Protein AF-A0A7S1YB72-F1 (afdb_monomer_lite)

Foldseek 3Di:
DPPVVVVVVLVPDDPVVNVVVVVVVVVVVVVVVVVVVVVVVVVVVLVVQVVPCPDPVSVVVSVVVVVVVVVVVVVVVVVVVVVVVVVCVVVVVVVVVVCVVVVPPPPDDDPDDDDDDDDDDDDDDDDDPDDPDPPPVVVVVVVVVVVVVVVVVVVVVVVVVVVVVVVVVVVVVVVVVVVVVVVVPPPPPPPPDPDDDDDDDDDPDDDPVPDPVVVVVVVVVVVVVVVVVVVVVVVVVVVVVVVVVVVVVVVVVVVVVVVVVVVVVVVVVVVVVVVVVVVVVVVVVVVVVVVVVVVVVVVVPPPPPPPPPPPPPPPVPPDDDDDDDDDDDDPDDDDDDDDDDDDDDDDDDDDDDDDDDDDDDDDDDDDDDDDDDDDDDDDDDPCVVVVVVVVVVVVVVVVVVVVVVVVVVVVVVVVVD

Organism: NCBI:txid1486929

Radius of gyration: 46.61 Å; chains: 1; bounding box: 96×104×155 Å

Sequence (417 aa):
LGAGQRNATYALLSKAERNRIVQREVERRIRERERRAQGVAQAQLARSVVDRASDEDDVRVVDSYARSLIERGRQRRRQLEEESERRDRQFGSAERASLAAAGFPQYQRMPHAHHAPTDREAVSGWPEDKQDVQPERSESLSLSLSSIRLAKERLAQREAALMDALREHEGDQQHARRVESDQKVQPEAEVDSGGDSRNVHGVERGTSVGDAGSRSDRERELNDERDAEVRGMLDALREQTSAVLDELRREREVERRVQQERERERERERERERERQRERAREREMARRAQQERESETEAGPARNVFTREDSSVLDALYAPRPTPRQHEVDGDVDSGIGDGRGRGGAAQSPPPPPVRQPRRPAGSPPRRGGVGAAPTSPTSLTLPKLLADELTAAVRRQDNQLAATLASLKELRTIM

Structure (mmCIF, N/CA/C/O backbone):
data_AF-A0A7S1YB72-F1
#
_entry.id   AF-A0A7S1YB72-F1
#
loop_
_atom_site.group_PDB
_atom_site.id
_atom_site.type_symbol
_atom_site.label_atom_id
_atom_site.label_alt_id
_atom_site.label_comp_id
_atom_site.label_asym_id
_atom_site.label_entity_id
_atom_site.label_seq_id
_atom_site.pdbx_PDB_ins_code
_atom_site.Cartn_x
_atom_site.Cartn_y
_atom_site.Cartn_z
_atom_site.occupancy
_atom_site.B_iso_or_equiv
_atom_site.auth_seq_id
_atom_site.auth_comp_id
_atom_site.auth_asym_id
_atom_site.auth_atom_id
_atom_site.pdbx_PDB_model_num
ATOM 1 N N . LEU A 1 1 ? 2.169 22.004 18.191 1.00 50.97 1 LEU A N 1
ATOM 2 C CA . LEU A 1 1 ? 2.483 21.088 19.316 1.00 50.97 1 LEU A CA 1
ATOM 3 C C . LEU A 1 1 ? 3.578 20.109 18.906 1.00 50.97 1 LEU A C 1
ATOM 5 O O . LEU A 1 1 ? 3.373 19.339 17.959 1.00 50.97 1 LEU A O 1
ATOM 9 N N . GLY A 1 2 ? 4.725 20.156 19.590 1.00 64.50 2 GLY A N 1
ATOM 10 C CA . GLY A 1 2 ? 5.779 19.144 19.460 1.00 64.50 2 GLY A CA 1
ATOM 11 C C . GLY A 1 2 ? 5.262 17.751 19.844 1.00 64.50 2 GLY A C 1
ATOM 12 O O . GLY A 1 2 ? 4.238 17.637 20.522 1.00 64.50 2 GLY A O 1
ATOM 13 N N . ALA A 1 3 ? 5.936 16.689 19.394 1.00 56.25 3 ALA A N 1
ATOM 14 C CA . ALA A 1 3 ? 5.482 15.304 19.580 1.00 56.25 3 ALA A CA 1
ATOM 15 C C . ALA A 1 3 ? 5.161 14.952 21.052 1.00 56.25 3 ALA A C 1
ATOM 17 O O . ALA A 1 3 ? 4.186 14.249 21.308 1.00 56.25 3 ALA A O 1
ATOM 18 N N . GLY A 1 4 ? 5.892 15.525 22.018 1.00 59.22 4 GLY A N 1
ATOM 19 C CA . GLY A 1 4 ? 5.644 15.328 23.454 1.00 59.22 4 GLY A CA 1
ATOM 20 C C . GLY A 1 4 ? 4.319 15.916 23.963 1.00 59.22 4 GLY A C 1
ATOM 21 O O . GLY A 1 4 ? 3.605 15.264 24.719 1.00 59.22 4 GLY A O 1
ATOM 22 N N . GLN A 1 5 ? 3.918 17.101 23.490 1.00 58.75 5 GLN A N 1
ATOM 23 C CA . GLN A 1 5 ? 2.666 17.749 23.918 1.00 58.75 5 GLN A CA 1
ATOM 24 C C . GLN A 1 5 ? 1.416 17.064 23.349 1.00 58.75 5 GLN A C 1
ATOM 26 O O . GLN A 1 5 ? 0.346 17.089 23.961 1.00 58.75 5 GLN A O 1
ATOM 31 N N . ARG A 1 6 ? 1.543 16.415 22.184 1.00 62.44 6 ARG A N 1
ATOM 32 C CA . ARG A 1 6 ? 0.456 15.596 21.631 1.00 62.44 6 ARG A CA 1
ATOM 33 C C . ARG A 1 6 ? 0.207 14.384 22.530 1.00 62.44 6 ARG A C 1
ATOM 35 O O . ARG A 1 6 ? -0.934 14.119 22.875 1.00 62.44 6 ARG A O 1
ATOM 42 N N . ASN A 1 7 ? 1.252 13.708 23.001 1.00 64.12 7 ASN A N 1
ATOM 43 C CA . ASN A 1 7 ? 1.083 12.537 23.867 1.00 64.12 7 ASN A CA 1
ATOM 44 C C . ASN A 1 7 ? 0.428 12.873 25.219 1.00 64.12 7 ASN A C 1
ATOM 46 O O . ASN A 1 7 ? -0.431 12.119 25.671 1.00 64.12 7 ASN A O 1
ATOM 50 N N . ALA A 1 8 ? 0.753 14.024 25.819 1.00 62.50 8 ALA A N 1
ATOM 51 C CA . ALA A 1 8 ? 0.133 14.464 27.073 1.00 62.50 8 ALA A CA 1
ATOM 52 C C . ALA A 1 8 ? -1.372 14.763 26.922 1.00 62.50 8 ALA A C 1
ATOM 54 O O . ALA A 1 8 ? -2.180 14.359 27.754 1.00 62.50 8 ALA A O 1
ATOM 55 N N . THR A 1 9 ? -1.776 15.401 25.820 1.00 65.44 9 THR A N 1
ATOM 56 C CA . THR A 1 9 ? -3.198 15.676 25.541 1.00 65.44 9 THR A CA 1
ATOM 57 C C . THR A 1 9 ? -3.985 14.402 25.218 1.00 65.44 9 THR A C 1
ATOM 59 O O . THR A 1 9 ? -5.130 14.266 25.644 1.00 65.44 9 THR A O 1
ATOM 62 N N . TYR A 1 10 ? -3.365 13.411 24.566 1.00 62.38 10 TYR A N 1
ATOM 63 C CA . TYR A 1 10 ? -3.979 12.093 24.366 1.00 62.38 10 TYR A CA 1
ATOM 64 C C . TYR A 1 10 ? -4.184 11.312 25.672 1.00 62.38 10 TYR A C 1
ATOM 66 O O . TYR A 1 10 ? -5.123 10.517 25.753 1.00 62.38 10 TYR A O 1
ATOM 74 N N . ALA A 1 11 ? -3.350 11.521 26.694 1.00 69.88 11 ALA A N 1
ATOM 75 C CA . ALA A 1 11 ? -3.498 10.853 27.987 1.00 69.88 11 ALA A CA 1
ATOM 76 C C . ALA A 1 11 ? -4.764 11.308 28.738 1.00 69.88 11 ALA A C 1
ATOM 78 O O . ALA A 1 11 ? -5.435 10.470 29.344 1.00 69.88 11 ALA A O 1
ATOM 79 N N . LEU A 1 12 ? -5.126 12.591 28.612 1.00 74.25 12 LEU A N 1
ATOM 80 C CA . LEU A 1 12 ? -6.283 13.206 29.276 1.00 74.25 12 LEU A CA 1
ATOM 81 C C . LEU A 1 12 ? -7.631 12.902 28.601 1.00 74.25 12 LEU A C 1
ATOM 83 O O . LEU A 1 12 ? -8.674 13.033 29.235 1.00 74.25 12 LEU A O 1
ATOM 87 N N . LEU A 1 13 ? -7.630 12.479 27.335 1.00 84.44 13 LEU A N 1
ATOM 88 C CA . LEU A 1 13 ? -8.859 12.118 26.627 1.00 84.44 13 LEU A CA 1
ATOM 89 C C . LEU A 1 13 ? -9.453 10.812 27.156 1.00 84.44 13 LEU A C 1
ATOM 91 O O . LEU A 1 13 ? -8.741 9.834 27.418 1.00 84.44 13 LEU A O 1
ATOM 95 N N . SER A 1 14 ? -10.784 10.760 27.232 1.00 86.50 14 SER A N 1
ATOM 96 C CA . SER A 1 14 ? -11.481 9.528 27.593 1.00 86.50 14 SER A CA 1
ATOM 97 C C . SER A 1 14 ? -11.145 8.411 26.594 1.00 86.50 14 SER A C 1
ATOM 99 O O . SER A 1 14 ? -10.866 8.643 25.412 1.00 86.50 14 SER A O 1
ATOM 101 N N . LYS A 1 15 ? -11.194 7.149 27.040 1.00 85.50 15 LYS A N 1
ATOM 102 C CA . LYS A 1 15 ? -10.943 5.990 26.161 1.00 85.50 15 LYS A CA 1
ATOM 103 C C . LYS A 1 15 ? -11.849 6.005 24.915 1.00 85.50 15 LYS A C 1
ATOM 105 O O . LYS A 1 15 ? -11.403 5.626 23.835 1.00 85.50 15 LYS A O 1
ATOM 110 N N . ALA A 1 16 ? -13.086 6.487 25.052 1.00 81.31 16 ALA A N 1
ATOM 111 C CA . ALA A 1 16 ? -14.034 6.625 23.949 1.00 81.31 16 ALA A CA 1
ATOM 112 C C . ALA A 1 16 ? -13.596 7.682 22.920 1.00 81.31 16 ALA A C 1
ATOM 114 O O . ALA A 1 16 ? -13.684 7.444 21.715 1.00 81.31 16 ALA A O 1
ATOM 115 N N . GLU A 1 17 ? -13.076 8.825 23.366 1.00 87.12 17 GLU A N 1
ATOM 116 C CA . GLU A 1 17 ? -12.578 9.879 22.474 1.00 87.12 17 GLU A CA 1
ATOM 117 C C . GLU A 1 17 ? -11.296 9.466 21.760 1.00 87.12 17 GLU A C 1
ATOM 119 O O . GLU A 1 17 ? -11.185 9.665 20.550 1.00 87.12 17 GLU A O 1
ATOM 124 N N . ARG A 1 18 ? -10.371 8.798 22.464 1.00 85.25 18 ARG A N 1
ATOM 125 C CA . ARG A 1 18 ? -9.179 8.207 21.837 1.00 85.25 18 ARG A CA 1
ATOM 126 C C . ARG A 1 18 ? -9.558 7.249 20.708 1.00 85.25 18 ARG A C 1
ATOM 128 O O . ARG A 1 18 ? -9.018 7.361 19.610 1.00 85.25 18 ARG A O 1
ATOM 135 N N . ASN A 1 19 ? -10.534 6.369 20.939 1.00 84.00 19 ASN A N 1
ATOM 136 C CA . ASN A 1 19 ? -11.018 5.441 19.915 1.00 84.00 19 ASN A CA 1
ATOM 137 C C . ASN A 1 19 ? -11.642 6.168 18.715 1.00 84.00 19 ASN A C 1
ATOM 139 O O . ASN A 1 19 ? -11.347 5.810 17.578 1.00 84.00 19 ASN A O 1
ATOM 143 N N . ARG A 1 20 ? -12.441 7.221 18.939 1.00 90.50 20 ARG A N 1
ATOM 144 C CA . ARG A 1 20 ? -13.015 8.030 17.846 1.00 90.50 20 ARG A CA 1
ATOM 145 C C . ARG A 1 20 ? -11.938 8.715 17.005 1.00 90.50 20 ARG A C 1
ATOM 147 O O . ARG A 1 20 ? -12.072 8.779 15.786 1.00 90.50 20 ARG A O 1
ATOM 154 N N . ILE A 1 21 ? -10.875 9.219 17.631 1.00 86.81 21 ILE A N 1
ATOM 155 C CA . ILE A 1 21 ? -9.764 9.857 16.912 1.00 86.81 21 ILE A CA 1
ATOM 156 C C . ILE A 1 21 ? -9.000 8.829 16.075 1.00 86.81 21 ILE A C 1
ATOM 158 O O . ILE A 1 21 ? -8.760 9.068 14.892 1.00 86.81 21 ILE A O 1
ATOM 162 N N . VAL A 1 22 ? -8.683 7.664 16.650 1.00 88.19 22 VAL A N 1
ATOM 163 C CA . VAL A 1 22 ? -8.031 6.569 15.916 1.00 88.19 22 VAL A CA 1
ATOM 164 C C . VAL A 1 22 ? -8.898 6.111 14.743 1.00 88.19 22 VAL A C 1
ATOM 166 O O . VAL A 1 22 ? -8.386 5.950 13.640 1.00 88.19 22 VAL A O 1
ATOM 169 N N . GLN A 1 23 ? -10.210 5.969 14.939 1.00 89.56 23 GLN A N 1
ATOM 170 C CA . GLN A 1 23 ? -11.136 5.567 13.882 1.00 89.56 23 GLN A CA 1
ATOM 171 C C . GLN A 1 23 ? -11.178 6.582 12.730 1.00 89.56 23 GLN A C 1
ATOM 173 O O . GLN A 1 23 ? -11.044 6.190 11.572 1.00 89.56 23 GLN A O 1
ATOM 178 N N . ARG A 1 24 ? -11.258 7.887 13.029 1.00 93.81 24 ARG A N 1
ATOM 179 C CA . ARG A 1 24 ? -11.195 8.947 12.006 1.00 93.81 24 ARG A CA 1
ATOM 180 C C . ARG A 1 24 ? -9.874 8.938 11.240 1.00 93.81 24 ARG A C 1
ATOM 182 O O . ARG A 1 24 ? -9.867 9.152 10.031 1.00 93.81 24 ARG A O 1
ATOM 189 N N . GLU A 1 25 ? -8.759 8.689 11.922 1.00 91.12 25 GLU A N 1
ATOM 190 C CA . GLU A 1 25 ? -7.443 8.617 11.281 1.00 91.12 25 GLU A CA 1
ATOM 191 C C . GLU A 1 25 ? -7.309 7.366 10.396 1.00 91.12 25 GLU A C 1
ATOM 193 O O . GLU A 1 25 ? -6.754 7.441 9.299 1.00 91.12 25 GLU A O 1
ATOM 198 N N . VAL A 1 26 ? -7.873 6.228 10.812 1.00 91.62 26 VAL A N 1
ATOM 199 C CA . VAL A 1 26 ? -7.948 5.015 9.982 1.00 91.62 26 VAL A CA 1
ATOM 200 C C . VAL A 1 26 ? -8.797 5.265 8.734 1.00 91.62 26 VAL A C 1
ATOM 202 O O . VAL A 1 26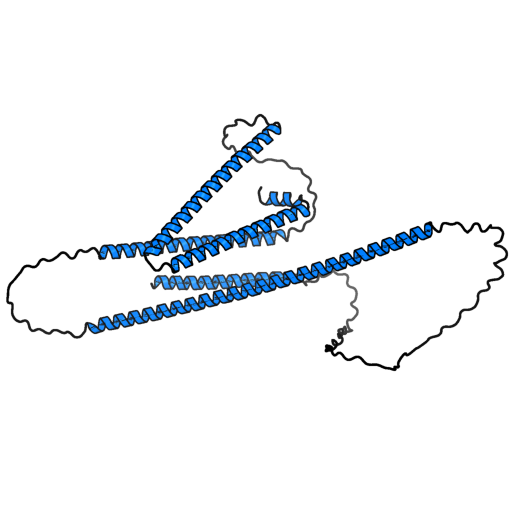 ? -8.330 4.999 7.628 1.00 91.62 26 VAL A O 1
ATOM 205 N N . GLU A 1 27 ? -9.992 5.840 8.876 1.00 92.19 27 GLU A N 1
ATOM 206 C CA . GLU A 1 27 ? -10.856 6.197 7.741 1.00 92.19 27 GLU A CA 1
ATOM 207 C C . GLU A 1 27 ? -10.169 7.179 6.786 1.00 92.19 27 GLU A C 1
ATOM 209 O O . GLU A 1 27 ? -10.226 7.017 5.565 1.00 92.19 27 GLU A O 1
ATOM 214 N N . ARG A 1 28 ? -9.462 8.177 7.328 1.00 95.31 28 ARG A N 1
ATOM 215 C CA . ARG A 1 28 ? -8.668 9.119 6.537 1.00 95.31 28 ARG A CA 1
ATOM 216 C C . ARG A 1 28 ? -7.598 8.396 5.720 1.00 95.31 28 ARG A C 1
ATOM 218 O O . ARG A 1 28 ? -7.474 8.668 4.527 1.00 95.31 28 ARG A O 1
ATOM 225 N N . ARG A 1 29 ? -6.858 7.465 6.329 1.00 91.12 29 ARG A N 1
ATOM 226 C CA . ARG A 1 29 ? -5.822 6.677 5.642 1.00 91.12 29 ARG A CA 1
ATOM 227 C C . ARG A 1 29 ? -6.398 5.739 4.585 1.00 91.12 29 ARG A C 1
ATOM 229 O O . ARG A 1 29 ? -5.770 5.567 3.544 1.00 91.12 29 ARG A O 1
ATOM 236 N N . ILE A 1 30 ? -7.573 5.156 4.824 1.00 90.31 30 ILE A N 1
ATOM 237 C CA . ILE A 1 30 ? -8.280 4.339 3.826 1.00 90.31 30 ILE A CA 1
ATOM 238 C C . ILE A 1 30 ? -8.633 5.201 2.611 1.00 90.31 30 ILE A C 1
ATOM 240 O O . ILE A 1 30 ? -8.208 4.878 1.505 1.00 90.31 30 ILE A O 1
ATOM 244 N N . ARG A 1 31 ? -9.280 6.355 2.817 1.00 90.81 31 ARG A N 1
ATOM 245 C CA . ARG A 1 31 ? -9.613 7.287 1.723 1.00 90.81 31 ARG A CA 1
ATOM 246 C C . ARG A 1 31 ? -8.375 7.783 0.979 1.00 90.81 31 ARG A C 1
ATOM 248 O O . ARG A 1 31 ? -8.412 7.986 -0.230 1.00 90.81 31 ARG A O 1
ATOM 255 N N . GLU A 1 32 ? -7.267 8.001 1.683 1.00 90.38 32 GLU A N 1
ATOM 256 C CA . GLU A 1 32 ? -6.007 8.390 1.051 1.00 90.38 32 GLU A CA 1
ATOM 257 C C . GLU A 1 32 ? -5.432 7.265 0.178 1.00 90.38 32 GLU A C 1
ATOM 259 O O . GLU A 1 32 ? -5.004 7.524 -0.947 1.00 90.38 32 GLU A O 1
ATOM 264 N N . ARG A 1 33 ? -5.470 6.012 0.648 1.00 89.75 33 ARG A N 1
ATOM 265 C CA . ARG A 1 33 ? -5.069 4.842 -0.149 1.00 89.75 33 ARG A CA 1
ATOM 266 C C . ARG A 1 33 ? -5.963 4.652 -1.370 1.00 89.75 33 ARG A C 1
ATOM 268 O O . ARG A 1 33 ? -5.433 4.417 -2.449 1.00 89.75 33 ARG A O 1
ATOM 275 N N . GLU A 1 34 ? -7.275 4.816 -1.229 1.00 90.50 34 GLU A N 1
ATOM 276 C CA . GLU A 1 34 ? -8.224 4.764 -2.348 1.00 90.50 34 GLU A CA 1
ATOM 277 C C . GLU A 1 34 ? -7.925 5.842 -3.392 1.00 90.50 34 GLU A C 1
ATOM 279 O O . GLU A 1 34 ? -7.853 5.537 -4.578 1.00 90.50 34 GLU A O 1
ATOM 284 N N . ARG A 1 35 ? -7.651 7.085 -2.970 1.00 89.38 35 ARG A N 1
ATOM 285 C CA . ARG A 1 35 ? -7.247 8.164 -3.890 1.00 89.38 35 ARG A CA 1
ATOM 286 C C . ARG A 1 35 ? -5.942 7.848 -4.618 1.00 89.38 35 ARG A C 1
ATOM 288 O O . ARG A 1 35 ? -5.836 8.117 -5.810 1.00 89.38 35 ARG A O 1
ATOM 295 N N . ARG A 1 36 ? -4.955 7.268 -3.926 1.00 87.94 36 ARG A N 1
ATOM 296 C CA . ARG A 1 36 ? -3.697 6.834 -4.560 1.00 87.94 36 ARG A CA 1
ATOM 297 C C . ARG A 1 36 ? -3.940 5.702 -5.557 1.00 87.94 36 ARG A C 1
ATOM 299 O O . ARG A 1 36 ? -3.429 5.772 -6.667 1.00 87.94 36 ARG A O 1
ATOM 306 N N . ALA A 1 37 ? -4.753 4.708 -5.200 1.00 85.94 37 ALA A N 1
ATOM 307 C CA . ALA A 1 37 ? -5.115 3.608 -6.091 1.00 85.94 37 ALA A CA 1
ATOM 308 C C . ALA A 1 37 ? -5.868 4.104 -7.337 1.00 85.94 37 ALA A C 1
ATOM 310 O O . ALA A 1 37 ? -5.544 3.693 -8.447 1.00 85.94 37 ALA A O 1
ATOM 311 N N . GLN A 1 38 ? -6.803 5.045 -7.174 1.00 89.31 38 GLN A N 1
ATOM 312 C CA . GLN A 1 38 ? -7.486 5.709 -8.288 1.00 89.31 38 GLN A CA 1
ATOM 313 C C . GLN A 1 38 ? -6.508 6.478 -9.181 1.00 89.31 38 GLN A C 1
ATOM 315 O O . GLN A 1 38 ? -6.602 6.376 -10.401 1.00 89.31 38 GLN A O 1
ATOM 320 N N . GLY A 1 39 ? -5.546 7.199 -8.597 1.00 87.56 39 GLY A N 1
ATOM 321 C CA . GLY A 1 39 ? -4.501 7.890 -9.356 1.00 87.56 39 GLY A CA 1
ATOM 322 C C . GLY A 1 39 ? -3.635 6.932 -10.179 1.00 87.56 39 GLY A C 1
ATOM 323 O O . GLY A 1 39 ? -3.375 7.194 -11.350 1.00 87.56 39 GLY A O 1
ATOM 324 N N . VAL A 1 40 ? -3.249 5.788 -9.604 1.00 85.81 40 VAL A N 1
ATOM 325 C CA . VAL A 1 40 ? -2.493 4.743 -10.318 1.00 85.81 40 VAL A CA 1
ATOM 326 C C . VAL A 1 40 ? -3.328 4.124 -11.440 1.00 85.81 40 VAL A C 1
ATOM 328 O O . VAL A 1 40 ? -2.831 3.990 -12.553 1.00 85.81 40 VAL A O 1
ATOM 331 N N . ALA A 1 41 ? -4.600 3.802 -11.187 1.00 85.00 41 ALA A N 1
ATOM 332 C CA . ALA A 1 41 ? -5.494 3.253 -12.206 1.00 85.00 41 ALA A CA 1
ATOM 333 C C . ALA A 1 41 ? -5.718 4.237 -13.368 1.00 85.00 41 ALA A C 1
ATOM 335 O O . ALA A 1 41 ? -5.689 3.838 -14.530 1.00 85.00 41 ALA A O 1
ATOM 336 N N . GLN A 1 42 ? -5.877 5.532 -13.075 1.00 83.06 42 GLN A N 1
ATOM 337 C CA . GLN A 1 42 ? -5.981 6.574 -14.100 1.00 83.06 42 GLN A CA 1
ATOM 338 C C . GLN A 1 42 ? -4.687 6.721 -14.908 1.00 83.06 42 GLN A C 1
ATOM 340 O O . GLN A 1 42 ? -4.753 6.856 -16.127 1.00 83.06 42 GLN A O 1
ATOM 345 N N . ALA A 1 43 ? -3.521 6.648 -14.261 1.00 78.12 43 ALA A N 1
ATOM 346 C CA . ALA A 1 43 ? -2.233 6.688 -14.951 1.00 78.12 43 ALA A CA 1
ATOM 347 C C . ALA A 1 43 ? -2.025 5.462 -15.858 1.00 78.12 43 ALA A C 1
ATOM 349 O O . ALA A 1 43 ? -1.543 5.600 -16.980 1.00 78.12 43 ALA A O 1
ATOM 350 N N . GLN A 1 44 ? -2.434 4.272 -15.409 1.00 83.81 44 GLN A N 1
ATOM 351 C CA . GLN A 1 44 ? -2.396 3.052 -16.221 1.00 83.81 44 GLN A CA 1
ATOM 352 C C . GLN A 1 44 ? -3.347 3.130 -17.418 1.00 83.81 44 GLN A C 1
ATOM 354 O O . GLN A 1 44 ? -2.957 2.768 -18.526 1.00 83.81 44 GLN A O 1
ATOM 359 N N . LEU A 1 45 ? -4.564 3.652 -17.222 1.00 84.88 45 LEU A N 1
ATOM 360 C CA . LEU A 1 45 ? -5.506 3.888 -18.314 1.00 84.88 45 LEU A CA 1
ATOM 361 C C . LEU A 1 45 ? -4.909 4.862 -19.340 1.00 84.88 45 LEU A C 1
ATOM 363 O O . LEU A 1 45 ? -4.904 4.555 -20.527 1.00 84.88 45 LEU A O 1
ATOM 367 N N . ALA A 1 46 ? -4.350 5.987 -18.882 1.00 78.38 46 ALA A N 1
ATOM 368 C CA . ALA A 1 46 ? -3.702 6.969 -19.749 1.00 78.38 46 ALA A CA 1
ATOM 369 C C . ALA A 1 46 ? -2.553 6.348 -20.556 1.00 78.38 46 ALA A C 1
ATOM 371 O O . ALA A 1 46 ? -2.482 6.552 -21.763 1.00 78.38 46 ALA A O 1
ATOM 372 N N . ARG A 1 47 ? -1.713 5.520 -19.921 1.00 80.56 47 ARG A N 1
ATOM 373 C CA . ARG A 1 47 ? -0.636 4.796 -20.609 1.00 80.56 47 ARG A CA 1
ATOM 374 C C . ARG A 1 47 ? -1.176 3.839 -21.673 1.00 80.56 47 ARG A C 1
ATOM 376 O O . ARG A 1 47 ? -0.703 3.868 -22.795 1.00 80.56 47 ARG A O 1
ATOM 383 N N . SER A 1 48 ? -2.236 3.087 -21.370 1.00 81.50 48 SER A N 1
ATOM 384 C CA . SER A 1 48 ? -2.864 2.184 -22.348 1.00 81.50 48 SER A CA 1
ATOM 385 C C . SER A 1 48 ? -3.527 2.900 -23.531 1.00 81.50 48 SER A C 1
ATOM 387 O O . SER A 1 48 ? -3.707 2.297 -24.584 1.00 81.50 48 SER A O 1
ATOM 389 N N . VAL A 1 49 ? -3.929 4.165 -23.355 1.00 80.19 49 VAL A N 1
ATOM 390 C CA . VAL A 1 49 ? -4.447 5.006 -24.444 1.00 80.19 49 VAL A CA 1
ATOM 391 C C . VAL A 1 49 ? -3.294 5.498 -25.316 1.00 80.19 49 VAL A C 1
ATOM 393 O O . VAL A 1 49 ? -3.405 5.426 -26.532 1.00 80.19 49 VAL A O 1
ATOM 396 N N . VAL A 1 50 ? -2.178 5.916 -24.707 1.00 78.44 50 VAL A N 1
ATOM 397 C CA . VAL A 1 50 ? -0.950 6.288 -25.432 1.00 78.44 50 VAL A CA 1
ATOM 398 C C . VAL A 1 50 ? -0.414 5.101 -26.237 1.00 78.44 50 VAL A C 1
ATOM 400 O O . VAL A 1 50 ? -0.134 5.256 -27.415 1.00 78.44 50 VAL A O 1
ATOM 403 N N . ASP A 1 51 ? -0.354 3.908 -25.642 1.00 77.00 51 ASP A N 1
ATOM 404 C CA . ASP A 1 51 ? 0.168 2.704 -26.306 1.00 77.00 51 ASP A CA 1
ATOM 405 C C . ASP A 1 51 ? -0.730 2.215 -27.467 1.00 77.00 51 ASP A C 1
ATOM 407 O O . ASP A 1 51 ? -0.274 1.453 -28.315 1.00 77.00 51 ASP A O 1
ATOM 411 N N . ARG A 1 52 ? -2.011 2.620 -27.510 1.00 75.75 52 ARG A N 1
ATOM 412 C CA . ARG A 1 52 ? -2.948 2.288 -28.603 1.00 75.75 52 ARG A CA 1
ATOM 413 C C . ARG A 1 52 ? -3.035 3.352 -29.694 1.00 75.75 52 ARG A C 1
ATOM 415 O O . ARG A 1 52 ? -3.525 3.037 -30.773 1.00 75.75 52 ARG A O 1
ATOM 422 N N . ALA A 1 53 ? -2.592 4.574 -29.419 1.00 72.94 53 ALA A N 1
ATOM 423 C CA . ALA A 1 53 ? -2.527 5.654 -30.394 1.00 72.94 53 ALA A CA 1
ATOM 424 C C . ALA A 1 53 ? -1.334 5.409 -31.338 1.00 72.94 53 ALA A C 1
ATOM 426 O O . ALA A 1 53 ? -0.248 5.945 -31.134 1.00 72.94 53 ALA A O 1
ATOM 427 N N . SER A 1 54 ? -1.523 4.527 -32.324 1.00 63.25 54 SER A N 1
ATOM 428 C CA . SER A 1 54 ? -0.509 4.170 -33.330 1.00 63.25 54 SER A CA 1
ATOM 429 C C . SER A 1 54 ? -0.450 5.160 -34.499 1.00 63.25 54 SER A C 1
ATOM 431 O O . SER A 1 54 ? 0.523 5.138 -35.250 1.00 63.25 54 SER A O 1
ATOM 433 N N . ASP A 1 55 ? -1.462 6.016 -34.653 1.00 69.12 55 ASP A N 1
ATOM 434 C CA . ASP A 1 55 ? -1.581 6.933 -35.785 1.00 69.12 55 ASP A CA 1
ATOM 435 C C . ASP A 1 55 ? -1.230 8.371 -35.363 1.00 69.12 55 ASP A C 1
ATOM 437 O O . ASP A 1 55 ? -1.583 8.826 -34.272 1.00 69.12 55 ASP A O 1
ATOM 441 N N . GLU A 1 56 ? -0.527 9.116 -36.224 1.00 67.31 56 GLU A N 1
ATOM 442 C CA . GLU A 1 56 ? -0.047 10.482 -35.932 1.00 67.31 56 GLU A CA 1
ATOM 443 C C . GLU A 1 56 ? -1.176 11.460 -35.552 1.00 67.31 56 GLU A C 1
ATOM 445 O O . GLU A 1 56 ? -0.961 12.401 -34.777 1.00 67.31 56 GLU A O 1
ATOM 450 N N . ASP A 1 57 ? -2.394 11.218 -36.043 1.00 68.31 57 ASP A N 1
ATOM 451 C CA . ASP A 1 57 ? -3.576 12.008 -35.700 1.00 68.31 57 ASP A CA 1
ATOM 452 C C . ASP A 1 57 ? -4.083 11.727 -34.271 1.00 68.31 57 ASP A C 1
ATOM 454 O O . ASP A 1 57 ? -4.541 12.653 -33.589 1.00 68.31 57 ASP A O 1
ATOM 458 N N . ASP A 1 58 ? -3.894 10.511 -33.747 1.00 70.00 58 ASP A N 1
ATOM 459 C CA . ASP A 1 58 ? -4.248 10.162 -32.366 1.00 70.00 58 ASP A CA 1
ATOM 460 C C . ASP A 1 58 ? -3.279 10.791 -31.356 1.00 70.00 58 ASP A C 1
ATOM 462 O O . ASP A 1 58 ? -3.687 11.211 -30.268 1.00 70.00 58 ASP A O 1
ATOM 466 N N . VAL A 1 59 ? -2.005 10.961 -31.728 1.00 73.75 59 VAL A N 1
ATOM 467 C CA . VAL A 1 59 ? -0.994 11.614 -30.877 1.00 73.75 59 VAL A CA 1
ATOM 468 C C . VAL A 1 59 ? -1.383 13.065 -30.570 1.00 73.75 59 VAL A C 1
ATOM 470 O O . VAL A 1 59 ? -1.232 13.524 -29.434 1.00 73.75 59 VAL A O 1
ATOM 473 N N . ARG A 1 60 ? -1.961 13.790 -31.538 1.00 78.94 60 ARG A N 1
ATOM 474 C CA . ARG A 1 60 ? -2.428 15.176 -31.334 1.00 78.94 60 ARG A CA 1
ATOM 475 C C . ARG A 1 60 ? -3.637 15.253 -30.405 1.00 78.94 60 ARG A C 1
ATOM 477 O O . ARG A 1 60 ? -3.721 16.173 -29.586 1.00 78.94 60 ARG A O 1
ATOM 484 N N . VAL A 1 61 ? -4.559 14.294 -30.498 1.00 79.06 61 VAL A N 1
ATOM 485 C CA . VAL A 1 61 ? -5.730 14.213 -29.608 1.00 79.06 61 VAL A CA 1
ATOM 486 C C . VAL A 1 61 ? -5.298 13.871 -28.180 1.00 79.06 61 VAL A C 1
ATOM 488 O O . VAL A 1 61 ? -5.782 14.485 -27.225 1.00 79.06 61 VAL A O 1
ATOM 491 N N . VAL A 1 62 ? -4.338 12.958 -28.020 1.00 80.00 62 VAL A N 1
ATOM 492 C CA . VAL A 1 62 ? -3.777 12.595 -26.713 1.00 80.00 62 VAL A CA 1
ATOM 493 C C . VAL A 1 62 ? -3.005 13.761 -26.086 1.00 80.00 62 VAL A C 1
ATOM 495 O O . VAL A 1 62 ? -3.209 14.040 -24.903 1.00 80.00 62 VAL A O 1
ATOM 498 N N . ASP A 1 63 ? -2.192 14.500 -26.850 1.00 82.25 63 ASP A N 1
ATOM 499 C CA . ASP A 1 63 ? -1.459 15.672 -26.342 1.00 82.25 63 ASP A CA 1
ATOM 500 C C . ASP A 1 63 ? -2.416 16.818 -25.950 1.00 82.25 63 ASP A C 1
ATOM 502 O O . ASP A 1 63 ? -2.307 17.414 -24.877 1.00 82.25 63 ASP A O 1
ATOM 506 N N . SER A 1 64 ? -3.443 17.066 -26.768 1.00 85.69 64 SER A N 1
ATOM 507 C CA . SER A 1 64 ? -4.555 17.981 -26.462 1.00 85.69 64 SER A CA 1
ATOM 508 C C . SER A 1 64 ? -5.240 17.633 -25.133 1.00 85.69 64 SER A C 1
ATOM 510 O O . SER A 1 64 ? -5.421 18.489 -24.254 1.00 85.69 64 SER A O 1
ATOM 512 N N . TYR A 1 65 ? -5.565 16.352 -24.942 1.00 84.81 65 TYR A N 1
ATOM 513 C CA . TYR A 1 65 ? -6.198 15.861 -23.725 1.00 84.81 65 TYR A CA 1
ATOM 514 C C . TYR A 1 65 ? -5.261 15.950 -22.510 1.00 84.81 65 TYR A C 1
ATOM 516 O O . TYR A 1 65 ? -5.683 16.379 -21.431 1.00 84.81 65 TYR A O 1
ATOM 524 N N . ALA A 1 66 ? -3.975 15.631 -22.681 1.00 83.56 66 ALA A N 1
ATOM 525 C CA . ALA A 1 66 ? -2.963 15.756 -21.636 1.00 83.56 66 ALA A CA 1
ATOM 526 C C . ALA A 1 66 ? -2.805 17.214 -21.172 1.00 83.56 66 ALA A C 1
ATOM 528 O O . ALA A 1 66 ? -2.831 17.488 -19.967 1.00 83.56 66 ALA A O 1
ATOM 529 N N . ARG A 1 67 ? -2.738 18.173 -22.107 1.00 88.56 67 ARG A N 1
ATOM 530 C CA . ARG A 1 67 ? -2.708 19.614 -21.799 1.00 88.56 67 ARG A CA 1
ATOM 531 C C . ARG A 1 67 ? -3.964 20.061 -21.052 1.00 88.56 67 ARG A C 1
ATOM 533 O O . ARG A 1 67 ? -3.853 20.776 -20.056 1.00 88.56 67 ARG A O 1
ATOM 540 N N . SER A 1 68 ? -5.143 19.590 -21.464 1.00 90.50 68 SER A N 1
ATOM 541 C CA . SER A 1 68 ? -6.407 19.865 -20.764 1.00 90.50 68 SER A CA 1
ATOM 542 C C . SER A 1 68 ? -6.400 19.347 -19.318 1.00 90.50 68 SER A C 1
ATOM 544 O O . SER A 1 68 ? -6.806 20.060 -18.395 1.00 90.50 68 SER A O 1
ATOM 546 N N . LEU A 1 69 ? -5.878 18.136 -19.085 1.00 82.94 69 LEU A N 1
ATOM 547 C CA . LEU A 1 69 ? -5.740 17.565 -17.742 1.00 82.94 69 LEU A CA 1
ATOM 548 C C . LEU A 1 69 ? -4.756 18.350 -16.866 1.00 82.94 69 LEU A C 1
ATOM 550 O O . LEU A 1 69 ? -5.055 18.602 -15.695 1.00 82.94 69 LEU A O 1
ATOM 554 N N . ILE A 1 70 ? -3.614 18.769 -17.419 1.00 85.12 70 ILE A N 1
ATOM 555 C CA . ILE A 1 70 ? -2.634 19.604 -16.710 1.00 85.12 70 ILE A CA 1
ATOM 556 C C . ILE A 1 70 ? -3.269 20.937 -16.308 1.00 85.12 70 ILE A C 1
ATOM 558 O O . ILE A 1 70 ? -3.144 21.355 -15.153 1.00 85.12 70 ILE A O 1
ATOM 562 N N . GLU A 1 71 ? -3.997 21.579 -17.221 1.00 91.38 71 GLU A N 1
ATOM 563 C CA . GLU A 1 71 ? -4.635 22.869 -16.965 1.00 91.38 71 GLU A CA 1
ATOM 564 C C . GLU A 1 71 ? -5.760 22.750 -15.926 1.00 91.38 71 GLU A C 1
ATOM 566 O O . GLU A 1 71 ? -5.820 23.534 -14.977 1.00 91.38 71 GLU A O 1
ATOM 571 N N . ARG A 1 72 ? -6.577 21.689 -15.993 1.00 90.06 72 ARG A N 1
ATOM 572 C CA . ARG A 1 72 ? -7.581 21.377 -14.960 1.00 90.06 72 ARG A CA 1
ATOM 573 C C . ARG A 1 72 ? -6.923 21.098 -13.598 1.00 90.06 72 ARG A C 1
ATOM 575 O O . ARG A 1 72 ? -7.437 21.514 -12.559 1.00 90.06 72 ARG A O 1
ATOM 582 N N . GLY A 1 73 ? -5.757 20.450 -13.586 1.00 87.69 73 GLY A N 1
ATOM 583 C CA . GLY A 1 73 ? -4.946 20.241 -12.384 1.00 87.69 73 GLY A CA 1
ATOM 584 C C . GLY A 1 73 ? -4.378 21.539 -11.792 1.00 87.69 73 GLY A C 1
ATOM 585 O O . GLY A 1 73 ? -4.310 21.677 -10.568 1.00 87.69 73 GLY A O 1
ATOM 586 N N . ARG A 1 74 ? -3.998 22.510 -12.632 1.00 91.12 74 ARG A N 1
ATOM 587 C CA . ARG A 1 74 ? -3.580 23.858 -12.203 1.00 91.12 74 ARG A CA 1
ATOM 588 C C . ARG A 1 74 ? -4.750 24.654 -11.635 1.00 91.12 74 ARG A C 1
ATOM 590 O O . ARG A 1 74 ? -4.617 25.212 -10.550 1.00 91.12 74 ARG A O 1
ATOM 597 N N . GLN A 1 75 ? -5.903 24.645 -12.306 1.00 92.00 75 GLN A N 1
ATOM 598 C CA . GLN A 1 75 ? -7.123 25.294 -11.813 1.00 92.00 75 GLN A CA 1
ATOM 599 C C . GLN A 1 75 ? -7.538 24.751 -10.445 1.00 92.00 75 GLN A C 1
ATOM 601 O O . GLN A 1 75 ? -7.826 25.524 -9.537 1.00 92.00 75 GLN A O 1
ATOM 606 N N . ARG A 1 76 ? -7.492 23.427 -10.254 1.00 90.69 76 ARG A N 1
ATOM 607 C CA . ARG A 1 76 ? -7.821 22.818 -8.961 1.00 90.69 76 ARG A CA 1
ATOM 608 C C . ARG A 1 76 ? -6.832 23.190 -7.854 1.00 90.69 76 ARG A C 1
ATOM 610 O O . ARG A 1 76 ? -7.251 23.354 -6.714 1.00 90.69 76 ARG A O 1
ATOM 617 N N . ARG A 1 77 ? -5.539 23.339 -8.167 1.00 86.06 77 ARG A N 1
ATOM 618 C CA . ARG A 1 77 ? -4.546 23.853 -7.207 1.00 86.06 77 ARG A CA 1
ATOM 619 C C . ARG A 1 77 ? -4.849 25.292 -6.797 1.00 86.06 77 ARG A C 1
ATOM 621 O O . ARG A 1 77 ? -4.917 25.541 -5.602 1.00 86.06 77 ARG A O 1
ATOM 628 N N . ARG A 1 78 ? -5.153 26.176 -7.756 1.00 93.25 78 ARG A N 1
ATOM 629 C CA . ARG A 1 78 ? -5.577 27.558 -7.465 1.00 93.25 78 ARG A CA 1
ATOM 630 C C . ARG A 1 78 ? -6.837 27.602 -6.597 1.00 93.25 78 ARG A C 1
ATOM 632 O O . ARG A 1 78 ? -6.871 28.332 -5.622 1.00 93.25 78 ARG A O 1
ATOM 639 N N . GLN A 1 79 ? -7.835 26.762 -6.885 1.00 92.06 79 GLN A N 1
ATOM 640 C CA . GLN A 1 79 ? -9.040 26.659 -6.050 1.00 92.06 79 GLN A CA 1
ATOM 641 C C . GLN A 1 79 ? -8.724 26.221 -4.614 1.00 92.06 79 GLN A C 1
AT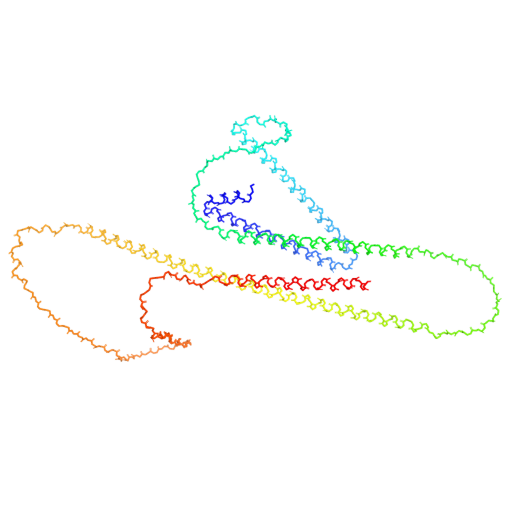OM 643 O O . GLN A 1 79 ? -9.280 26.773 -3.672 1.00 92.06 79 GLN A O 1
ATOM 648 N N . LEU A 1 80 ? -7.830 25.243 -4.431 1.00 88.94 80 LEU A N 1
ATOM 649 C CA . LEU A 1 80 ? -7.416 24.797 -3.098 1.00 88.94 80 LEU A CA 1
ATOM 650 C C . LEU A 1 80 ? -6.598 25.864 -2.356 1.00 88.94 80 LEU A C 1
ATOM 652 O O . LEU A 1 80 ? -6.761 26.003 -1.146 1.00 88.94 80 LEU A O 1
ATOM 656 N N . GLU A 1 81 ? -5.752 26.617 -3.060 1.00 91.81 81 GLU A N 1
ATOM 657 C CA . GLU A 1 81 ? -5.030 27.771 -2.510 1.00 91.81 81 GLU A CA 1
ATOM 658 C C . GLU A 1 81 ? -6.013 28.866 -2.077 1.00 91.81 81 GLU A C 1
ATOM 660 O O . GLU A 1 81 ? -5.992 29.270 -0.917 1.00 91.81 81 GLU A O 1
ATOM 665 N N . GLU A 1 82 ? -6.963 29.252 -2.930 1.00 95.81 82 GLU A N 1
ATOM 666 C CA . GLU A 1 82 ? -8.019 30.214 -2.592 1.00 95.81 82 GLU A CA 1
ATOM 667 C C . GLU A 1 82 ? -8.887 29.746 -1.412 1.00 95.81 82 GLU A C 1
ATOM 669 O O . GLU A 1 82 ? -9.233 30.538 -0.534 1.00 95.81 82 GLU A O 1
ATOM 674 N N . GLU A 1 83 ? -9.244 28.459 -1.352 1.00 93.25 83 GLU A N 1
ATOM 675 C CA . GLU A 1 83 ? -9.951 27.880 -0.206 1.00 93.25 83 GLU A CA 1
ATOM 676 C C . GLU A 1 83 ? -9.106 27.923 1.071 1.00 93.25 83 GLU A C 1
ATOM 678 O O . GLU A 1 83 ? -9.646 28.192 2.149 1.00 93.25 83 GLU A O 1
ATOM 683 N N . SER A 1 84 ? -7.799 27.668 0.969 1.00 87.75 84 SER A N 1
ATOM 684 C CA . SER A 1 84 ? -6.880 27.754 2.105 1.00 87.75 84 SER A CA 1
ATOM 685 C C . SER A 1 84 ? -6.760 29.190 2.612 1.00 87.75 84 SER A C 1
ATOM 687 O O . SER A 1 84 ? -6.957 29.423 3.801 1.00 87.75 84 SER A O 1
ATOM 689 N N . GLU A 1 85 ? -6.625 30.171 1.716 1.00 93.44 85 GLU A N 1
ATOM 690 C CA . GLU A 1 85 ? -6.615 31.586 2.078 1.00 93.44 85 GLU A CA 1
ATOM 691 C C . GLU A 1 85 ? -7.947 32.030 2.685 1.00 93.44 85 GLU A C 1
ATOM 693 O O . GLU A 1 85 ? -7.973 32.805 3.641 1.00 93.44 85 GLU A O 1
ATOM 698 N N . ARG A 1 86 ? -9.081 31.551 2.152 1.00 93.44 86 ARG A N 1
ATOM 699 C CA . ARG A 1 86 ? -10.403 31.821 2.737 1.00 93.44 86 ARG A CA 1
ATOM 700 C C . ARG A 1 86 ? -10.498 31.266 4.151 1.00 93.44 86 ARG A C 1
ATOM 702 O O . ARG A 1 86 ? -11.018 31.962 5.023 1.00 93.44 86 ARG A O 1
ATOM 709 N N . ARG A 1 87 ? -9.991 30.054 4.395 1.00 86.88 87 ARG A N 1
ATOM 710 C CA . ARG A 1 87 ? -9.925 29.481 5.745 1.00 86.88 87 ARG A CA 1
ATOM 711 C C . ARG A 1 87 ? -9.021 30.304 6.645 1.00 86.88 87 ARG A C 1
ATOM 713 O O . ARG A 1 87 ? -9.459 30.639 7.735 1.00 86.88 87 ARG A O 1
ATOM 720 N N . ASP A 1 88 ? -7.838 30.699 6.198 1.00 83.44 88 ASP A N 1
ATOM 721 C CA . ASP A 1 88 ? -6.920 31.507 7.006 1.00 83.44 88 ASP A CA 1
ATOM 722 C C . ASP A 1 88 ? -7.518 32.878 7.347 1.00 83.44 88 ASP A C 1
ATOM 724 O O . ASP A 1 88 ? -7.404 33.344 8.482 1.00 83.44 88 ASP A O 1
ATOM 728 N N . ARG A 1 89 ? -8.257 33.499 6.417 1.00 89.75 89 ARG A N 1
ATOM 729 C CA . ARG A 1 89 ? -9.031 34.720 6.694 1.00 89.75 89 ARG A CA 1
ATOM 730 C C . ARG A 1 89 ? -10.140 34.469 7.720 1.00 89.75 89 ARG A C 1
ATOM 732 O O . ARG A 1 89 ? -10.299 35.269 8.640 1.00 89.75 89 ARG A O 1
ATOM 739 N N . GLN A 1 90 ? -10.883 33.367 7.600 1.00 88.69 90 GLN A N 1
ATOM 740 C CA . GLN A 1 90 ? -11.945 33.004 8.545 1.00 88.69 90 GLN A CA 1
ATOM 741 C C . GLN A 1 90 ? -11.388 32.690 9.940 1.00 88.69 90 GLN A C 1
ATOM 743 O O . GLN A 1 90 ? -11.821 33.303 10.915 1.00 88.69 90 GLN A O 1
ATOM 748 N N . PHE A 1 91 ? -10.392 31.810 10.050 1.00 77.19 91 PHE A N 1
ATOM 749 C CA . PHE A 1 91 ? -9.763 31.438 11.318 1.00 77.19 91 PHE A CA 1
ATOM 750 C C . PHE A 1 91 ? -9.014 32.608 11.950 1.00 77.19 91 PHE A C 1
ATOM 752 O O . PHE A 1 91 ? -9.215 32.875 13.129 1.00 77.19 91 PHE A O 1
ATOM 759 N N . GLY A 1 92 ? -8.256 33.381 11.171 1.00 82.56 92 GLY A N 1
ATOM 760 C CA . GLY A 1 92 ? -7.584 34.580 11.668 1.00 82.56 92 GLY A CA 1
ATOM 761 C C . GLY A 1 92 ? -8.551 35.685 12.107 1.00 82.56 92 GLY A C 1
ATOM 762 O O . GLY A 1 92 ? -8.171 36.534 12.912 1.00 82.56 92 GLY A O 1
ATOM 763 N N . SER A 1 93 ? -9.793 35.705 11.606 1.00 74.81 93 SER A N 1
ATOM 764 C CA . SER A 1 93 ? -10.844 36.609 12.099 1.00 74.81 93 SER A CA 1
ATOM 765 C C . SER A 1 93 ? -11.511 36.087 13.373 1.00 74.81 93 SER A C 1
ATOM 767 O O . SER A 1 93 ? -11.726 36.860 14.302 1.00 74.81 93 SER A O 1
ATOM 769 N N . ALA A 1 94 ? -11.764 34.777 13.457 1.00 76.50 94 ALA A N 1
ATOM 770 C CA . ALA A 1 94 ? -12.353 34.137 14.627 1.00 76.50 94 ALA A CA 1
ATOM 771 C C . ALA A 1 94 ? -11.395 34.165 15.824 1.00 76.50 94 ALA A C 1
ATOM 773 O O . ALA A 1 94 ? -11.808 34.500 16.924 1.00 76.50 94 ALA A O 1
ATOM 774 N N . GLU A 1 95 ? -10.106 33.908 15.606 1.00 76.06 95 GLU A N 1
ATOM 775 C CA . GLU A 1 95 ? -9.075 33.973 16.643 1.00 76.06 95 GLU A CA 1
ATOM 776 C C . GLU A 1 95 ? -8.884 35.412 17.147 1.00 76.06 95 GLU A C 1
ATOM 778 O O . GLU A 1 95 ? -8.828 35.642 18.353 1.00 76.06 95 GLU A O 1
ATOM 783 N N . ARG A 1 96 ? -8.914 36.409 16.247 1.00 70.81 96 ARG A N 1
ATOM 784 C CA . ARG A 1 96 ? -8.931 37.834 16.628 1.00 70.81 96 ARG A CA 1
ATOM 785 C C . ARG A 1 96 ? -10.193 38.222 17.401 1.00 70.81 96 ARG A C 1
ATOM 787 O O . ARG A 1 96 ? -10.091 38.967 18.370 1.00 70.81 96 ARG A O 1
ATOM 794 N N . ALA A 1 97 ? -11.361 37.711 17.014 1.00 73.44 97 ALA A N 1
ATOM 795 C CA . ALA A 1 97 ? -12.614 37.947 17.728 1.00 73.44 97 ALA A CA 1
ATOM 796 C C . ALA A 1 97 ? -12.626 37.272 19.110 1.00 73.44 97 ALA A C 1
ATOM 798 O O . ALA A 1 97 ? -13.066 37.882 20.081 1.00 73.44 97 ALA A O 1
ATOM 799 N N . SER A 1 98 ? -12.092 36.054 19.231 1.00 76.25 98 SER A N 1
ATOM 800 C CA . SER A 1 98 ? -11.946 35.350 20.509 1.00 76.25 98 SER A CA 1
ATOM 801 C C . SER A 1 98 ? -10.940 36.035 21.436 1.00 76.25 98 SER A C 1
ATOM 803 O O . SER A 1 98 ? -11.217 36.165 22.624 1.00 76.25 98 SER A O 1
ATOM 805 N N . LEU A 1 99 ? -9.815 36.533 20.912 1.00 68.75 99 LEU A N 1
ATOM 806 C CA . LEU A 1 99 ? -8.844 37.316 21.688 1.00 68.75 99 LEU A CA 1
ATOM 807 C C . LEU A 1 99 ? -9.417 38.668 22.139 1.00 68.75 99 LEU A C 1
ATOM 809 O O . LEU A 1 99 ? -9.180 39.087 23.271 1.00 68.75 99 LEU A O 1
ATOM 813 N N . ALA A 1 100 ? -10.222 39.322 21.294 1.00 69.12 100 ALA A N 1
ATOM 814 C CA . ALA A 1 100 ? -10.943 40.537 21.668 1.00 69.12 100 ALA A CA 1
ATOM 815 C C . ALA A 1 100 ? -12.008 40.265 22.749 1.00 69.12 100 ALA A C 1
ATOM 817 O O . ALA A 1 100 ? -12.108 41.019 23.715 1.00 69.12 100 ALA A O 1
ATOM 818 N N . ALA A 1 101 ? -12.761 39.165 22.632 1.00 76.19 101 ALA A N 1
ATOM 819 C CA . ALA A 1 101 ? -13.772 38.759 23.611 1.00 76.19 101 ALA A CA 1
ATOM 820 C C . ALA A 1 101 ? -13.167 38.314 24.955 1.00 76.19 101 ALA A C 1
ATOM 822 O O . ALA A 1 101 ? -13.791 38.499 25.996 1.00 76.19 101 ALA A O 1
ATOM 823 N N . ALA A 1 102 ? -11.942 37.781 24.952 1.00 80.25 102 ALA A N 1
ATOM 824 C CA . ALA A 1 102 ? -11.205 37.410 26.159 1.00 80.25 102 ALA A CA 1
ATOM 825 C C . ALA A 1 102 ? -10.633 38.613 26.939 1.00 80.25 102 ALA A C 1
ATOM 827 O O . ALA A 1 102 ? -9.911 38.416 27.913 1.00 80.25 102 ALA A O 1
ATOM 828 N N . GLY A 1 103 ? -10.939 39.853 26.537 1.00 70.19 103 GLY A N 1
ATOM 829 C CA . GLY A 1 103 ? -10.556 41.042 27.298 1.00 70.19 103 GLY A CA 1
ATOM 830 C C . GLY A 1 103 ? -9.084 41.431 27.160 1.00 70.19 103 GLY A C 1
ATOM 831 O O . GLY A 1 103 ? -8.552 42.087 28.052 1.00 70.19 103 GLY A O 1
ATOM 832 N N . PHE A 1 104 ? -8.434 41.094 26.039 1.00 59.94 104 PHE A N 1
ATOM 833 C CA . PHE A 1 104 ? -7.090 41.578 25.693 1.00 59.94 104 PHE A CA 1
ATOM 834 C C . PHE A 1 104 ? -7.141 42.682 24.612 1.00 59.94 104 PHE A C 1
ATOM 836 O O . PHE A 1 104 ? -6.729 42.453 23.473 1.00 59.94 104 PHE A O 1
ATOM 843 N N . PRO A 1 105 ? -7.630 43.902 24.915 1.00 55.56 105 PRO A N 1
ATOM 844 C CA . PRO A 1 105 ? -7.809 44.958 23.916 1.00 55.56 105 PRO A CA 1
ATOM 845 C C . PRO A 1 105 ? -6.505 45.626 23.438 1.00 55.56 105 PRO A C 1
ATOM 847 O O . PRO A 1 105 ? -6.559 46.438 22.521 1.00 55.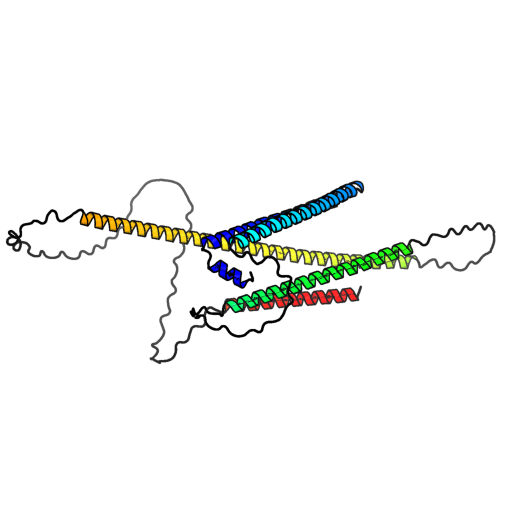56 105 PRO A O 1
ATOM 850 N N . GLN A 1 106 ? -5.334 45.317 24.015 1.00 54.78 106 GLN A N 1
ATOM 851 C CA . GLN A 1 106 ? -4.098 46.084 23.766 1.00 54.78 106 GLN A CA 1
ATOM 852 C C . GLN A 1 106 ? -3.044 45.432 22.853 1.00 54.78 106 GLN A C 1
ATOM 854 O O . GLN A 1 106 ? -2.006 46.037 22.613 1.00 54.78 106 GLN A O 1
ATOM 859 N N . TYR A 1 107 ? -3.294 44.270 22.242 1.00 55.81 107 TYR A N 1
ATOM 860 C CA . TYR A 1 107 ? -2.343 43.679 21.276 1.00 55.81 107 TYR A CA 1
ATOM 861 C C . TYR A 1 107 ? -2.509 44.188 19.830 1.00 55.81 107 TYR A C 1
ATOM 863 O O . TYR A 1 107 ? -2.186 43.492 18.868 1.00 55.81 107 TYR A O 1
ATOM 871 N N . GLN A 1 108 ? -2.989 45.420 19.645 1.00 55.88 108 GLN A N 1
ATOM 872 C CA . GLN A 1 108 ? -2.906 46.104 18.355 1.00 55.88 108 GLN A CA 1
ATOM 873 C C . GLN A 1 108 ? -1.675 47.016 18.347 1.00 55.88 108 GLN A C 1
ATOM 875 O O . GLN A 1 108 ? -1.661 48.043 19.011 1.00 55.88 108 GLN A O 1
ATOM 880 N N . ARG A 1 109 ? -0.680 46.641 17.528 1.00 52.59 109 ARG A N 1
ATOM 881 C CA . ARG A 1 109 ? 0.595 47.336 17.248 1.00 52.59 109 ARG A CA 1
ATOM 882 C C . ARG A 1 109 ? 1.689 47.189 18.312 1.00 52.59 109 ARG A C 1
ATOM 884 O O . ARG A 1 109 ? 1.962 48.104 19.075 1.00 52.59 109 ARG A O 1
ATOM 891 N N . MET A 1 110 ? 2.441 46.097 18.223 1.00 41.44 110 MET A N 1
ATOM 892 C CA . MET A 1 110 ? 3.876 46.139 18.514 1.00 41.44 110 MET A CA 1
ATOM 893 C C . MET A 1 110 ? 4.619 45.850 17.202 1.00 41.44 110 MET A C 1
ATOM 895 O O . MET A 1 110 ? 4.406 44.777 16.631 1.00 41.44 110 MET A O 1
ATOM 899 N N . PRO A 1 111 ? 5.420 46.787 16.660 1.00 49.72 111 PRO A N 1
ATOM 900 C CA . PRO A 1 111 ? 6.309 46.485 15.546 1.00 49.72 111 PRO A CA 1
ATOM 901 C C . PRO A 1 111 ? 7.360 45.467 16.003 1.00 49.72 111 PRO A C 1
ATOM 903 O O . PRO A 1 111 ? 7.810 45.504 17.146 1.00 49.72 111 PRO A O 1
ATOM 906 N N . HIS A 1 112 ? 7.712 44.542 15.110 1.00 47.25 112 HIS A N 1
ATOM 907 C CA . HIS A 1 112 ? 8.705 43.491 15.320 1.00 47.25 112 HIS A CA 1
ATOM 908 C C . HIS A 1 112 ? 9.995 44.041 15.952 1.00 47.25 112 HIS A C 1
ATOM 910 O O . HIS A 1 112 ? 10.816 44.651 15.271 1.00 47.25 112 HIS A O 1
ATOM 916 N N . ALA A 1 113 ? 10.168 43.822 17.257 1.00 39.97 113 ALA A N 1
ATOM 917 C CA . ALA A 1 113 ? 11.409 44.106 17.955 1.00 39.97 113 ALA A CA 1
ATOM 918 C C . ALA A 1 113 ? 12.365 42.922 17.780 1.00 39.97 113 ALA A C 1
ATOM 920 O O . ALA A 1 113 ? 12.011 41.764 18.012 1.00 39.97 113 ALA A O 1
ATOM 921 N N . HIS A 1 114 ? 13.570 43.254 17.328 1.00 40.75 114 HIS A N 1
ATOM 922 C CA . HIS A 1 114 ? 14.697 42.360 17.141 1.00 40.75 114 HIS A CA 1
ATOM 923 C C . HIS A 1 114 ? 15.033 41.563 18.407 1.00 40.75 114 HIS A C 1
ATOM 925 O O . HIS A 1 114 ? 14.944 42.057 19.529 1.00 40.75 114 HIS A O 1
ATOM 931 N N . HIS A 1 115 ? 15.456 40.321 18.176 1.00 41.59 115 HIS A N 1
ATOM 932 C CA . HIS A 1 115 ? 15.994 39.393 19.158 1.00 41.59 115 HIS A CA 1
ATOM 933 C C . HIS A 1 115 ? 17.058 40.030 20.065 1.00 41.59 115 HIS A C 1
ATOM 935 O O . HIS A 1 115 ? 18.111 40.448 19.589 1.00 41.59 115 HIS A O 1
ATOM 941 N N . ALA A 1 116 ? 16.813 39.985 21.373 1.00 36.38 116 ALA A N 1
ATOM 942 C C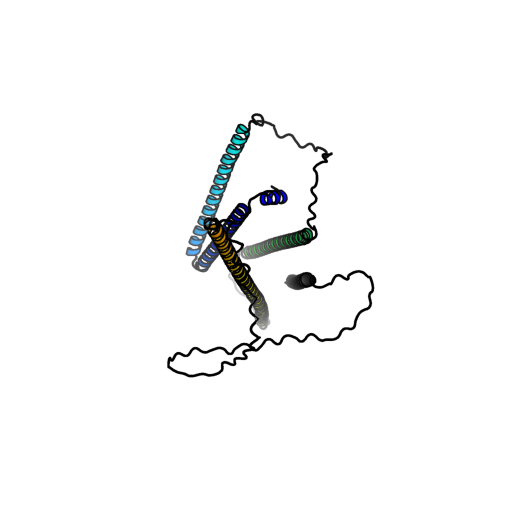A . ALA A 1 116 ? 17.850 39.968 22.397 1.00 36.38 116 ALA A CA 1
ATOM 943 C C . ALA A 1 116 ? 17.736 38.639 23.171 1.00 36.38 116 ALA A C 1
ATOM 945 O O . ALA A 1 116 ? 16.611 38.187 23.416 1.00 36.38 116 ALA A O 1
ATOM 946 N N . PRO A 1 117 ? 18.855 37.978 23.514 1.00 50.06 117 PRO A N 1
ATOM 947 C CA . PRO A 1 117 ? 18.839 36.721 24.245 1.00 50.06 117 PRO A CA 1
ATOM 948 C C . PRO A 1 117 ? 18.655 37.012 25.736 1.00 50.06 117 PRO A C 1
ATOM 950 O O . PRO A 1 117 ? 19.374 37.833 26.298 1.00 50.06 117 PRO A O 1
ATOM 953 N N . THR A 1 118 ? 17.696 36.352 26.382 1.00 43.25 118 THR A N 1
ATOM 954 C CA . THR A 1 118 ? 17.614 36.338 27.842 1.00 43.25 118 THR A CA 1
ATOM 955 C C . THR A 1 118 ? 18.160 35.032 28.382 1.00 43.25 118 THR A C 1
ATOM 957 O O . THR A 1 118 ? 17.743 33.934 28.002 1.00 43.25 118 THR A O 1
ATOM 960 N N . ASP A 1 119 ? 19.126 35.215 29.273 1.00 40.22 119 ASP A N 1
ATOM 961 C CA . ASP A 1 119 ? 19.743 34.208 30.103 1.00 40.22 119 ASP A CA 1
ATOM 962 C C . ASP A 1 119 ? 18.723 33.437 30.935 1.00 40.22 119 ASP A C 1
ATOM 964 O O . ASP A 1 119 ? 17.663 33.915 31.349 1.00 40.22 119 ASP A O 1
ATOM 968 N N . ARG A 1 120 ? 19.086 32.178 31.132 1.00 45.00 120 ARG A N 1
ATOM 969 C CA . ARG A 1 120 ? 18.296 31.118 31.724 1.00 45.00 120 ARG A CA 1
ATOM 970 C C . ARG A 1 120 ? 18.770 30.927 33.156 1.00 45.00 120 ARG A C 1
ATOM 972 O O . ARG A 1 120 ? 19.705 30.167 33.373 1.00 45.00 120 ARG A O 1
ATOM 979 N N . GLU A 1 121 ? 18.090 31.536 34.120 1.00 47.19 121 GLU A N 1
ATOM 980 C CA . GLU A 1 121 ? 18.251 31.165 35.526 1.00 47.19 121 GLU A CA 1
ATOM 981 C C . GLU A 1 121 ? 16.910 30.946 36.238 1.00 47.19 121 GLU A C 1
ATOM 983 O O . GLU A 1 121 ? 15.992 31.757 36.183 1.00 47.19 121 GLU A O 1
ATOM 988 N N . ALA A 1 122 ? 16.868 29.787 36.900 1.00 51.16 122 ALA A N 1
ATOM 989 C CA . ALA A 1 122 ? 16.156 29.470 38.132 1.00 51.16 122 ALA A CA 1
ATOM 990 C C . ALA A 1 122 ? 14.633 29.690 38.206 1.00 51.16 122 ALA A C 1
ATOM 992 O O . ALA A 1 122 ? 14.161 30.715 38.680 1.00 51.16 122 ALA A O 1
ATOM 993 N N . VAL A 1 123 ? 13.873 28.614 37.956 1.00 40.69 123 VAL A N 1
ATOM 994 C CA . VAL A 1 123 ? 12.697 28.291 38.786 1.00 40.69 123 VAL A CA 1
ATOM 995 C C . VAL A 1 123 ? 12.680 26.785 39.051 1.00 40.69 123 VAL A C 1
ATOM 997 O O . VAL A 1 123 ? 12.318 25.979 38.194 1.00 40.69 123 VAL A O 1
ATOM 1000 N N . SER A 1 124 ? 13.125 26.414 40.248 1.00 44.47 124 SER A N 1
ATOM 1001 C CA . SER A 1 124 ? 12.940 25.105 40.867 1.00 44.47 124 SER A CA 1
ATOM 1002 C C . SER A 1 124 ? 11.625 25.090 41.653 1.00 44.47 124 SER A C 1
ATOM 1004 O O . SER A 1 124 ? 11.250 26.089 42.261 1.00 44.47 124 SER A O 1
ATOM 1006 N N . GLY A 1 125 ? 10.949 23.938 41.678 1.00 44.69 125 GLY A N 1
ATOM 1007 C CA . GLY A 1 125 ? 9.938 23.640 42.697 1.00 44.69 125 GLY A CA 1
ATOM 1008 C C . GLY A 1 125 ? 8.566 23.240 42.166 1.00 44.69 125 GLY A C 1
ATOM 1009 O O . GLY A 1 125 ? 7.616 24.000 42.301 1.00 44.69 125 GLY A O 1
ATOM 1010 N N . TRP A 1 126 ? 8.447 22.016 41.646 1.00 45.16 126 TRP A N 1
ATOM 1011 C CA . TRP A 1 126 ? 7.185 21.267 41.673 1.00 45.16 126 TRP A CA 1
ATOM 1012 C C . TRP A 1 126 ? 7.461 19.850 42.200 1.00 45.16 126 TRP A C 1
ATOM 1014 O O . TRP A 1 126 ? 8.525 19.309 41.894 1.00 45.16 126 TRP A O 1
ATOM 1024 N N . PRO A 1 127 ? 6.570 19.257 43.019 1.00 50.16 127 PRO A N 1
ATOM 1025 C CA . PRO A 1 127 ? 6.835 17.985 43.679 1.00 50.16 127 PRO A CA 1
ATOM 1026 C C . PRO A 1 127 ? 6.632 16.832 42.691 1.00 50.16 127 PRO A C 1
ATOM 1028 O O . PRO A 1 127 ? 5.554 16.676 42.119 1.00 50.16 127 PRO A O 1
ATOM 1031 N N . GLU A 1 128 ? 7.674 16.029 42.491 1.00 40.84 128 GLU A N 1
ATOM 1032 C CA . GLU A 1 128 ? 7.612 14.778 41.736 1.00 40.84 128 GLU A CA 1
ATOM 1033 C C . GLU A 1 128 ? 6.972 13.676 42.590 1.00 40.84 128 GLU A C 1
ATOM 1035 O O . GLU A 1 128 ? 7.603 13.132 43.499 1.00 40.84 128 GLU A O 1
ATOM 1040 N N . ASP A 1 129 ? 5.737 13.301 42.255 1.00 48.31 129 ASP A N 1
ATOM 1041 C CA . ASP A 1 129 ? 5.182 12.000 42.628 1.00 48.31 129 ASP A CA 1
ATOM 1042 C C . ASP A 1 129 ? 5.868 10.917 41.783 1.00 48.31 129 ASP A C 1
ATOM 1044 O O . ASP A 1 129 ? 5.597 10.732 40.592 1.00 48.31 129 ASP A O 1
ATOM 1048 N N . LYS A 1 130 ? 6.803 10.208 42.419 1.00 42.03 130 LYS A N 1
ATOM 1049 C CA . LYS A 1 130 ? 7.536 9.077 41.847 1.00 42.03 130 LYS A CA 1
ATOM 1050 C C . LYS A 1 130 ? 6.613 7.867 41.722 1.00 42.03 130 LYS A C 1
ATOM 1052 O O . LYS A 1 130 ? 6.429 7.110 42.670 1.00 42.03 130 LYS A O 1
ATOM 1057 N N . GLN A 1 131 ? 6.051 7.663 40.534 1.00 45.34 131 GLN A N 1
ATOM 1058 C CA . GLN A 1 131 ? 5.634 6.331 40.102 1.00 45.34 131 GLN A CA 1
ATOM 1059 C C . GLN A 1 131 ? 6.798 5.686 39.349 1.00 45.34 131 GLN A C 1
ATOM 1061 O O . GLN A 1 131 ? 7.158 6.128 38.259 1.00 45.34 131 GLN A O 1
ATOM 1066 N N . ASP A 1 132 ? 7.377 4.644 39.947 1.00 45.19 132 ASP A N 1
ATOM 1067 C CA . ASP A 1 132 ? 8.431 3.807 39.370 1.00 45.19 132 ASP A CA 1
ATOM 1068 C C . ASP A 1 132 ? 7.918 3.061 38.124 1.00 45.19 132 ASP A C 1
ATOM 1070 O O . ASP A 1 132 ? 7.530 1.891 38.163 1.00 45.19 132 ASP A O 1
ATOM 1074 N N . VAL A 1 133 ? 7.899 3.749 36.982 1.00 53.34 133 VAL A N 1
ATOM 1075 C CA . VAL A 1 133 ? 7.700 3.140 35.665 1.00 53.34 133 VAL A CA 1
ATOM 1076 C C . VAL A 1 133 ? 9.076 2.820 35.091 1.00 53.34 133 VAL A C 1
ATOM 1078 O O . VAL A 1 133 ? 9.830 3.704 34.702 1.00 53.34 133 VAL A O 1
ATOM 1081 N N . GLN A 1 134 ? 9.389 1.526 35.060 1.00 44.16 134 GLN A N 1
ATOM 1082 C CA . GLN A 1 134 ? 10.632 0.938 34.550 1.00 44.16 134 GLN A CA 1
ATOM 1083 C C . GLN A 1 134 ? 11.063 1.548 33.188 1.00 44.16 134 GLN A C 1
ATOM 1085 O O . GLN A 1 134 ? 10.368 1.333 32.187 1.00 44.16 134 GLN A O 1
ATOM 1090 N N . PRO A 1 135 ? 12.200 2.271 33.110 1.00 53.81 135 PRO A N 1
ATOM 1091 C CA . PRO A 1 135 ? 12.626 2.999 31.907 1.00 53.81 135 PRO A CA 1
ATOM 1092 C C . PRO A 1 135 ? 13.190 2.114 30.778 1.00 53.81 135 PRO A C 1
ATOM 1094 O O . PRO A 1 135 ? 13.335 2.576 29.651 1.00 53.81 135 PRO A O 1
ATOM 1097 N N . GLU A 1 136 ? 13.449 0.824 31.004 1.00 49.00 136 GLU A N 1
ATOM 1098 C CA . GLU A 1 136 ? 14.210 0.011 30.036 1.00 49.00 136 GLU A CA 1
ATOM 1099 C C . GLU A 1 136 ? 13.474 -0.301 28.713 1.00 49.00 136 GLU A C 1
ATOM 1101 O O . GLU A 1 136 ? 14.089 -0.701 27.722 1.00 49.00 136 GLU A O 1
ATOM 1106 N N . ARG A 1 137 ? 12.150 -0.098 28.633 1.00 53.38 137 ARG A N 1
ATOM 1107 C CA . ARG A 1 137 ? 11.384 -0.358 27.394 1.00 53.38 137 ARG A CA 1
ATOM 1108 C C . ARG A 1 137 ? 11.309 0.831 26.433 1.00 53.38 137 ARG A C 1
ATOM 1110 O O . ARG A 1 137 ? 11.040 0.615 25.253 1.00 53.38 137 ARG A O 1
ATOM 1117 N N . SER A 1 138 ? 11.535 2.064 26.885 1.00 52.78 138 SER A N 1
ATOM 1118 C CA . SER A 1 138 ? 11.454 3.249 26.015 1.00 52.78 138 SER A CA 1
ATOM 1119 C C . SER A 1 138 ? 12.729 3.467 25.191 1.00 52.78 138 SER A C 1
ATOM 1121 O O . SER A 1 138 ? 12.644 3.965 24.066 1.00 52.78 138 SER A O 1
ATOM 1123 N N . GLU A 1 139 ? 13.888 3.026 25.685 1.00 53.56 139 GLU A N 1
ATOM 1124 C CA . GLU A 1 139 ? 15.180 3.177 24.998 1.00 53.56 139 GLU A CA 1
ATOM 1125 C C . GLU A 1 139 ? 15.346 2.221 23.805 1.00 53.56 139 GLU A C 1
ATOM 1127 O O . GLU A 1 139 ? 15.870 2.599 22.757 1.00 53.56 139 GLU A O 1
ATOM 1132 N N . SER A 1 140 ? 14.817 0.996 23.898 1.00 55.25 140 SER A N 1
ATOM 1133 C CA . SER A 1 140 ? 14.864 0.044 22.774 1.00 55.25 140 SER A CA 1
ATOM 1134 C C . SER A 1 140 ? 14.008 0.497 21.580 1.00 55.25 140 SER A C 1
ATOM 1136 O O .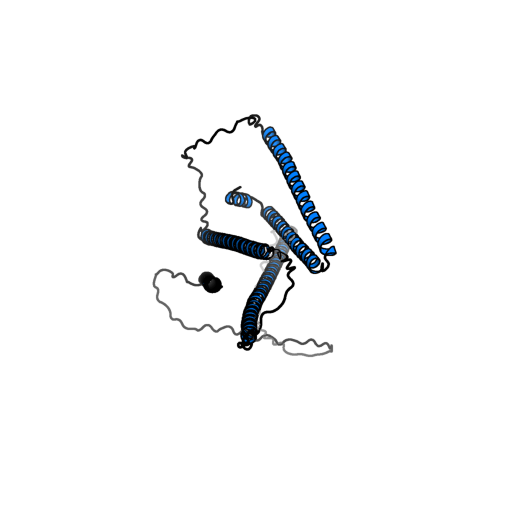 SER A 1 140 ? 14.391 0.314 20.422 1.00 55.25 140 SER A O 1
ATOM 1138 N N . LEU A 1 141 ? 12.878 1.163 21.838 1.00 59.25 141 LEU A N 1
ATOM 1139 C CA . LEU A 1 141 ? 12.016 1.704 20.786 1.00 59.25 141 LEU A CA 1
ATOM 1140 C C . LEU A 1 141 ? 12.598 2.975 20.151 1.00 59.25 141 LEU A C 1
ATOM 1142 O O . LEU A 1 141 ? 12.488 3.136 18.932 1.00 59.25 141 LEU A O 1
ATOM 1146 N N . SER A 1 142 ? 13.255 3.848 20.922 1.00 65.44 142 SER A N 1
ATOM 1147 C CA . SER A 1 142 ? 13.875 5.070 20.386 1.00 65.44 142 SER A CA 1
ATOM 1148 C C . SER A 1 142 ? 15.063 4.761 19.462 1.00 65.44 142 SER A C 1
ATOM 1150 O O . SER A 1 142 ? 15.191 5.380 18.400 1.00 65.44 142 SER A O 1
ATOM 1152 N N . LEU A 1 143 ? 15.864 3.739 19.782 1.00 58.88 143 LEU A N 1
ATOM 1153 C CA . LEU A 1 143 ? 16.952 3.252 18.924 1.00 58.88 143 LEU A CA 1
ATOM 1154 C C . LEU A 1 143 ? 16.426 2.619 17.620 1.00 58.88 143 LEU A C 1
ATOM 1156 O O . LEU A 1 143 ? 16.985 2.852 16.542 1.00 58.88 143 LEU A O 1
ATOM 1160 N N . SER A 1 144 ? 15.297 1.900 17.673 1.00 73.62 144 SER A N 1
ATOM 1161 C CA . SER A 1 144 ? 14.660 1.330 16.471 1.00 73.62 144 SER A CA 1
ATOM 1162 C C . SER A 1 144 ? 14.107 2.406 15.521 1.00 73.62 144 SER A C 1
ATOM 1164 O O . SER A 1 144 ? 14.252 2.315 14.305 1.00 73.62 144 SER A O 1
ATOM 1166 N N . LEU A 1 145 ? 13.529 3.488 16.051 1.00 75.19 145 LEU A N 1
ATOM 1167 C CA . LEU A 1 145 ? 12.995 4.571 15.219 1.00 75.19 145 LEU A CA 1
ATOM 1168 C C . LEU A 1 145 ? 14.109 5.418 14.593 1.00 75.19 145 LEU A C 1
ATOM 1170 O O . LEU A 1 145 ? 13.964 5.886 13.462 1.00 75.19 145 LEU A O 1
ATOM 1174 N N . SER A 1 146 ? 15.226 5.581 15.303 1.00 78.31 146 SER A N 1
ATOM 1175 C CA . SER A 1 146 ? 16.411 6.293 14.814 1.00 78.31 146 SER A CA 1
ATOM 1176 C C . SER A 1 146 ? 17.072 5.553 13.648 1.00 78.31 146 SER A C 1
ATOM 1178 O O . SER A 1 146 ? 17.373 6.165 12.624 1.00 78.31 146 SER A O 1
ATOM 1180 N N . SER A 1 147 ? 17.212 4.227 13.752 1.00 75.12 147 SER A N 1
ATOM 1181 C CA . SER A 1 147 ? 17.748 3.389 12.668 1.00 75.12 147 SER A CA 1
ATOM 1182 C C . SER A 1 147 ? 16.830 3.354 11.443 1.00 75.12 147 SER A C 1
ATOM 1184 O O . SER A 1 147 ? 17.310 3.512 10.322 1.00 75.12 147 SER A O 1
ATOM 1186 N N . ILE A 1 148 ? 15.506 3.269 11.631 1.00 76.94 148 ILE A N 1
ATOM 1187 C CA . ILE A 1 148 ? 14.538 3.368 10.523 1.00 76.94 148 ILE A CA 1
ATOM 1188 C C . ILE A 1 148 ? 14.618 4.739 9.835 1.00 76.94 148 ILE A C 1
ATOM 1190 O O . ILE A 1 148 ? 14.520 4.825 8.609 1.00 76.94 148 ILE A O 1
ATOM 1194 N N . ARG A 1 149 ? 14.789 5.826 10.597 1.00 85.75 149 ARG A N 1
ATOM 1195 C CA . ARG A 1 149 ? 14.920 7.178 10.035 1.00 85.75 149 ARG A CA 1
ATOM 1196 C C . ARG A 1 149 ? 16.198 7.320 9.207 1.00 85.75 149 ARG A C 1
ATOM 1198 O O . ARG A 1 149 ? 16.118 7.817 8.088 1.00 85.75 149 ARG A O 1
ATOM 1205 N N . LEU A 1 150 ? 17.321 6.813 9.714 1.00 90.69 150 LEU A N 1
ATOM 1206 C CA . LEU A 1 150 ? 18.598 6.801 8.999 1.00 90.69 150 LEU A CA 1
ATOM 1207 C C . LEU A 1 150 ? 18.528 5.955 7.716 1.00 90.69 150 LEU A C 1
ATOM 1209 O O . LEU A 1 150 ? 19.038 6.367 6.677 1.00 90.69 150 LEU A O 1
ATOM 1213 N N . ALA A 1 151 ? 17.855 4.800 7.758 1.00 80.31 151 ALA A N 1
ATOM 1214 C CA . ALA A 1 151 ? 17.654 3.959 6.579 1.00 80.31 151 ALA A CA 1
ATOM 1215 C C . ALA A 1 151 ? 16.831 4.676 5.495 1.00 80.31 151 ALA A C 1
ATOM 1217 O O . ALA A 1 151 ? 17.191 4.639 4.321 1.00 80.31 151 ALA A O 1
ATOM 1218 N N . LYS A 1 152 ? 15.765 5.388 5.884 1.00 83.81 152 LYS A N 1
ATOM 1219 C CA . LYS A 1 152 ? 14.960 6.195 4.950 1.00 83.81 152 LYS A CA 1
ATOM 1220 C C . LYS A 1 152 ? 15.748 7.344 4.333 1.00 83.81 152 LYS A C 1
ATOM 1222 O O . LYS A 1 152 ? 15.592 7.611 3.148 1.00 83.81 152 LYS A O 1
ATOM 1227 N N . GLU A 1 153 ? 16.582 8.010 5.122 1.00 94.06 153 GLU A N 1
ATOM 1228 C CA . GLU A 1 153 ? 17.424 9.105 4.642 1.00 94.06 153 GLU A CA 1
ATOM 1229 C C . GLU A 1 153 ? 18.463 8.615 3.625 1.00 94.06 153 GLU A C 1
ATOM 1231 O O . GLU A 1 153 ? 18.599 9.207 2.558 1.00 94.06 153 GLU A O 1
ATOM 1236 N N . ARG A 1 154 ? 19.107 7.469 3.884 1.00 90.19 154 ARG A N 1
ATOM 1237 C CA . ARG A 1 154 ? 20.016 6.826 2.920 1.00 90.19 154 ARG A CA 1
ATOM 1238 C C . ARG A 1 154 ? 19.312 6.409 1.629 1.00 90.19 154 ARG A C 1
ATOM 1240 O O . ARG A 1 154 ? 19.888 6.537 0.553 1.00 90.19 154 ARG A O 1
ATOM 1247 N N . LEU A 1 155 ? 18.075 5.923 1.722 1.00 88.88 155 LEU A N 1
ATOM 1248 C CA . LEU A 1 155 ? 17.287 5.537 0.550 1.00 88.88 155 LEU A CA 1
ATOM 1249 C C . LEU A 1 155 ? 16.929 6.768 -0.299 1.00 88.88 155 LEU A C 1
ATOM 1251 O O . LEU A 1 155 ? 17.141 6.747 -1.506 1.00 88.88 155 LEU A O 1
ATOM 1255 N N . ALA A 1 156 ? 16.520 7.871 0.335 1.00 84.62 156 ALA A N 1
ATOM 1256 C CA . ALA A 1 156 ? 16.263 9.139 -0.350 1.00 84.62 156 ALA A CA 1
ATOM 1257 C C . ALA A 1 156 ? 17.527 9.724 -1.011 1.00 84.62 156 ALA A C 1
ATOM 1259 O O . ALA A 1 156 ? 17.466 10.211 -2.137 1.00 84.62 156 ALA A O 1
ATOM 1260 N N . GLN A 1 157 ? 18.687 9.635 -0.349 1.00 89.75 157 GLN A N 1
ATOM 1261 C CA . GLN A 1 157 ? 19.973 10.031 -0.940 1.00 89.75 157 GLN A CA 1
ATOM 1262 C C . GLN A 1 157 ? 20.323 9.180 -2.168 1.00 89.75 157 GLN A C 1
ATOM 1264 O O . GLN A 1 157 ? 20.814 9.704 -3.165 1.00 89.75 157 GLN A O 1
ATOM 1269 N N . ARG A 1 158 ? 20.038 7.873 -2.123 1.00 89.06 158 ARG A N 1
ATOM 1270 C CA . ARG A 1 158 ? 20.269 6.961 -3.249 1.00 89.06 158 ARG A CA 1
ATOM 1271 C C . ARG A 1 158 ? 19.329 7.239 -4.424 1.00 89.06 158 ARG A C 1
ATOM 1273 O O . ARG A 1 158 ? 19.776 7.206 -5.564 1.00 89.06 158 ARG A O 1
ATOM 1280 N N . GLU A 1 159 ? 18.058 7.535 -4.158 1.00 89.50 159 GLU A N 1
ATOM 1281 C CA . GLU A 1 159 ? 17.099 7.957 -5.188 1.00 89.50 159 GLU A CA 1
ATOM 1282 C C . GLU A 1 159 ? 17.529 9.271 -5.851 1.00 89.50 159 GLU A C 1
ATOM 1284 O O . GLU A 1 159 ? 17.507 9.364 -7.075 1.00 89.50 159 GLU A O 1
ATOM 1289 N N . ALA A 1 160 ? 17.983 10.256 -5.070 1.00 89.12 160 ALA A N 1
ATOM 1290 C CA . ALA A 1 160 ? 18.506 11.510 -5.612 1.00 89.12 160 ALA A CA 1
ATOM 1291 C C . ALA A 1 160 ? 19.719 11.273 -6.530 1.00 89.12 160 ALA A C 1
ATOM 1293 O O . ALA A 1 160 ? 19.727 11.749 -7.661 1.00 89.12 160 ALA A O 1
ATOM 1294 N N . ALA A 1 161 ? 20.682 10.455 -6.091 1.00 89.88 161 ALA A N 1
ATOM 1295 C CA . ALA A 1 161 ? 21.857 10.115 -6.892 1.00 89.88 161 ALA A CA 1
ATOM 1296 C C . ALA A 1 161 ? 21.502 9.392 -8.207 1.00 89.88 161 ALA A C 1
ATOM 1298 O O . ALA A 1 161 ? 22.127 9.641 -9.234 1.00 89.88 161 ALA A O 1
ATOM 1299 N N . LEU A 1 162 ? 20.487 8.518 -8.199 1.00 92.50 162 LEU A N 1
ATOM 1300 C CA . LEU A 1 162 ? 19.999 7.865 -9.419 1.00 92.50 162 LEU A CA 1
ATOM 1301 C C . LEU A 1 162 ? 19.335 8.856 -10.381 1.00 92.50 162 LEU A C 1
ATOM 1303 O O . LEU A 1 162 ? 19.548 8.764 -11.587 1.00 92.50 162 LEU A O 1
ATOM 1307 N N . MET A 1 163 ? 18.552 9.807 -9.868 1.00 93.69 163 MET A N 1
ATOM 1308 C CA . MET A 1 163 ? 17.915 10.832 -10.700 1.00 93.69 163 MET A CA 1
ATOM 1309 C C . MET A 1 163 ? 18.938 11.780 -11.334 1.00 93.69 163 MET A C 1
ATOM 1311 O O . MET A 1 163 ? 18.749 12.186 -12.480 1.00 93.69 163 MET A O 1
ATOM 1315 N N . ASP A 1 164 ? 20.020 12.110 -10.628 1.00 93.44 164 ASP A N 1
ATOM 1316 C CA . ASP A 1 164 ? 21.104 12.921 -11.189 1.00 93.44 164 ASP A CA 1
ATOM 1317 C C . ASP A 1 164 ? 21.894 12.147 -12.257 1.00 93.44 164 ASP A C 1
ATOM 1319 O O . ASP A 1 164 ? 22.125 12.681 -13.339 1.00 93.44 164 ASP A O 1
ATOM 1323 N N . ALA A 1 165 ? 22.189 10.860 -12.034 1.00 90.69 165 ALA A N 1
ATOM 1324 C CA . ALA A 1 165 ? 22.825 10.010 -13.046 1.00 90.69 165 ALA A CA 1
ATOM 1325 C C . ALA A 1 165 ? 21.970 9.853 -14.321 1.00 90.69 165 ALA A C 1
ATOM 1327 O O . ALA A 1 165 ? 22.499 9.845 -15.432 1.00 90.69 165 ALA A O 1
ATOM 1328 N N . LEU A 1 166 ? 20.641 9.760 -14.182 1.00 90.81 166 LEU A N 1
ATOM 1329 C CA . LEU A 1 166 ? 19.728 9.728 -15.330 1.00 90.81 166 LEU A CA 1
ATOM 1330 C C . LEU A 1 166 ? 19.750 11.041 -16.121 1.00 90.81 166 LEU A C 1
ATOM 1332 O O . LEU A 1 166 ? 19.735 11.005 -17.349 1.00 90.81 166 LEU A O 1
ATOM 1336 N N . ARG A 1 167 ? 19.826 12.192 -15.441 1.00 95.12 167 ARG A N 1
ATOM 1337 C CA . ARG A 1 167 ? 19.942 13.500 -16.107 1.00 95.12 167 ARG A CA 1
ATOM 1338 C C . ARG A 1 167 ? 21.259 13.660 -16.855 1.00 95.12 167 ARG A C 1
ATOM 1340 O O . ARG A 1 167 ? 21.246 14.212 -17.950 1.00 95.12 167 ARG A O 1
ATOM 1347 N N . GLU A 1 168 ? 22.370 13.196 -16.283 1.00 94.19 168 GLU A N 1
ATOM 1348 C CA . GLU A 1 168 ? 23.668 13.195 -16.973 1.00 94.19 168 GLU A CA 1
ATOM 1349 C C . GLU A 1 168 ? 23.590 12.369 -18.261 1.00 94.19 168 GLU A C 1
ATOM 1351 O O . GLU A 1 168 ? 23.901 12.875 -19.335 1.00 94.19 168 GLU A O 1
ATOM 1356 N N . HIS A 1 169 ? 23.046 11.154 -18.181 1.00 91.56 169 HIS A N 1
ATOM 1357 C CA . HIS A 1 169 ? 22.885 10.285 -19.345 1.00 91.56 169 HIS A CA 1
ATOM 1358 C C . HIS A 1 169 ? 21.941 10.869 -20.414 1.00 91.56 169 HIS A C 1
ATOM 1360 O O . HIS A 1 169 ? 22.209 10.759 -21.610 1.00 91.56 169 HIS A O 1
ATOM 1366 N N . GLU A 1 170 ? 20.843 11.524 -20.021 1.00 91.94 170 GLU A N 1
ATOM 1367 C CA . GLU A 1 170 ? 19.990 12.267 -20.963 1.00 91.94 170 GLU A CA 1
ATOM 1368 C C . GLU A 1 170 ? 20.746 13.427 -21.632 1.00 91.94 170 GLU A C 1
ATOM 1370 O O . GLU A 1 170 ? 20.555 13.677 -22.825 1.00 91.94 170 GLU A O 1
ATOM 1375 N N . GLY A 1 171 ? 21.616 14.117 -20.889 1.00 93.94 171 GLY A N 1
ATOM 1376 C CA . GLY A 1 171 ? 22.501 15.155 -21.415 1.00 93.94 171 GLY A CA 1
ATOM 1377 C C . GLY A 1 171 ? 23.469 14.613 -22.466 1.00 93.94 171 GLY A C 1
ATOM 1378 O O . GLY A 1 171 ? 23.568 15.181 -23.556 1.00 93.94 171 GLY A O 1
ATOM 1379 N N . ASP A 1 172 ? 24.105 13.476 -22.186 1.00 91.75 172 ASP A N 1
ATOM 1380 C CA . ASP A 1 172 ? 25.018 12.806 -23.116 1.00 91.75 172 ASP A CA 1
ATOM 1381 C C . ASP A 1 172 ? 24.292 12.358 -24.394 1.00 91.75 172 ASP A C 1
ATOM 1383 O O . ASP A 1 172 ? 24.776 12.588 -25.504 1.00 91.75 172 ASP A O 1
ATOM 1387 N N . GLN A 1 173 ? 23.075 11.813 -24.272 1.00 89.62 173 GLN A N 1
ATOM 1388 C CA . GLN A 1 173 ? 22.250 11.460 -25.434 1.00 89.62 173 GLN A CA 1
ATOM 1389 C C . GLN A 1 173 ? 21.858 12.679 -26.273 1.00 89.62 173 GLN A C 1
ATOM 1391 O O . GLN A 1 173 ? 21.854 12.615 -27.504 1.00 89.62 173 GLN A O 1
ATOM 1396 N N . GLN A 1 174 ? 21.515 13.799 -25.634 1.00 91.62 174 GLN A N 1
ATOM 1397 C CA . GLN A 1 174 ? 21.227 15.039 -26.354 1.00 91.62 174 GLN A CA 1
ATOM 1398 C C . GLN A 1 174 ? 22.469 15.572 -27.065 1.00 91.62 174 GLN A C 1
ATOM 1400 O O . GLN A 1 174 ? 22.359 16.069 -28.188 1.00 91.62 174 GLN A O 1
ATOM 1405 N N . HIS A 1 175 ? 23.644 15.455 -26.444 1.00 92.19 175 HIS A N 1
ATOM 1406 C CA . HIS A 1 175 ? 24.890 15.858 -27.075 1.00 92.19 175 HIS A CA 1
ATOM 1407 C C . HIS A 1 175 ? 25.214 14.980 -28.287 1.00 92.19 175 HIS A C 1
ATOM 1409 O O . HIS A 1 175 ? 25.511 15.529 -29.348 1.00 92.19 175 HIS A O 1
ATOM 1415 N N . ALA A 1 176 ? 25.066 13.658 -28.169 1.00 89.69 176 ALA A N 1
ATOM 1416 C CA . ALA A 1 176 ? 25.244 12.723 -29.278 1.00 89.69 176 ALA A CA 1
ATOM 1417 C C . ALA A 1 176 ? 24.315 13.057 -30.458 1.00 89.69 176 ALA A C 1
ATOM 1419 O O . ALA A 1 176 ? 24.777 13.190 -31.589 1.00 89.69 176 ALA A O 1
ATOM 1420 N N . ARG A 1 177 ? 23.028 13.324 -30.188 1.00 90.69 177 ARG A N 1
ATOM 1421 C CA . ARG A 1 177 ? 22.065 13.748 -31.222 1.00 90.69 177 ARG A CA 1
ATOM 1422 C C . ARG A 1 177 ? 22.456 15.058 -31.905 1.00 90.69 177 ARG A C 1
ATOM 1424 O O . ARG A 1 177 ? 22.217 15.204 -33.098 1.00 90.69 177 ARG A O 1
ATOM 1431 N N . ARG A 1 178 ? 23.045 16.010 -31.169 1.00 90.44 178 ARG A N 1
ATOM 1432 C CA . ARG A 1 178 ? 23.546 17.268 -31.751 1.00 90.44 178 ARG A CA 1
ATOM 1433 C C . ARG A 1 178 ? 24.743 17.039 -32.669 1.00 90.44 178 ARG A C 1
ATOM 1435 O O . ARG A 1 178 ? 24.786 17.604 -33.753 1.00 90.44 178 ARG A O 1
ATOM 1442 N N . VAL A 1 179 ? 25.681 16.185 -32.263 1.00 90.44 179 VAL A N 1
ATOM 1443 C CA . VAL A 1 179 ? 26.844 15.841 -33.096 1.00 90.44 179 VAL A CA 1
ATOM 1444 C C . VAL A 1 179 ? 26.401 15.129 -34.378 1.00 90.44 179 VAL A C 1
ATOM 1446 O O . VAL A 1 179 ? 26.889 15.463 -35.455 1.00 90.44 179 VAL A O 1
ATOM 1449 N N . GLU A 1 180 ? 25.427 14.217 -34.293 1.00 85.88 180 GLU A N 1
ATOM 1450 C CA . GLU A 1 180 ? 24.831 13.576 -35.474 1.00 85.88 180 GLU A CA 1
ATOM 1451 C C . GLU A 1 180 ? 24.113 14.577 -36.388 1.00 85.88 180 GLU A C 1
ATOM 1453 O O . GLU A 1 180 ? 24.235 14.489 -37.612 1.00 85.88 180 GLU A O 1
ATOM 1458 N N . SER A 1 181 ? 23.375 15.543 -35.824 1.00 84.94 181 SER A N 1
ATOM 1459 C CA . SER A 1 181 ? 22.721 16.574 -36.634 1.00 84.94 181 SER A CA 1
ATOM 1460 C C . SER A 1 181 ? 23.727 17.501 -37.311 1.00 84.94 181 SER A C 1
ATOM 1462 O O . SER A 1 181 ? 23.534 17.829 -38.476 1.00 84.94 181 SER A O 1
ATOM 1464 N N . ASP A 1 182 ? 24.819 17.864 -36.634 1.00 83.31 182 ASP A N 1
ATOM 1465 C CA . ASP A 1 182 ? 25.852 18.743 -37.193 1.00 83.31 182 ASP A CA 1
ATOM 1466 C C . ASP A 1 182 ? 26.672 18.033 -38.287 1.00 83.31 182 ASP A C 1
ATOM 1468 O O . ASP A 1 182 ? 27.041 18.654 -39.283 1.00 83.31 182 ASP A O 1
ATOM 1472 N N . GLN A 1 183 ? 26.890 16.715 -38.177 1.00 75.94 183 GLN A N 1
ATOM 1473 C CA . GLN A 1 183 ? 27.525 15.920 -39.239 1.00 75.94 183 GLN A CA 1
ATOM 1474 C C . GLN A 1 183 ? 26.644 15.748 -40.484 1.00 75.94 183 GLN A C 1
ATOM 1476 O O . GLN A 1 183 ? 27.169 15.604 -41.586 1.00 75.94 183 GLN A O 1
ATOM 1481 N N . LYS A 1 184 ? 25.313 15.790 -40.342 1.00 73.81 184 LYS A N 1
ATOM 1482 C CA . LYS A 1 184 ? 24.375 15.683 -41.474 1.00 73.81 184 LYS A CA 1
ATOM 1483 C C . LYS A 1 184 ? 24.207 16.977 -42.275 1.00 73.81 184 LYS A C 1
ATOM 1485 O O . LYS A 1 184 ? 23.578 16.944 -43.329 1.00 73.81 184 LYS A O 1
ATOM 1490 N N . VAL A 1 185 ? 24.767 18.098 -41.812 1.00 61.81 185 VAL A N 1
ATOM 1491 C CA . VAL A 1 185 ? 24.723 19.403 -42.496 1.00 61.81 185 VAL A CA 1
ATOM 1492 C C . VAL A 1 185 ? 26.100 19.740 -43.080 1.00 61.81 185 VAL A C 1
ATOM 1494 O O . VAL A 1 185 ? 26.635 20.828 -42.891 1.00 61.81 185 VAL A O 1
ATOM 1497 N N . GLN A 1 186 ? 26.694 18.809 -43.827 1.00 54.81 186 GLN A N 1
ATOM 1498 C CA . GLN A 1 186 ? 27.557 19.215 -44.933 1.00 54.81 186 GLN A CA 1
ATOM 1499 C C . GLN A 1 186 ? 26.704 19.165 -46.199 1.00 54.81 186 GLN A C 1
ATOM 1501 O O . GLN A 1 186 ? 26.372 18.067 -46.648 1.00 54.81 186 GLN A O 1
ATOM 1506 N N . PRO A 1 187 ? 26.270 20.321 -46.739 1.00 57.47 187 PRO A N 1
ATOM 1507 C CA . PRO A 1 187 ? 25.593 20.331 -48.020 1.00 57.47 187 PRO A CA 1
ATOM 1508 C C . PRO A 1 187 ? 26.566 19.765 -49.048 1.00 57.47 187 PRO A C 1
ATOM 1510 O O . PRO A 1 187 ? 27.718 20.199 -49.118 1.00 57.47 187 PRO A O 1
ATOM 1513 N N . GLU A 1 188 ? 26.098 18.784 -49.814 1.00 55.66 188 GLU A N 1
ATOM 1514 C CA . GLU A 1 188 ? 26.696 18.399 -51.082 1.00 55.66 188 GLU A CA 1
ATOM 1515 C C . GLU A 1 188 ? 26.843 19.683 -51.902 1.00 55.66 188 GLU A C 1
ATOM 1517 O O . GLU A 1 188 ? 25.887 20.188 -52.486 1.00 55.66 188 GLU A O 1
ATOM 1522 N N . ALA A 1 189 ? 28.027 20.292 -51.846 1.00 57.91 189 ALA A N 1
ATOM 1523 C CA . ALA A 1 189 ? 28.379 21.368 -52.741 1.00 57.91 189 ALA A CA 1
ATOM 1524 C C . ALA A 1 189 ? 28.400 20.731 -54.126 1.00 57.91 189 ALA A C 1
ATOM 1526 O O . ALA A 1 189 ? 29.310 19.965 -54.444 1.00 57.91 189 ALA A O 1
ATOM 1527 N N . GLU A 1 190 ? 27.341 20.994 -54.890 1.00 53.84 190 GLU A N 1
ATOM 1528 C CA . GLU A 1 190 ? 27.221 20.702 -56.309 1.00 53.84 190 GLU A CA 1
ATOM 1529 C C . GLU A 1 190 ? 28.528 21.099 -57.004 1.00 53.84 190 GLU A C 1
ATOM 1531 O O . GLU A 1 190 ? 28.807 22.271 -57.261 1.00 53.84 190 GLU A O 1
ATOM 1536 N N . VAL A 1 191 ? 29.365 20.102 -57.285 1.00 54.66 191 VAL A N 1
ATOM 1537 C CA . VAL A 1 191 ? 30.471 20.236 -58.225 1.00 54.66 191 VAL A CA 1
ATOM 1538 C C . VAL A 1 191 ? 29.845 20.138 -59.611 1.00 54.66 191 VAL A C 1
ATOM 1540 O O . VAL A 1 191 ? 29.794 19.070 -60.221 1.00 54.66 191 VAL A O 1
ATOM 1543 N N . ASP A 1 192 ? 29.331 21.273 -60.083 1.00 54.88 192 ASP A N 1
ATOM 1544 C CA . ASP A 1 192 ? 28.992 21.488 -61.485 1.00 54.88 192 ASP A CA 1
ATOM 1545 C C . ASP A 1 192 ? 30.284 21.367 -62.308 1.00 54.88 192 ASP A C 1
ATOM 1547 O O . ASP A 1 192 ? 31.126 22.265 -62.359 1.00 54.88 192 ASP A O 1
ATOM 1551 N N . SER A 1 193 ? 30.491 20.179 -62.871 1.00 47.59 193 SER A N 1
ATOM 1552 C CA . SER A 1 193 ? 31.635 19.834 -63.710 1.00 47.59 193 SER A CA 1
ATOM 1553 C C . SER A 1 193 ? 31.179 19.713 -65.160 1.00 47.59 193 SER A C 1
ATOM 1555 O O . SER A 1 193 ? 31.173 18.645 -65.769 1.00 47.59 193 SER A O 1
ATOM 1557 N N . GLY A 1 194 ? 30.833 20.862 -65.742 1.00 53.09 194 GLY A N 1
ATOM 1558 C CA . GLY A 1 194 ? 30.918 21.062 -67.183 1.00 53.09 194 GLY A CA 1
ATOM 1559 C C . GLY A 1 194 ? 32.387 21.023 -67.616 1.00 53.09 194 GLY A C 1
ATOM 1560 O O . GLY A 1 194 ? 33.138 21.962 -67.366 1.00 53.09 194 GLY A O 1
ATOM 1561 N N . GLY A 1 195 ? 32.816 19.927 -68.245 1.00 42.22 195 GLY A N 1
ATOM 1562 C CA . GLY A 1 195 ? 34.217 19.742 -68.627 1.00 42.22 195 GLY A CA 1
ATOM 1563 C C . GLY A 1 195 ? 34.452 18.544 -69.536 1.00 42.22 195 GLY A C 1
ATOM 1564 O O . GLY A 1 195 ? 35.080 17.565 -69.150 1.00 42.22 195 GLY A O 1
ATOM 1565 N N . ASP A 1 196 ? 33.931 18.643 -70.752 1.00 50.25 196 ASP A N 1
ATOM 1566 C CA . ASP A 1 196 ? 34.219 17.785 -71.898 1.00 50.25 196 ASP A CA 1
ATOM 1567 C C . ASP A 1 196 ? 35.722 17.812 -72.256 1.00 50.25 196 ASP A C 1
ATOM 1569 O O . ASP A 1 196 ? 36.260 18.890 -72.512 1.00 50.25 196 ASP A O 1
ATOM 1573 N N . SER A 1 197 ? 36.396 16.652 -72.299 1.00 46.50 197 SER A N 1
ATOM 1574 C CA . SER A 1 197 ? 37.362 16.255 -73.351 1.00 46.50 197 SER A CA 1
ATOM 1575 C C . SER A 1 197 ? 38.372 15.181 -72.908 1.00 46.50 197 SER A C 1
ATOM 1577 O O . SER A 1 197 ? 39.299 15.435 -72.152 1.00 46.50 197 SER A O 1
ATOM 1579 N N . ARG A 1 198 ? 38.223 14.008 -73.535 1.00 48.66 198 ARG A N 1
ATOM 1580 C CA . ARG A 1 198 ? 39.235 13.248 -74.303 1.00 48.66 198 ARG A CA 1
ATOM 1581 C C . ARG A 1 198 ? 40.610 12.920 -73.685 1.00 48.66 198 ARG A C 1
ATOM 1583 O O . ARG A 1 198 ? 41.430 13.783 -73.414 1.00 48.66 198 ARG A O 1
ATOM 1590 N N . ASN A 1 199 ? 40.915 11.623 -73.802 1.00 48.06 199 ASN A N 1
ATOM 1591 C CA . ASN A 1 199 ? 42.232 11.020 -74.035 1.00 48.06 199 ASN A CA 1
ATOM 1592 C C . ASN A 1 199 ? 43.325 11.249 -72.984 1.00 48.06 199 ASN A C 1
ATOM 1594 O O . ASN A 1 199 ? 44.138 12.153 -73.133 1.00 48.06 199 ASN A O 1
ATOM 1598 N N . VAL A 1 200 ? 43.511 10.262 -72.099 1.00 47.19 200 VAL A N 1
ATOM 1599 C CA . VAL A 1 200 ? 44.861 9.759 -71.797 1.00 47.19 200 VAL A CA 1
ATOM 1600 C C . VAL A 1 200 ? 44.832 8.233 -71.709 1.00 47.19 200 VAL A C 1
ATOM 1602 O O . VAL A 1 200 ? 44.007 7.631 -71.027 1.00 47.19 200 VAL A O 1
ATOM 1605 N N . HIS A 1 201 ? 45.736 7.638 -72.476 1.00 40.44 201 HIS A N 1
ATOM 1606 C CA . HIS A 1 201 ? 46.028 6.221 -72.593 1.00 40.44 201 HIS A CA 1
ATOM 1607 C C . HIS A 1 201 ? 46.353 5.522 -71.266 1.00 40.44 201 HIS A C 1
ATOM 1609 O O . HIS A 1 201 ? 47.103 6.039 -70.446 1.00 40.44 201 HIS A O 1
ATOM 1615 N N . GLY A 1 202 ? 45.894 4.272 -71.169 1.00 50.53 202 GLY A N 1
ATOM 1616 C CA . GLY A 1 202 ? 46.757 3.116 -70.914 1.00 50.53 202 GLY A CA 1
ATOM 1617 C C . GLY A 1 202 ? 47.686 3.191 -69.707 1.00 50.53 202 GLY A C 1
ATOM 1618 O O . GLY A 1 202 ? 48.885 3.404 -69.860 1.00 50.53 202 GLY A O 1
ATOM 1619 N N . VAL A 1 203 ? 47.154 2.859 -68.531 1.00 46.97 203 VAL A N 1
ATOM 1620 C CA . VAL A 1 203 ? 47.947 2.239 -67.464 1.00 46.97 203 VAL A CA 1
ATOM 1621 C C . VAL A 1 203 ? 47.209 0.987 -67.004 1.00 46.97 203 VAL A C 1
ATOM 1623 O O . VAL A 1 203 ? 46.421 0.991 -66.064 1.00 46.97 203 VAL A O 1
ATOM 1626 N N . GLU A 1 204 ? 47.474 -0.107 -67.710 1.00 52.16 204 GLU A N 1
ATOM 1627 C CA . GLU A 1 204 ? 47.277 -1.457 -67.199 1.00 52.16 204 GLU A CA 1
ATOM 1628 C C . GLU A 1 204 ? 48.255 -1.671 -66.032 1.00 52.16 204 GLU A C 1
ATOM 1630 O O . GLU A 1 204 ? 49.425 -1.988 -66.239 1.00 52.16 204 GLU A O 1
ATOM 1635 N N . ARG A 1 205 ? 47.808 -1.480 -64.787 1.00 46.31 205 ARG A N 1
ATOM 1636 C CA . ARG A 1 205 ? 48.480 -2.044 -63.605 1.00 46.31 205 ARG A CA 1
ATOM 1637 C C . ARG A 1 205 ? 47.458 -2.484 -62.565 1.00 46.31 205 ARG A C 1
ATOM 1639 O O . ARG A 1 205 ? 47.018 -1.700 -61.736 1.00 46.31 205 ARG A O 1
ATOM 1646 N N . GLY A 1 206 ? 47.146 -3.778 -62.621 1.00 49.59 206 GLY A N 1
ATOM 1647 C CA . GLY A 1 206 ? 46.936 -4.623 -61.446 1.00 49.59 206 GLY A CA 1
ATOM 1648 C C . GLY A 1 206 ? 45.851 -4.173 -60.477 1.00 49.59 206 GLY A C 1
ATOM 1649 O O . GLY A 1 206 ? 46.141 -3.837 -59.335 1.00 49.59 206 GLY A O 1
ATOM 1650 N N . THR A 1 207 ? 44.596 -4.240 -60.907 1.00 48.12 207 THR A N 1
ATOM 1651 C CA . THR A 1 207 ? 43.434 -4.190 -60.020 1.00 48.12 207 THR A CA 1
ATOM 1652 C C . THR A 1 207 ? 43.402 -5.443 -59.135 1.00 48.12 207 THR A C 1
ATOM 1654 O O . THR A 1 207 ? 42.826 -6.468 -59.502 1.00 48.12 207 THR A O 1
ATOM 1657 N N . SER A 1 208 ? 44.029 -5.374 -57.959 1.00 54.28 208 SER A N 1
ATOM 1658 C CA . SER A 1 208 ? 43.833 -6.325 -56.861 1.00 54.28 208 SER A CA 1
ATOM 1659 C C . SER A 1 208 ? 42.444 -6.101 -56.241 1.00 54.28 208 SER A C 1
ATOM 1661 O O . SER A 1 208 ? 42.295 -5.419 -55.233 1.00 54.28 208 SER A O 1
ATOM 1663 N N . VAL A 1 209 ? 41.408 -6.638 -56.888 1.00 53.41 209 VAL A N 1
ATOM 1664 C CA . VAL A 1 209 ? 39.985 -6.537 -56.485 1.00 53.41 209 VAL A CA 1
ATOM 1665 C C . VAL A 1 209 ? 39.600 -7.602 -55.440 1.00 53.41 209 VAL A C 1
ATOM 1667 O O . VAL A 1 209 ? 38.437 -7.771 -55.097 1.00 53.41 209 VAL A O 1
ATOM 1670 N N . GLY A 1 210 ? 40.567 -8.319 -54.873 1.00 53.06 210 GLY A N 1
ATOM 1671 C CA . GLY A 1 210 ? 40.311 -9.384 -53.906 1.00 53.06 210 GLY A CA 1
ATOM 1672 C C . GLY A 1 210 ? 40.706 -9.008 -52.486 1.00 53.06 210 GLY A C 1
ATOM 1673 O O . GLY A 1 210 ? 41.731 -9.508 -52.055 1.00 53.06 210 GLY A O 1
ATOM 1674 N N . ASP A 1 211 ? 39.944 -8.149 -51.789 1.00 55.56 211 ASP A N 1
ATOM 1675 C CA . ASP A 1 211 ? 39.882 -8.199 -50.302 1.00 55.56 211 ASP A CA 1
ATOM 1676 C C . ASP A 1 211 ? 38.835 -7.286 -49.615 1.00 55.56 211 ASP A C 1
ATOM 1678 O O . ASP A 1 211 ? 38.788 -7.191 -48.389 1.00 55.56 211 ASP A O 1
ATOM 1682 N N . ALA A 1 212 ? 37.981 -6.566 -50.354 1.00 58.38 212 ALA A N 1
ATOM 1683 C CA . ALA A 1 212 ? 37.008 -5.660 -49.725 1.00 58.38 212 ALA A CA 1
ATOM 1684 C C . ALA A 1 212 ? 35.821 -6.394 -49.057 1.00 58.38 212 ALA A C 1
ATOM 1686 O O . ALA A 1 212 ? 35.222 -5.859 -48.127 1.00 58.38 212 ALA A O 1
ATOM 1687 N N . GLY A 1 213 ? 35.507 -7.625 -49.485 1.00 61.47 213 GLY A N 1
ATOM 1688 C CA . GLY A 1 213 ? 34.444 -8.450 -48.887 1.00 61.47 213 GLY A CA 1
ATOM 1689 C C . GLY A 1 213 ? 34.784 -8.949 -47.478 1.00 61.47 213 GLY A C 1
ATOM 1690 O O . GLY A 1 213 ? 33.938 -8.902 -46.589 1.00 61.47 213 GLY A O 1
ATOM 1691 N N . SER A 1 214 ? 36.054 -9.295 -47.234 1.00 68.50 214 SER A N 1
ATOM 1692 C CA . SER A 1 214 ? 36.524 -9.877 -45.967 1.00 68.50 214 SER A CA 1
ATOM 1693 C C . SER A 1 214 ? 36.323 -8.958 -44.755 1.00 68.50 214 SER A C 1
ATOM 1695 O O . SER A 1 214 ? 36.156 -9.432 -43.633 1.00 68.50 214 SER A O 1
ATOM 1697 N N . ARG A 1 215 ? 36.337 -7.630 -44.952 1.00 75.75 215 ARG A N 1
ATOM 1698 C CA . ARG A 1 215 ? 36.090 -6.667 -43.863 1.00 75.75 215 ARG A CA 1
ATOM 1699 C C . ARG A 1 215 ? 34.611 -6.553 -43.506 1.00 75.75 215 ARG A C 1
ATOM 1701 O O . ARG A 1 215 ? 34.302 -6.457 -42.324 1.00 75.75 215 ARG A O 1
ATOM 1708 N N . SER A 1 216 ? 33.721 -6.594 -44.499 1.00 84.25 216 SER A N 1
ATOM 1709 C CA . SER A 1 216 ? 32.278 -6.490 -44.257 1.00 84.25 216 SER A CA 1
ATOM 1710 C C . SER A 1 216 ? 31.732 -7.727 -43.550 1.00 84.25 216 SER A C 1
ATOM 1712 O O . SER A 1 216 ? 30.863 -7.591 -42.694 1.00 84.25 216 SER A O 1
ATOM 1714 N N . ASP A 1 217 ? 32.247 -8.912 -43.875 1.00 85.38 217 ASP A N 1
ATOM 1715 C CA . ASP A 1 217 ? 31.808 -10.148 -43.223 1.00 85.38 217 ASP A CA 1
ATOM 1716 C C . ASP A 1 217 ? 32.303 -10.218 -41.773 1.00 85.38 217 ASP A C 1
ATOM 1718 O O . ASP A 1 217 ? 31.527 -10.532 -40.873 1.00 85.38 217 ASP A O 1
ATOM 1722 N N . ARG A 1 218 ? 33.542 -9.783 -41.509 1.00 88.94 218 ARG A N 1
ATOM 1723 C CA . ARG A 1 218 ? 34.074 -9.702 -40.141 1.00 88.94 218 ARG A CA 1
ATOM 1724 C C . ARG A 1 218 ? 33.325 -8.697 -39.260 1.00 88.94 218 ARG A C 1
ATOM 1726 O O . ARG A 1 218 ? 33.179 -8.915 -38.062 1.00 88.94 218 ARG A O 1
ATOM 1733 N N . GLU A 1 219 ? 32.862 -7.586 -39.826 1.00 90.75 219 GLU A N 1
ATOM 1734 C CA . GLU A 1 219 ? 32.061 -6.603 -39.087 1.00 90.75 219 GLU A CA 1
ATOM 1735 C C . GLU A 1 219 ? 30.662 -7.140 -38.747 1.00 90.75 219 GLU A C 1
ATOM 1737 O O . GLU A 1 219 ? 30.157 -6.881 -37.655 1.00 90.75 219 GLU A O 1
ATOM 1742 N N . ARG A 1 220 ? 30.059 -7.944 -39.635 1.00 92.62 220 ARG A N 1
ATOM 1743 C CA . ARG A 1 220 ? 28.798 -8.643 -39.342 1.00 92.62 220 ARG A CA 1
ATOM 1744 C C . ARG A 1 220 ? 28.963 -9.662 -38.220 1.00 92.62 220 ARG A C 1
ATOM 1746 O O . ARG A 1 220 ? 28.161 -9.635 -37.297 1.00 92.62 220 ARG A O 1
ATOM 1753 N N . GLU A 1 221 ? 30.022 -10.471 -38.249 1.00 94.88 221 GLU A N 1
ATOM 1754 C CA . GLU A 1 221 ? 30.309 -11.441 -37.179 1.00 94.88 221 GLU A CA 1
ATOM 1755 C C . GLU A 1 221 ? 30.447 -10.758 -35.810 1.00 94.88 221 GLU A C 1
ATOM 1757 O O . GLU A 1 221 ? 29.828 -11.187 -34.839 1.00 94.88 221 GLU A O 1
ATOM 1762 N N . LEU A 1 222 ? 31.181 -9.642 -35.734 1.00 95.19 222 LEU A N 1
ATOM 1763 C CA . LEU A 1 222 ? 31.331 -8.883 -34.486 1.00 95.19 222 LEU A CA 1
ATOM 1764 C C . LEU A 1 222 ? 30.008 -8.280 -33.991 1.00 95.19 222 LEU A C 1
ATOM 1766 O O . LEU A 1 222 ? 29.785 -8.185 -32.783 1.00 95.19 222 LEU A O 1
ATOM 1770 N N . ASN A 1 223 ? 29.131 -7.853 -34.900 1.00 93.75 223 ASN A N 1
ATOM 1771 C CA . ASN A 1 223 ? 27.812 -7.349 -34.525 1.00 93.75 223 ASN A CA 1
ATOM 1772 C C . ASN A 1 223 ? 26.886 -8.480 -34.059 1.00 93.75 223 ASN A C 1
ATOM 1774 O O . ASN A 1 223 ? 26.203 -8.312 -33.052 1.00 93.75 223 ASN A O 1
ATOM 1778 N N . ASP A 1 224 ? 26.925 -9.646 -34.706 1.00 94.31 224 ASP A N 1
ATOM 1779 C CA . ASP A 1 224 ? 26.160 -10.823 -34.284 1.00 94.31 224 ASP A CA 1
ATOM 1780 C C . ASP A 1 224 ? 26.601 -11.324 -32.895 1.00 94.31 224 ASP A C 1
ATOM 1782 O O . ASP A 1 224 ? 25.757 -11.698 -32.073 1.00 94.31 224 ASP A O 1
ATOM 1786 N N . GLU A 1 225 ? 27.907 -11.282 -32.599 1.00 96.25 225 GLU A N 1
ATOM 1787 C CA . GLU A 1 225 ? 28.462 -11.583 -31.272 1.00 96.25 225 GLU A CA 1
ATOM 1788 C C . GLU A 1 225 ? 27.964 -10.595 -30.208 1.00 96.25 225 GLU A C 1
ATOM 1790 O O . GLU A 1 225 ? 27.488 -11.015 -29.150 1.00 96.25 225 GLU A O 1
ATOM 1795 N N . ARG A 1 226 ? 27.993 -9.288 -30.499 1.00 95.69 226 ARG A N 1
ATOM 1796 C CA . ARG A 1 226 ? 27.457 -8.251 -29.598 1.00 95.69 226 ARG A CA 1
ATOM 1797 C C . ARG A 1 226 ? 25.962 -8.425 -29.359 1.00 95.69 226 ARG A C 1
ATOM 1799 O O . ARG A 1 226 ? 25.509 -8.336 -28.221 1.00 95.69 226 ARG A O 1
ATOM 1806 N N . ASP A 1 227 ? 25.191 -8.730 -30.397 1.00 93.06 227 ASP A N 1
ATOM 1807 C CA . ASP A 1 227 ? 23.755 -8.978 -30.271 1.00 93.06 227 ASP A CA 1
ATOM 1808 C C . ASP A 1 227 ? 23.462 -10.260 -29.479 1.00 93.06 227 ASP A C 1
ATOM 1810 O O . ASP A 1 227 ? 22.452 -10.350 -28.774 1.00 93.06 227 ASP A O 1
ATOM 1814 N N . ALA A 1 228 ? 24.314 -11.282 -29.577 1.00 94.62 228 ALA A N 1
ATOM 1815 C CA . ALA A 1 228 ? 24.224 -12.471 -28.733 1.00 94.62 228 ALA A CA 1
ATOM 1816 C C . ALA A 1 228 ? 24.521 -12.144 -27.259 1.00 94.62 228 ALA A C 1
ATOM 1818 O O . ALA A 1 228 ? 23.778 -12.584 -26.379 1.00 94.62 228 ALA A O 1
ATOM 1819 N N . GLU A 1 229 ? 25.536 -11.323 -26.986 1.00 95.75 229 GLU A N 1
ATOM 1820 C CA . GLU A 1 229 ? 25.873 -10.869 -25.633 1.00 95.75 229 GLU A CA 1
ATOM 1821 C C . GLU A 1 229 ? 24.751 -10.016 -25.021 1.00 95.75 229 GLU A C 1
ATOM 1823 O O . GLU A 1 229 ? 24.303 -10.279 -23.902 1.00 95.75 229 GLU A O 1
ATOM 1828 N N . VAL A 1 230 ? 24.215 -9.052 -25.778 1.00 95.69 230 VAL A N 1
ATOM 1829 C CA . VAL A 1 230 ? 23.080 -8.220 -25.350 1.00 95.69 230 VAL A CA 1
ATOM 1830 C C . VAL A 1 230 ? 21.848 -9.079 -25.068 1.00 95.69 230 VAL A C 1
ATOM 1832 O O . VAL A 1 230 ? 21.183 -8.878 -24.049 1.00 95.69 230 VAL A O 1
ATOM 1835 N N . ARG A 1 231 ? 21.555 -10.079 -25.912 1.00 95.75 231 ARG A N 1
ATOM 1836 C CA . ARG A 1 231 ? 20.471 -11.042 -25.653 1.00 95.75 231 ARG A CA 1
ATOM 1837 C C . ARG A 1 231 ? 20.704 -11.829 -24.362 1.00 95.75 231 ARG A C 1
ATOM 1839 O O . ARG A 1 231 ? 19.786 -11.914 -23.549 1.00 95.75 231 ARG A O 1
ATOM 1846 N N . GLY A 1 232 ? 21.924 -12.311 -24.125 1.00 97.00 232 GLY A N 1
ATOM 1847 C CA . GLY A 1 232 ? 22.290 -12.998 -22.883 1.00 97.00 232 GLY A CA 1
ATOM 1848 C C . GLY A 1 232 ? 22.103 -12.126 -21.636 1.00 97.00 232 GLY A C 1
ATOM 1849 O O . GLY A 1 232 ? 21.518 -12.573 -20.648 1.00 97.00 232 GLY A O 1
ATOM 1850 N N . MET A 1 233 ? 22.517 -10.856 -21.689 1.00 95.75 233 MET A N 1
ATOM 1851 C CA . MET A 1 233 ? 22.300 -9.903 -20.592 1.00 95.75 233 MET A CA 1
ATOM 1852 C C . MET A 1 233 ? 20.812 -9.626 -20.339 1.00 95.75 233 MET A C 1
ATOM 1854 O O . MET A 1 233 ? 20.386 -9.542 -19.185 1.00 95.75 233 MET A O 1
ATOM 1858 N N . LEU A 1 234 ? 20.003 -9.501 -21.396 1.00 95.38 234 LEU A N 1
ATOM 1859 C CA . LEU A 1 234 ? 18.559 -9.283 -21.272 1.00 95.38 234 LEU A CA 1
ATOM 1860 C C . LEU A 1 234 ? 17.840 -10.489 -20.660 1.00 95.38 234 LEU A C 1
ATOM 1862 O O . LEU A 1 234 ? 16.942 -10.299 -19.836 1.00 95.38 234 LEU A O 1
ATOM 1866 N N . ASP A 1 235 ? 18.233 -11.710 -21.015 1.00 95.88 235 ASP A N 1
ATOM 1867 C CA . ASP A 1 235 ? 17.659 -12.918 -20.423 1.00 95.88 235 ASP A CA 1
ATOM 1868 C C . ASP A 1 235 ? 18.087 -13.085 -18.957 1.00 95.88 235 ASP A C 1
ATOM 1870 O O . ASP A 1 235 ? 17.236 -13.354 -18.107 1.00 95.88 235 ASP A O 1
ATOM 1874 N N . ALA A 1 236 ? 19.339 -12.768 -18.609 1.00 94.38 236 ALA A N 1
ATOM 1875 C CA . ALA A 1 236 ? 19.779 -12.715 -17.212 1.00 94.38 236 ALA A CA 1
ATOM 1876 C C . ALA A 1 236 ? 18.990 -11.675 -16.387 1.00 94.38 236 ALA A C 1
ATOM 1878 O O . ALA A 1 236 ? 18.580 -11.944 -15.255 1.00 94.38 236 ALA A O 1
ATOM 1879 N N . LEU A 1 237 ? 18.710 -10.494 -16.953 1.00 94.69 237 LEU A N 1
ATOM 1880 C CA . LEU A 1 237 ? 17.860 -9.480 -16.315 1.00 94.69 237 LEU A CA 1
ATOM 1881 C C . LEU A 1 237 ? 16.404 -9.952 -16.164 1.00 94.69 237 LEU A C 1
ATOM 1883 O O . LEU A 1 237 ? 15.764 -9.682 -15.142 1.00 94.69 237 LEU A O 1
ATOM 1887 N N . ARG A 1 238 ? 15.859 -10.679 -17.145 1.00 95.69 238 ARG A N 1
ATOM 1888 C CA . ARG A 1 238 ? 14.525 -11.296 -17.042 1.00 95.69 238 ARG A CA 1
ATOM 1889 C C . ARG A 1 238 ? 14.473 -12.343 -15.937 1.00 95.69 238 ARG A C 1
ATOM 1891 O O . ARG A 1 238 ? 13.523 -12.349 -15.158 1.00 95.69 238 ARG A O 1
ATOM 1898 N N . GLU A 1 239 ? 15.497 -13.177 -15.810 1.00 96.81 239 GLU A N 1
ATOM 1899 C CA . GLU A 1 239 ? 15.586 -14.151 -14.722 1.00 96.81 239 GLU A CA 1
ATOM 1900 C C . GLU A 1 239 ? 15.663 -13.460 -13.357 1.00 96.81 239 GLU A C 1
ATOM 1902 O O . GLU A 1 239 ? 14.869 -13.772 -12.467 1.00 96.81 239 GLU A O 1
ATOM 1907 N N . GLN A 1 240 ? 16.522 -12.447 -13.205 1.00 92.88 240 GLN A N 1
ATOM 1908 C CA . GLN A 1 240 ? 16.616 -11.662 -11.969 1.00 92.88 240 GLN A CA 1
ATOM 1909 C C . GLN A 1 240 ? 15.285 -10.990 -11.606 1.00 92.88 240 GLN A C 1
ATOM 1911 O O . GLN A 1 240 ? 14.834 -11.072 -10.462 1.00 92.88 240 GLN A O 1
ATOM 1916 N N . THR A 1 241 ? 14.615 -10.358 -12.572 1.00 91.81 241 THR A N 1
ATOM 1917 C CA . THR A 1 241 ? 13.307 -9.726 -12.333 1.00 91.81 241 THR A CA 1
ATOM 1918 C C . THR A 1 241 ? 12.223 -10.752 -12.000 1.00 91.81 241 THR A C 1
ATOM 1920 O O . THR A 1 241 ? 11.398 -10.492 -11.121 1.00 91.81 241 THR A O 1
ATOM 1923 N N . SER A 1 242 ? 12.242 -11.936 -12.618 1.00 94.75 242 SER A N 1
ATOM 1924 C CA . SER A 1 242 ? 11.320 -13.027 -12.280 1.00 94.75 242 SER A CA 1
ATOM 1925 C C . SER A 1 242 ? 11.518 -13.534 -10.846 1.00 94.75 242 SER A C 1
ATOM 1927 O O . SER A 1 242 ? 10.540 -13.698 -10.115 1.00 94.75 242 SER A O 1
ATOM 1929 N N . ALA A 1 243 ? 12.770 -13.667 -10.396 1.00 93.81 243 ALA A N 1
ATOM 1930 C CA . ALA A 1 243 ? 13.098 -14.106 -9.044 1.00 93.81 243 ALA A CA 1
ATOM 1931 C C . ALA A 1 243 ? 12.599 -13.110 -7.985 1.00 93.81 243 ALA A C 1
ATOM 1933 O O . ALA A 1 243 ? 11.992 -13.514 -6.991 1.00 93.81 243 ALA A O 1
ATOM 1934 N N . VAL A 1 244 ? 12.771 -11.807 -8.238 1.00 91.88 244 VAL A N 1
ATOM 1935 C CA . VAL A 1 244 ? 12.256 -10.736 -7.369 1.00 91.88 244 VAL A CA 1
ATOM 1936 C C . VAL A 1 244 ? 10.723 -10.740 -7.322 1.00 91.88 244 VAL A C 1
ATOM 1938 O O . VAL A 1 244 ? 10.128 -10.561 -6.257 1.00 91.88 244 VAL A O 1
ATOM 1941 N N . LEU A 1 245 ? 10.049 -10.970 -8.454 1.00 92.88 245 LEU A N 1
ATOM 1942 C CA . LEU A 1 245 ? 8.585 -11.066 -8.488 1.00 92.88 245 LEU A CA 1
ATOM 1943 C C . LEU A 1 245 ? 8.058 -12.276 -7.706 1.00 92.88 245 LEU A C 1
ATOM 1945 O O . LEU A 1 245 ? 7.029 -12.164 -7.033 1.00 92.88 245 LEU A O 1
ATOM 1949 N N . ASP A 1 246 ? 8.750 -13.411 -7.759 1.00 95.06 246 ASP A N 1
ATOM 1950 C CA . ASP A 1 246 ? 8.387 -14.593 -6.980 1.00 95.06 246 ASP A CA 1
ATOM 1951 C C . ASP A 1 246 ? 8.655 -14.413 -5.481 1.00 95.06 246 ASP A C 1
ATOM 1953 O O . ASP A 1 246 ? 7.858 -14.864 -4.656 1.00 95.06 246 ASP A O 1
ATOM 1957 N N . GLU A 1 247 ? 9.711 -13.697 -5.098 1.00 91.50 247 GLU A N 1
ATOM 1958 C CA . GLU A 1 247 ? 9.949 -13.309 -3.705 1.00 91.50 247 GLU A CA 1
ATOM 1959 C C . GLU A 1 247 ? 8.830 -12.399 -3.173 1.00 91.50 247 GLU A C 1
ATOM 1961 O O . GLU A 1 247 ? 8.221 -12.702 -2.145 1.00 91.50 247 GLU A O 1
ATOM 1966 N N . LEU A 1 248 ? 8.433 -11.379 -3.942 1.00 92.25 248 LEU A N 1
ATOM 1967 C CA . LEU A 1 248 ? 7.290 -10.517 -3.617 1.00 92.25 248 LEU A CA 1
ATOM 1968 C C . LEU A 1 248 ? 5.968 -11.293 -3.489 1.00 92.25 248 LEU A C 1
ATOM 1970 O O . LEU A 1 248 ? 5.102 -10.934 -2.683 1.00 92.25 248 LEU A O 1
ATOM 1974 N N . ARG A 1 249 ? 5.770 -12.356 -4.279 1.00 94.56 249 ARG A N 1
ATOM 1975 C CA . ARG A 1 249 ? 4.604 -13.245 -4.135 1.00 94.56 249 ARG A CA 1
ATOM 1976 C C . ARG A 1 249 ? 4.648 -14.008 -2.813 1.00 94.56 249 ARG A C 1
ATOM 1978 O O . ARG A 1 249 ? 3.635 -14.025 -2.112 1.00 94.56 249 ARG A O 1
ATOM 1985 N N . ARG A 1 250 ? 5.803 -14.569 -2.441 1.00 94.88 250 ARG A N 1
ATOM 1986 C CA . ARG A 1 250 ? 5.988 -15.275 -1.160 1.00 94.88 250 ARG A CA 1
ATOM 1987 C C . ARG A 1 250 ? 5.750 -14.349 0.032 1.00 94.88 250 ARG A C 1
ATOM 1989 O O . ARG A 1 250 ? 5.031 -14.726 0.954 1.00 94.88 250 ARG A O 1
ATOM 1996 N N . GLU A 1 251 ? 6.259 -13.120 -0.004 1.00 91.44 251 GLU A N 1
ATOM 1997 C CA . GLU A 1 251 ? 6.018 -12.130 1.056 1.00 91.44 251 GLU A CA 1
ATOM 1998 C C . GLU A 1 251 ? 4.526 -11.812 1.227 1.00 91.44 251 GLU A C 1
ATOM 2000 O O . GLU A 1 251 ? 4.007 -11.805 2.346 1.00 91.44 251 GLU A O 1
ATOM 2005 N N . ARG A 1 252 ? 3.796 -11.622 0.119 1.00 92.25 252 ARG A N 1
ATOM 2006 C CA . ARG A 1 252 ? 2.341 -11.393 0.158 1.00 92.25 252 ARG A CA 1
ATOM 2007 C C . ARG A 1 252 ? 1.573 -12.589 0.715 1.00 92.25 252 ARG A C 1
ATOM 2009 O O . ARG A 1 252 ? 0.558 -12.402 1.387 1.00 92.25 252 ARG A O 1
ATOM 2016 N N . GLU A 1 253 ? 2.015 -13.813 0.446 1.00 95.44 253 GLU A N 1
ATOM 2017 C CA . GLU A 1 253 ? 1.415 -15.011 1.039 1.00 95.44 253 GLU A CA 1
ATOM 2018 C C . GLU A 1 253 ? 1.653 -15.086 2.548 1.00 95.44 253 GLU A C 1
ATOM 2020 O O . GLU A 1 253 ? 0.722 -15.392 3.299 1.00 95.44 253 GLU A O 1
ATOM 2025 N N . VAL A 1 254 ? 2.861 -14.750 3.008 1.00 94.19 254 VAL A N 1
ATOM 2026 C CA . VAL A 1 254 ? 3.172 -14.650 4.440 1.00 94.19 254 VAL A CA 1
ATOM 2027 C C . VAL A 1 254 ? 2.302 -13.579 5.101 1.00 94.19 254 VAL A C 1
ATOM 2029 O O . VAL A 1 254 ? 1.703 -13.841 6.143 1.00 94.19 254 VAL A O 1
ATOM 2032 N N . GLU A 1 255 ? 2.134 -12.413 4.474 1.00 91.88 255 GLU A N 1
ATOM 2033 C CA . GLU A 1 255 ? 1.271 -11.351 5.001 1.00 91.88 255 GLU A CA 1
ATOM 2034 C C . GLU A 1 255 ? -0.191 -11.809 5.128 1.00 91.88 255 GLU A C 1
ATOM 2036 O O . GLU A 1 255 ? -0.826 -11.578 6.161 1.00 91.88 255 GLU A O 1
ATOM 2041 N N . ARG A 1 256 ? -0.720 -12.526 4.126 1.00 94.94 256 ARG A N 1
ATOM 2042 C CA . ARG A 1 256 ? -2.072 -13.112 4.187 1.00 94.94 256 ARG A CA 1
ATOM 2043 C C . ARG A 1 256 ? -2.211 -14.117 5.328 1.00 94.94 256 ARG A C 1
ATOM 2045 O O . ARG A 1 256 ? -3.231 -14.104 6.015 1.00 94.94 256 ARG A O 1
ATOM 2052 N N . ARG A 1 257 ? -1.200 -14.960 5.567 1.00 96.06 257 ARG A N 1
ATOM 2053 C CA . ARG A 1 257 ? -1.202 -15.912 6.693 1.00 96.06 257 ARG A CA 1
ATOM 2054 C C . ARG A 1 257 ? -1.206 -15.192 8.040 1.00 96.06 257 ARG A C 1
ATOM 2056 O O . ARG A 1 257 ? -2.021 -15.524 8.895 1.00 96.06 257 ARG A O 1
ATOM 2063 N N . VAL A 1 258 ? -0.377 -14.160 8.200 1.00 95.44 258 VAL A N 1
ATOM 2064 C CA . VAL A 1 258 ? -0.337 -13.345 9.427 1.00 95.44 258 VAL A CA 1
ATOM 2065 C C . VAL A 1 258 ? -1.665 -12.614 9.654 1.00 95.44 258 VAL A C 1
ATOM 2067 O O . VAL A 1 258 ? -2.138 -12.522 10.788 1.00 95.44 258 VAL A O 1
ATOM 2070 N N . GLN A 1 259 ? -2.305 -12.105 8.597 1.00 93.44 259 GLN A N 1
ATOM 2071 C CA . GLN A 1 259 ? -3.635 -11.499 8.707 1.00 93.44 259 GLN A CA 1
ATOM 2072 C C . GLN A 1 259 ? -4.692 -12.522 9.142 1.00 93.44 259 GLN A C 1
ATOM 2074 O O . GLN A 1 259 ? -5.449 -12.236 10.069 1.00 93.44 259 GLN A O 1
ATOM 2079 N N . GLN A 1 260 ? -4.695 -13.722 8.556 1.00 96.38 260 GLN A N 1
ATOM 2080 C CA . GLN A 1 260 ? -5.601 -14.800 8.962 1.00 96.38 260 GLN A CA 1
ATOM 2081 C C . GLN A 1 260 ? -5.376 -15.241 10.415 1.00 96.38 260 GLN A C 1
ATOM 2083 O O . GLN A 1 260 ? -6.342 -15.482 11.138 1.00 96.38 260 GLN A O 1
ATOM 2088 N N . GLU A 1 261 ? -4.128 -15.322 10.883 1.00 95.81 261 GLU A N 1
ATOM 2089 C CA . GLU A 1 261 ? -3.844 -15.635 12.289 1.00 95.81 261 GLU A CA 1
ATOM 2090 C C . GLU A 1 261 ? -4.369 -14.558 13.238 1.00 95.81 261 GLU A C 1
ATOM 2092 O O . GLU A 1 261 ? -5.004 -14.886 14.240 1.00 95.81 261 GLU A O 1
ATOM 2097 N N . ARG A 1 262 ? -4.194 -13.276 12.897 1.00 93.88 262 ARG A N 1
ATOM 2098 C CA . ARG A 1 262 ? -4.745 -12.165 13.687 1.00 93.88 262 ARG A CA 1
ATOM 2099 C C . ARG A 1 262 ? -6.270 -12.174 13.722 1.00 93.88 262 ARG A C 1
ATOM 2101 O O . ARG A 1 262 ? -6.859 -11.808 14.737 1.00 93.88 262 ARG A O 1
ATOM 2108 N N . GLU A 1 263 ? -6.926 -12.567 12.635 1.00 95.44 263 GLU A N 1
ATOM 2109 C CA . GLU A 1 263 ? -8.384 -12.720 12.621 1.00 95.44 263 GLU A CA 1
ATOM 2110 C C . GLU A 1 263 ? -8.845 -13.869 13.519 1.00 95.44 263 GLU A C 1
ATOM 2112 O O . GLU A 1 263 ? -9.745 -13.666 14.336 1.00 95.44 263 GLU A O 1
ATOM 2117 N N . ARG A 1 264 ? -8.171 -15.024 13.465 1.00 94.94 264 ARG A N 1
ATOM 2118 C CA . ARG A 1 264 ? -8.441 -16.155 14.371 1.00 94.94 264 ARG A CA 1
ATOM 2119 C C . ARG A 1 264 ? -8.205 -15.790 15.835 1.00 94.94 264 ARG A C 1
ATOM 2121 O O . ARG A 1 264 ? -8.950 -16.225 16.710 1.00 94.94 264 ARG A O 1
ATOM 2128 N N . GLU A 1 265 ? -7.188 -14.984 16.124 1.00 95.56 265 GLU A N 1
ATOM 2129 C CA . GLU A 1 265 ? -6.912 -14.511 17.482 1.00 95.56 265 GLU A CA 1
ATOM 2130 C C . GLU A 1 265 ? -8.028 -13.591 18.001 1.00 95.56 265 GLU A C 1
ATOM 2132 O O . GLU A 1 265 ? -8.526 -13.789 19.111 1.00 95.56 265 GLU A O 1
ATOM 2137 N N . ARG A 1 266 ? -8.508 -12.658 17.167 1.00 94.31 266 ARG A N 1
ATOM 2138 C CA . ARG A 1 266 ? -9.662 -11.802 17.496 1.00 94.31 266 ARG A CA 1
ATOM 2139 C C . ARG A 1 266 ? -10.941 -12.604 17.701 1.00 94.31 266 ARG A C 1
ATOM 2141 O O . ARG A 1 266 ? -11.765 -12.241 18.537 1.00 94.31 266 ARG A O 1
ATOM 2148 N N . GLU A 1 267 ? -11.135 -13.673 16.938 1.00 96.38 267 GLU A N 1
ATOM 2149 C CA . GLU A 1 267 ? -12.296 -14.546 17.090 1.00 96.38 267 GLU A CA 1
ATOM 2150 C C . GLU A 1 267 ? -12.273 -15.285 18.435 1.00 96.38 267 GLU A C 1
ATOM 2152 O O . GLU A 1 267 ? -13.261 -15.245 19.170 1.00 96.38 267 GLU A O 1
ATOM 2157 N N . ARG A 1 268 ? -11.113 -15.830 18.829 1.00 94.75 268 ARG A N 1
ATOM 2158 C CA . ARG A 1 268 ? -10.914 -16.434 20.159 1.00 94.75 268 ARG A CA 1
ATOM 2159 C C . ARG A 1 268 ? -11.124 -15.430 21.292 1.00 94.75 268 ARG A C 1
ATOM 2161 O O . ARG A 1 268 ? -11.657 -15.782 22.343 1.00 94.75 268 ARG A O 1
ATOM 2168 N N . GLU A 1 269 ? -10.715 -14.178 21.105 1.00 95.50 269 GLU A N 1
ATOM 2169 C CA . GLU A 1 269 ? -10.927 -13.127 22.105 1.00 95.50 269 GLU A CA 1
ATOM 2170 C C . GLU A 1 269 ? -12.420 -12.802 22.282 1.00 95.50 269 GLU A C 1
ATOM 2172 O O . GLU A 1 269 ? -12.904 -12.725 23.413 1.00 95.50 269 GLU A O 1
ATOM 2177 N N . ARG A 1 270 ? -13.179 -12.715 21.180 1.00 94.75 270 ARG A N 1
ATOM 2178 C CA . ARG A 1 270 ? -14.642 -12.532 21.216 1.00 94.75 270 ARG A CA 1
ATOM 2179 C C . ARG A 1 270 ? -15.356 -13.707 21.876 1.00 94.75 270 ARG A C 1
ATOM 2181 O O . ARG A 1 270 ? -16.351 -13.505 22.570 1.00 94.75 270 ARG A O 1
ATOM 2188 N N . GLU A 1 271 ? -14.874 -14.927 21.668 1.00 96.69 271 GLU A N 1
ATOM 2189 C CA . GLU A 1 271 ? -15.441 -16.118 22.301 1.00 96.69 271 GLU A CA 1
ATOM 2190 C C . GLU A 1 271 ? -15.248 -16.092 23.824 1.00 96.69 271 GLU A C 1
ATOM 2192 O O . GLU A 1 271 ? -16.218 -16.243 24.570 1.00 96.69 271 GLU A O 1
ATOM 2197 N N . ARG A 1 272 ? -14.039 -15.750 24.292 1.00 94.50 272 ARG A N 1
ATOM 2198 C CA . ARG A 1 272 ? -13.756 -15.545 25.725 1.00 94.50 272 ARG A CA 1
ATOM 2199 C C . ARG A 1 272 ? -14.590 -14.417 26.329 1.00 94.50 272 ARG A C 1
ATOM 2201 O O . ARG A 1 272 ? -15.013 -14.503 27.481 1.00 94.50 272 ARG A O 1
ATOM 2208 N N . GLU A 1 273 ? -14.839 -13.345 25.580 1.00 96.50 273 GLU A N 1
ATOM 2209 C CA . GLU A 1 273 ? -15.688 -12.247 26.051 1.00 96.50 273 GLU A CA 1
ATOM 2210 C C . GLU A 1 273 ? -17.153 -12.684 26.210 1.00 96.50 273 GLU A C 1
ATOM 2212 O O . GLU A 1 273 ? -17.784 -12.361 27.220 1.00 96.50 273 GLU A O 1
ATOM 2217 N N . ARG A 1 274 ? -17.680 -13.481 25.271 1.00 95.25 274 ARG A N 1
ATOM 2218 C CA . ARG A 1 274 ? -19.027 -14.069 25.377 1.00 95.25 274 ARG A CA 1
ATOM 2219 C C . ARG A 1 274 ? -19.143 -15.015 26.568 1.00 95.25 274 ARG A C 1
ATOM 2221 O O . ARG A 1 274 ? -20.168 -15.005 27.247 1.00 95.25 274 ARG A O 1
ATOM 2228 N N . GLU A 1 275 ? -18.111 -15.805 26.843 1.00 96.31 275 GLU A N 1
ATOM 2229 C CA . GLU A 1 275 ? -18.084 -16.706 27.997 1.00 96.31 275 GLU A CA 1
ATOM 2230 C C . GLU A 1 275 ? -18.124 -15.926 29.320 1.00 96.31 275 GLU A C 1
ATOM 2232 O O . GLU A 1 275 ? -18.999 -16.169 30.152 1.00 96.31 275 GLU A O 1
ATOM 2237 N N . ARG A 1 276 ? -17.298 -14.879 29.454 1.00 95.25 276 ARG A N 1
ATOM 2238 C CA . ARG A 1 276 ? -17.329 -13.974 30.619 1.00 95.25 276 ARG A CA 1
ATOM 2239 C C . ARG A 1 276 ? -18.673 -13.264 30.783 1.00 95.25 276 ARG A C 1
ATOM 2241 O O . ARG A 1 276 ? -19.116 -13.027 31.905 1.00 95.25 276 ARG A O 1
ATOM 2248 N N . GLN A 1 277 ? -19.337 -12.897 29.686 1.00 96.69 277 GLN A N 1
ATOM 2249 C CA . GLN A 1 277 ? -20.678 -12.311 29.757 1.00 96.69 277 GLN A CA 1
ATOM 2250 C C . GLN A 1 277 ? -21.724 -13.318 30.249 1.00 96.69 277 GLN A C 1
ATOM 2252 O O . GLN A 1 277 ? -22.581 -12.944 31.049 1.00 96.69 277 GLN A O 1
ATOM 2257 N N . ARG A 1 278 ? -21.644 -14.586 29.823 1.00 96.25 278 ARG A N 1
ATOM 2258 C CA . ARG A 1 278 ? -22.531 -15.655 30.313 1.00 96.25 278 ARG A CA 1
ATOM 2259 C C . ARG A 1 278 ? -22.318 -15.931 31.799 1.00 96.25 278 ARG A C 1
ATOM 2261 O O . ARG A 1 278 ? -23.293 -16.107 32.521 1.00 96.25 278 ARG A O 1
ATOM 2268 N N . GLU A 1 279 ? -21.073 -15.921 32.260 1.00 95.31 279 GLU A N 1
ATOM 2269 C CA . GLU A 1 279 ? -20.741 -16.112 33.674 1.00 95.31 279 GLU A CA 1
ATOM 2270 C C . GLU A 1 279 ? -21.317 -14.983 34.543 1.00 95.31 279 GLU A C 1
ATOM 2272 O O . GLU A 1 279 ? -22.055 -15.246 35.491 1.00 95.31 279 GLU A O 1
ATOM 2277 N N . ARG A 1 280 ? -21.129 -13.720 34.134 1.00 96.00 280 ARG A N 1
ATOM 2278 C CA . ARG A 1 280 ? -21.738 -12.558 34.810 1.00 96.00 280 ARG A CA 1
ATOM 2279 C C . ARG A 1 280 ? -23.267 -12.580 34.785 1.00 96.00 280 ARG A C 1
ATOM 2281 O O . ARG A 1 280 ? -23.903 -12.077 35.708 1.00 96.00 280 ARG A O 1
ATOM 2288 N N . ALA A 1 281 ? -23.876 -13.111 33.725 1.00 96.81 281 ALA A N 1
ATOM 2289 C CA . ALA A 1 281 ? -25.327 -13.254 33.655 1.00 96.81 281 ALA A CA 1
ATOM 2290 C C . ALA A 1 281 ? -25.838 -14.277 34.683 1.00 96.81 281 ALA A C 1
ATOM 2292 O O . ALA A 1 281 ? -26.804 -13.985 35.386 1.00 96.81 281 ALA A O 1
ATOM 2293 N N . ARG A 1 282 ? -25.151 -15.419 34.829 1.00 96.19 282 ARG A N 1
ATOM 2294 C CA . ARG A 1 282 ? -25.469 -16.439 35.844 1.00 96.19 282 ARG A CA 1
ATOM 2295 C C . ARG A 1 282 ? -25.272 -15.918 37.264 1.00 96.19 282 ARG A C 1
ATOM 2297 O O . ARG A 1 282 ? -26.121 -16.155 38.114 1.00 96.19 282 ARG A O 1
ATOM 2304 N N . GLU A 1 283 ? -24.203 -15.164 37.510 1.00 96.44 283 GLU A N 1
ATOM 2305 C CA . GLU A 1 283 ? -23.946 -14.544 38.815 1.00 96.44 283 GLU A CA 1
ATOM 2306 C C . GLU A 1 283 ? -25.076 -13.579 39.210 1.00 96.44 283 GLU A C 1
ATOM 2308 O O . GLU A 1 283 ? -25.577 -13.623 40.332 1.00 96.44 283 GLU A O 1
ATOM 2313 N N . ARG A 1 284 ? -25.561 -12.764 38.262 1.00 96.56 284 ARG A N 1
ATOM 2314 C CA . ARG A 1 284 ? -26.714 -11.875 38.483 1.00 96.56 284 ARG A CA 1
ATOM 2315 C C . ARG A 1 284 ? -28.019 -12.635 38.706 1.00 96.56 284 ARG A C 1
ATOM 2317 O O . ARG A 1 284 ? -28.843 -12.183 39.495 1.00 96.56 284 ARG A O 1
ATOM 2324 N N . GLU A 1 285 ? -28.232 -13.751 38.011 1.00 97.12 285 GLU A N 1
ATOM 2325 C CA . GLU A 1 285 ? -29.416 -14.592 38.219 1.00 97.12 285 GLU A CA 1
ATOM 2326 C C . GLU A 1 285 ? -29.398 -15.239 39.611 1.00 97.12 285 GLU A C 1
ATOM 2328 O O . GLU A 1 285 ? -30.403 -15.185 40.319 1.00 97.12 285 GLU A O 1
ATOM 2333 N N . MET A 1 286 ? -28.248 -15.765 40.046 1.00 96.56 286 MET A N 1
ATOM 2334 C CA . MET A 1 286 ? -28.085 -16.313 41.396 1.00 96.56 286 MET A CA 1
ATOM 2335 C C . MET A 1 286 ? -28.257 -15.238 42.472 1.00 96.56 286 MET A C 1
ATOM 2337 O O . MET A 1 286 ? -28.962 -15.472 43.449 1.00 96.56 286 MET A O 1
ATOM 2341 N N . ALA A 1 287 ? -27.698 -14.041 42.269 1.00 96.50 287 ALA A N 1
ATOM 2342 C CA . ALA A 1 287 ? -27.896 -12.918 43.183 1.00 96.50 287 ALA A CA 1
ATOM 2343 C C . ALA A 1 287 ? -29.380 -12.524 43.307 1.00 96.50 287 ALA A C 1
ATOM 2345 O O . ALA A 1 287 ? -29.854 -12.268 44.411 1.00 96.50 287 ALA A O 1
ATOM 2346 N N . ARG A 1 288 ? -30.134 -12.528 42.196 1.00 97.31 288 ARG A N 1
ATOM 2347 C CA . ARG A 1 288 ? -31.585 -12.274 42.214 1.00 97.31 288 ARG A CA 1
ATOM 2348 C C . ARG A 1 288 ? -32.362 -13.363 42.950 1.00 97.31 288 ARG A C 1
ATOM 2350 O O . ARG A 1 288 ? -33.250 -13.023 43.721 1.00 97.31 288 ARG A O 1
ATOM 2357 N N . ARG A 1 289 ? -32.030 -14.644 42.749 1.00 96.56 289 ARG A N 1
ATOM 2358 C CA . ARG A 1 289 ? -32.670 -15.750 43.487 1.00 96.56 289 ARG A CA 1
ATOM 2359 C C . ARG A 1 289 ? -32.394 -15.672 44.986 1.00 96.56 289 ARG A C 1
ATOM 2361 O O . ARG A 1 289 ? -33.330 -15.770 45.764 1.00 96.56 289 ARG A O 1
ATOM 2368 N N . ALA A 1 290 ? -31.148 -15.410 45.378 1.00 96.19 290 ALA A N 1
ATOM 2369 C CA . ALA A 1 290 ? -30.787 -15.237 46.784 1.00 96.19 290 ALA A CA 1
ATOM 2370 C C . ALA A 1 290 ? -31.512 -14.040 47.426 1.00 96.19 290 ALA A C 1
ATOM 2372 O O . ALA A 1 290 ? -31.865 -14.080 48.602 1.00 96.19 290 ALA A O 1
ATOM 2373 N N . GLN A 1 291 ? -31.749 -12.967 46.662 1.00 96.06 291 GLN A N 1
ATOM 2374 C CA . GLN A 1 291 ? -32.547 -11.838 47.133 1.00 96.06 291 GLN A CA 1
ATOM 2375 C C . GLN A 1 291 ? -34.028 -12.214 47.298 1.00 96.06 291 GLN A C 1
ATOM 2377 O O . GLN A 1 291 ? -34.606 -11.892 48.330 1.00 96.06 291 GLN A O 1
ATOM 2382 N N . GLN A 1 292 ? -34.615 -12.942 46.341 1.00 95.62 292 GLN A N 1
ATOM 2383 C CA . GLN A 1 292 ? -35.992 -13.443 46.447 1.00 95.62 292 GLN A CA 1
ATOM 2384 C C . GLN A 1 292 ? -36.179 -14.405 47.628 1.00 95.62 292 GLN A C 1
ATOM 2386 O O . GLN A 1 292 ? -37.191 -14.312 48.315 1.00 95.62 292 GLN A O 1
ATOM 2391 N N . GLU A 1 293 ? -35.209 -15.283 47.908 1.00 94.38 293 GLU A N 1
ATOM 2392 C CA . GLU A 1 293 ? -35.234 -16.150 49.098 1.00 94.38 293 GLU A CA 1
ATOM 2393 C C . GLU A 1 293 ? -35.283 -15.322 50.385 1.00 94.38 293 GLU A C 1
ATOM 2395 O O . GLU A 1 293 ? -36.164 -15.544 51.214 1.00 94.38 293 GLU A O 1
ATOM 2400 N N . ARG A 1 294 ? -34.417 -14.307 50.515 1.00 93.50 294 ARG A N 1
ATOM 2401 C CA . ARG A 1 294 ? -34.417 -13.405 51.680 1.00 93.50 294 ARG A CA 1
ATOM 2402 C C . ARG A 1 294 ? -35.723 -12.634 51.821 1.00 93.50 294 ARG A C 1
ATOM 2404 O O . ARG A 1 294 ? -36.231 -12.510 52.929 1.00 93.50 294 ARG A O 1
ATOM 2411 N N . GLU A 1 295 ? -36.258 -12.121 50.715 1.00 92.88 295 GLU A N 1
ATOM 2412 C CA . GLU A 1 295 ? -37.541 -11.414 50.710 1.00 92.88 295 GLU A CA 1
ATOM 2413 C C . GLU A 1 295 ? -38.669 -12.358 51.157 1.00 92.88 295 GLU A C 1
ATOM 2415 O O . GLU A 1 295 ? -39.431 -11.999 52.054 1.00 92.88 295 GLU A O 1
ATOM 2420 N N . SER A 1 296 ? -38.699 -13.600 50.659 1.00 91.19 296 SER A N 1
ATOM 2421 C CA . SER A 1 296 ? -39.693 -14.605 51.060 1.00 91.19 296 SER A CA 1
ATOM 2422 C C . SER A 1 296 ? -39.561 -15.071 52.518 1.00 91.19 296 SER A C 1
ATOM 2424 O O . SER A 1 296 ? -40.579 -15.273 53.179 1.00 91.19 296 SER A O 1
ATOM 2426 N N . GLU A 1 297 ? -38.341 -15.174 53.062 1.00 88.56 297 GLU A N 1
ATOM 2427 C CA . GLU A 1 297 ? -38.114 -15.453 54.489 1.00 88.56 297 GLU A CA 1
ATOM 2428 C C . GLU A 1 297 ? -38.609 -14.304 55.374 1.00 88.56 297 GLU A C 1
ATOM 2430 O O . GLU A 1 297 ? -39.176 -14.547 56.439 1.00 88.56 297 GLU A O 1
ATOM 2435 N N . THR A 1 298 ? -38.435 -13.050 54.943 1.00 82.44 298 THR A N 1
ATOM 2436 C CA . THR A 1 298 ? -38.922 -11.890 55.706 1.00 82.44 298 THR A CA 1
ATOM 2437 C C . THR A 1 298 ? -40.428 -11.669 55.586 1.00 82.44 298 THR A C 1
ATOM 2439 O O . THR A 1 298 ? -41.048 -11.195 56.538 1.00 82.44 298 THR A O 1
ATOM 2442 N N . GLU A 1 299 ? -41.027 -12.012 54.443 1.00 83.12 299 GLU A N 1
ATOM 2443 C CA . GLU A 1 299 ? -42.467 -11.862 54.207 1.00 83.12 299 GLU A CA 1
ATOM 2444 C C . GLU A 1 299 ? -43.273 -12.982 54.886 1.00 83.12 299 GLU A C 1
ATOM 2446 O O . GLU A 1 299 ? -44.391 -12.750 55.349 1.00 83.12 299 GLU A O 1
ATOM 2451 N N . ALA A 1 300 ? -42.662 -14.154 55.101 1.00 70.38 300 ALA A N 1
ATOM 2452 C CA . ALA A 1 300 ? -43.145 -15.192 56.016 1.00 70.38 300 ALA A CA 1
ATOM 2453 C C . ALA A 1 300 ? -42.946 -14.809 57.496 1.00 70.38 300 ALA A C 1
ATOM 2455 O O . ALA A 1 300 ? -42.569 -15.647 58.318 1.00 70.38 300 ALA A O 1
ATOM 2456 N N . GLY A 1 301 ? -43.194 -13.534 57.822 1.00 51.72 301 GLY A N 1
ATOM 2457 C CA . GLY A 1 301 ? -42.985 -12.925 59.125 1.00 51.72 301 GLY A CA 1
ATOM 2458 C C . GLY A 1 301 ? -43.509 -13.777 60.288 1.00 51.72 301 GLY A C 1
ATOM 2459 O O . GLY A 1 301 ? -44.342 -14.665 60.095 1.00 51.72 301 GLY A O 1
ATOM 2460 N N . PRO A 1 302 ? -43.044 -13.504 61.519 1.00 62.22 302 PRO A N 1
ATOM 2461 C CA . PRO A 1 302 ? -43.290 -14.313 62.714 1.00 62.22 302 PRO A CA 1
ATOM 2462 C C . PRO A 1 302 ? -44.758 -14.240 63.178 1.00 62.22 302 PRO A C 1
ATOM 2464 O O . PRO A 1 302 ? -45.066 -13.791 64.275 1.00 62.22 302 PRO A O 1
ATOM 2467 N N . ALA A 1 303 ? -45.699 -14.683 62.352 1.00 53.31 303 ALA A N 1
ATOM 2468 C CA . ALA A 1 303 ? -47.129 -14.621 62.605 1.00 53.31 303 ALA A CA 1
ATOM 2469 C C . ALA A 1 303 ? -47.652 -15.869 63.331 1.00 53.31 303 ALA A C 1
ATOM 2471 O O . ALA A 1 303 ? -48.861 -16.006 63.503 1.00 53.31 303 ALA A O 1
ATOM 2472 N N . ARG A 1 304 ? -46.794 -16.811 63.761 1.00 51.03 304 ARG A N 1
ATOM 2473 C CA . ARG A 1 304 ? -47.307 -18.061 64.346 1.00 51.03 304 ARG A CA 1
ATOM 2474 C C . ARG A 1 304 ? -46.453 -18.770 65.390 1.00 51.03 304 ARG A C 1
ATOM 2476 O O . ARG A 1 304 ? -46.586 -19.973 65.535 1.00 51.03 304 ARG A O 1
ATOM 2483 N N . ASN A 1 305 ? -45.666 -18.031 66.167 1.00 52.00 305 ASN A N 1
ATOM 2484 C CA . ASN A 1 305 ? -45.171 -18.514 67.462 1.00 52.00 305 ASN A CA 1
ATOM 2485 C C . ASN A 1 305 ? -45.514 -17.514 68.576 1.00 52.00 305 ASN A C 1
ATOM 2487 O O . ASN A 1 305 ? -44.680 -17.151 69.395 1.00 52.00 305 ASN A O 1
ATOM 2491 N N . VAL A 1 306 ? -46.784 -17.109 68.644 1.00 52.41 306 VAL A N 1
ATOM 2492 C CA . VAL A 1 306 ? -47.427 -16.877 69.946 1.00 52.41 306 VAL A CA 1
ATOM 2493 C C . VAL A 1 306 ? -47.952 -18.239 70.408 1.00 52.41 306 VAL A C 1
ATOM 2495 O O . VAL A 1 306 ? -49.151 -18.459 70.517 1.00 52.41 306 VAL A O 1
ATOM 2498 N N . PHE A 1 307 ? -47.044 -19.203 70.574 1.00 45.12 307 PHE A N 1
ATOM 2499 C CA . PHE A 1 307 ? -47.315 -20.332 71.448 1.00 45.12 307 PHE A CA 1
ATOM 2500 C C . PHE A 1 307 ? -46.953 -19.831 72.838 1.00 45.12 307 PHE A C 1
ATOM 2502 O O . PHE A 1 307 ? -45.799 -19.532 73.148 1.00 45.12 307 PHE A O 1
ATOM 2509 N N . THR A 1 308 ? -48.001 -19.607 73.612 1.00 51.06 308 THR A N 1
ATOM 2510 C CA . THR A 1 308 ? -47.982 -19.304 75.032 1.00 51.06 308 THR A CA 1
ATOM 2511 C C . THR A 1 308 ? -46.951 -20.174 75.748 1.00 51.06 308 THR A C 1
ATOM 2513 O O . THR A 1 308 ? -46.920 -21.395 75.614 1.00 51.06 308 THR A O 1
ATOM 2516 N N . ARG A 1 309 ? -46.101 -19.522 76.541 1.00 50.09 309 ARG A N 1
ATOM 2517 C CA . ARG A 1 309 ? -45.032 -20.103 77.370 1.00 50.09 309 ARG A CA 1
ATOM 2518 C C . ARG A 1 309 ? -45.559 -20.996 78.514 1.00 50.09 309 ARG A C 1
ATOM 2520 O O . ARG A 1 309 ? -44.820 -21.296 79.442 1.00 50.09 309 ARG A O 1
ATOM 2527 N N . GLU A 1 310 ? -46.823 -21.406 78.471 1.00 52.94 310 GLU A N 1
ATOM 2528 C CA . GLU A 1 310 ? -47.488 -22.113 79.571 1.00 52.94 310 GLU A CA 1
ATOM 2529 C C . GLU A 1 310 ? -47.675 -23.620 79.322 1.00 52.94 310 GLU A C 1
ATOM 2531 O O . GLU A 1 310 ? -47.873 -24.347 80.287 1.00 52.94 310 GLU A O 1
ATOM 2536 N N . ASP A 1 311 ? -47.460 -24.131 78.099 1.00 50.81 311 ASP A N 1
ATOM 2537 C CA . ASP A 1 311 ? -47.667 -25.565 77.792 1.00 50.81 311 ASP A CA 1
ATOM 2538 C C . ASP A 1 311 ? -46.374 -26.383 77.577 1.00 50.81 311 ASP A C 1
ATOM 2540 O O . ASP A 1 311 ? -46.409 -27.587 77.313 1.00 50.81 311 ASP A O 1
ATOM 2544 N N . SER A 1 312 ? -45.194 -25.778 77.735 1.00 47.62 312 SER A N 1
ATOM 2545 C CA . SER A 1 312 ? -43.895 -26.437 77.518 1.00 47.62 312 SER A CA 1
ATOM 2546 C C . SER A 1 312 ? -43.377 -27.251 78.720 1.00 47.62 312 SER A C 1
ATOM 2548 O O . SER A 1 312 ? -42.170 -27.319 78.934 1.00 47.62 312 SER A O 1
ATOM 2550 N N . SER A 1 313 ? -44.262 -27.870 79.512 1.00 50.25 313 SER A N 1
ATOM 2551 C CA . SER A 1 313 ? -43.884 -28.778 80.617 1.00 50.25 313 SER A CA 1
ATOM 2552 C C . SER A 1 313 ? -44.372 -30.225 80.457 1.00 50.25 313 SER A C 1
ATOM 2554 O O . SER A 1 313 ? -44.029 -31.066 81.283 1.00 50.25 313 SER A O 1
ATOM 2556 N N . VAL A 1 314 ? -45.121 -30.557 79.394 1.00 54.31 314 VAL A N 1
ATOM 2557 C CA . VAL A 1 314 ? -45.734 -31.899 79.249 1.00 54.31 314 VAL A CA 1
ATOM 2558 C C . VAL A 1 314 ? -45.127 -32.746 78.118 1.00 54.31 314 VAL A C 1
ATOM 2560 O O . VAL A 1 314 ? -45.291 -33.963 78.109 1.00 54.31 314 VAL A O 1
ATOM 2563 N N . LEU A 1 315 ? -44.366 -32.162 77.186 1.00 48.00 315 LEU A N 1
ATOM 2564 C CA . LEU A 1 315 ? -43.850 -32.895 76.014 1.00 48.00 315 LEU A CA 1
ATOM 2565 C C . LEU A 1 315 ? -42.384 -33.352 76.098 1.00 48.00 315 LEU A C 1
ATOM 2567 O O . LEU A 1 315 ? -41.933 -34.068 75.207 1.00 48.00 315 LEU A O 1
ATOM 2571 N N . ASP A 1 316 ? -41.678 -33.056 77.192 1.00 47.66 316 ASP A N 1
ATOM 2572 C CA . ASP A 1 316 ? -40.295 -33.520 77.421 1.00 47.66 316 ASP A CA 1
ATOM 2573 C C . ASP A 1 316 ? -40.219 -34.957 77.993 1.00 47.66 316 ASP A C 1
ATOM 2575 O O . ASP A 1 316 ? -39.153 -35.464 78.331 1.00 47.66 316 ASP A O 1
ATOM 2579 N N . ALA A 1 317 ? -41.362 -35.651 78.088 1.00 53.31 317 ALA A N 1
ATOM 2580 C CA . ALA A 1 317 ? -41.466 -37.003 78.646 1.00 53.31 317 ALA A CA 1
ATOM 2581 C C . ALA A 1 317 ? -41.708 -38.120 77.606 1.00 53.31 317 ALA A C 1
ATOM 2583 O O . ALA A 1 317 ? -41.802 -39.285 77.990 1.00 53.31 317 ALA A O 1
ATOM 2584 N N . LEU A 1 318 ? -41.817 -37.816 76.301 1.00 51.78 318 LEU A N 1
ATOM 2585 C CA . LEU A 1 318 ? -42.211 -38.818 75.288 1.00 51.78 318 LEU A CA 1
ATOM 2586 C C . LEU A 1 318 ? -41.267 -38.993 74.088 1.00 51.78 318 LEU A C 1
ATOM 2588 O O . LEU A 1 318 ? -41.529 -39.856 73.251 1.00 51.78 318 LEU A O 1
ATOM 2592 N N . TYR A 1 319 ? -40.145 -38.273 74.010 1.00 51.34 319 TYR A N 1
ATOM 2593 C CA . TYR A 1 319 ? -39.150 -38.482 72.947 1.00 51.34 319 TYR A CA 1
ATOM 2594 C C . TYR A 1 319 ? -37.870 -39.134 73.478 1.00 51.34 319 TYR A C 1
ATOM 2596 O O . TYR A 1 319 ? -36.819 -38.520 73.633 1.00 51.34 319 TYR A O 1
ATOM 2604 N N . ALA A 1 320 ? -37.975 -40.436 73.741 1.00 57.66 320 ALA A N 1
ATOM 2605 C CA . ALA A 1 320 ? -36.823 -41.314 73.891 1.00 57.66 320 ALA A CA 1
ATOM 2606 C C . ALA A 1 320 ? -36.051 -41.436 72.553 1.00 57.66 320 ALA A C 1
ATOM 2608 O O . ALA A 1 320 ? -36.675 -41.501 71.487 1.00 57.66 320 ALA A O 1
ATOM 2609 N N . PRO A 1 321 ? -34.709 -41.521 72.576 1.00 51.69 321 PRO A N 1
ATOM 2610 C CA . PRO A 1 321 ? -33.903 -41.676 71.370 1.00 51.69 321 PRO A CA 1
ATOM 2611 C C . PRO A 1 321 ? -34.121 -43.070 70.764 1.00 51.69 321 PRO A C 1
ATOM 2613 O O . PRO A 1 321 ? -33.829 -44.089 71.392 1.00 51.69 321 PRO A O 1
ATOM 2616 N N . ARG A 1 322 ? -34.636 -43.134 69.529 1.00 51.34 322 ARG A N 1
ATOM 2617 C CA . ARG A 1 322 ? -34.676 -44.383 68.751 1.00 51.34 322 ARG A CA 1
ATOM 2618 C C . ARG A 1 322 ? -33.292 -44.696 68.157 1.00 51.34 322 ARG A C 1
ATOM 2620 O O . ARG A 1 322 ? -32.605 -43.777 67.712 1.00 51.34 322 ARG A O 1
ATOM 2627 N N . PRO A 1 323 ? -32.889 -45.979 68.130 1.00 54.88 323 PRO A N 1
ATOM 2628 C CA . PRO A 1 323 ? -31.566 -46.410 67.697 1.00 54.88 323 PRO A CA 1
ATOM 2629 C C . PRO A 1 323 ? -31.393 -46.312 66.176 1.00 54.88 323 PRO A C 1
ATOM 2631 O O . PRO A 1 323 ? -32.337 -46.467 65.401 1.00 54.88 323 PRO A O 1
ATOM 2634 N N . THR A 1 324 ? -30.150 -46.075 65.770 1.00 58.44 324 THR A N 1
ATOM 2635 C CA . THR A 1 324 ? -29.669 -46.011 64.387 1.00 58.44 324 THR A CA 1
ATOM 2636 C C . THR A 1 324 ? -29.924 -47.315 63.617 1.00 58.44 324 THR A C 1
ATOM 2638 O O . THR A 1 324 ? -29.626 -48.398 64.132 1.00 58.44 324 THR A O 1
ATOM 2641 N N . PRO A 1 325 ? -30.393 -47.266 62.355 1.00 51.12 325 PRO A N 1
ATOM 2642 C CA . PRO A 1 325 ? -30.279 -48.404 61.467 1.00 51.12 325 PRO A CA 1
ATOM 2643 C C . PRO A 1 325 ? -28.921 -48.388 60.754 1.00 51.12 325 PRO A C 1
ATOM 2645 O O . PRO A 1 325 ? -28.514 -47.419 60.117 1.00 51.12 325 PRO A O 1
ATOM 2648 N N . ARG A 1 326 ? -28.246 -49.520 60.943 1.00 48.41 326 ARG A N 1
ATOM 2649 C CA . ARG A 1 326 ? -27.160 -50.134 60.178 1.00 48.41 326 ARG A CA 1
ATOM 2650 C C . ARG A 1 326 ? -26.955 -49.640 58.742 1.00 48.41 326 ARG A C 1
ATOM 2652 O O . ARG A 1 326 ? -27.888 -49.536 57.953 1.00 48.41 326 ARG A O 1
ATOM 2659 N N . GLN A 1 327 ? -25.668 -49.511 58.424 1.00 53.56 327 GLN A N 1
ATOM 2660 C CA . GLN A 1 327 ? -25.085 -49.531 57.087 1.00 53.56 327 GLN A CA 1
ATOM 2661 C C . GLN A 1 327 ? -25.671 -50.676 56.247 1.00 53.56 327 GLN A C 1
ATOM 2663 O O . GLN A 1 327 ? -25.638 -51.832 56.668 1.00 53.56 327 GLN A O 1
ATOM 2668 N N . HIS A 1 328 ? -26.172 -50.340 55.062 1.00 44.16 328 HIS A N 1
ATOM 2669 C CA . HIS A 1 328 ? -26.365 -51.284 53.971 1.00 44.16 328 HIS A CA 1
ATOM 2670 C C . HIS A 1 328 ? -25.505 -50.798 52.808 1.00 44.16 328 HIS A C 1
ATOM 2672 O O . HIS A 1 328 ? -25.833 -49.821 52.136 1.00 44.16 328 HIS A O 1
ATOM 2678 N N . GLU A 1 329 ? -24.366 -51.459 52.635 1.00 54.34 329 GLU A N 1
ATOM 2679 C CA . GLU A 1 329 ? -23.651 -51.496 51.367 1.00 54.34 329 GLU A CA 1
ATOM 2680 C C . GLU A 1 329 ? -24.603 -52.125 50.343 1.00 54.34 329 GLU A C 1
ATOM 2682 O O . GLU A 1 329 ? -25.162 -53.201 50.575 1.00 54.34 329 GLU A O 1
ATOM 2687 N N . VAL A 1 330 ? -24.855 -51.406 49.253 1.00 47.16 330 VAL A N 1
ATOM 2688 C CA . VAL A 1 330 ? -25.515 -51.945 48.066 1.00 47.16 330 VAL A CA 1
ATOM 2689 C C . VAL A 1 330 ? -24.529 -51.751 46.930 1.00 47.16 330 VAL A C 1
ATOM 2691 O O . VAL A 1 330 ? -24.497 -50.707 46.280 1.00 47.16 330 VAL A O 1
ATOM 2694 N N . ASP A 1 331 ? -23.699 -52.773 46.749 1.00 53.22 331 ASP A N 1
ATOM 2695 C CA . ASP A 1 331 ? -23.170 -53.120 45.442 1.00 53.22 331 ASP A CA 1
ATOM 2696 C C . ASP A 1 331 ? -24.365 -53.455 44.543 1.00 53.22 331 ASP A C 1
ATOM 2698 O O . ASP A 1 331 ? -25.245 -54.240 44.905 1.00 53.22 331 ASP A O 1
ATOM 2702 N N . GLY A 1 332 ? -24.432 -52.793 43.396 1.00 44.09 332 GLY A N 1
ATOM 2703 C CA . GLY A 1 332 ? -25.540 -52.908 42.461 1.00 44.09 332 GLY A CA 1
ATOM 2704 C C . GLY A 1 332 ? -25.044 -52.715 41.045 1.00 44.09 332 GLY A C 1
ATOM 2705 O O . GLY A 1 332 ? -25.223 -51.648 40.461 1.00 44.09 332 GLY A O 1
ATOM 2706 N N . ASP A 1 333 ? -24.411 -53.766 40.530 1.00 52.16 333 ASP A N 1
ATOM 2707 C CA . ASP A 1 333 ? -24.250 -54.028 39.107 1.00 52.16 333 ASP A CA 1
ATOM 2708 C C . ASP A 1 333 ? -25.594 -53.856 38.383 1.00 52.16 333 ASP A C 1
ATOM 2710 O O . ASP A 1 333 ? -26.587 -54.508 38.714 1.00 52.16 333 ASP A O 1
ATOM 2714 N N . VAL A 1 334 ? -25.620 -52.993 37.368 1.00 51.12 334 VAL A N 1
ATOM 2715 C CA . VAL A 1 334 ? -26.706 -52.939 36.384 1.00 51.12 334 VAL A CA 1
ATOM 2716 C C . VAL A 1 334 ? -26.086 -53.156 35.014 1.00 51.12 334 VAL A C 1
ATOM 2718 O O . VAL A 1 334 ? -25.672 -52.221 34.331 1.00 51.12 334 VAL A O 1
ATOM 2721 N N . ASP A 1 335 ? -26.016 -54.433 34.655 1.00 49.69 335 ASP A N 1
ATOM 2722 C CA . ASP A 1 335 ? -25.830 -54.921 33.297 1.00 49.69 335 ASP A CA 1
ATOM 2723 C C . ASP A 1 335 ? -27.124 -55.626 32.847 1.00 49.69 335 ASP A C 1
ATOM 2725 O O . ASP A 1 335 ? -27.847 -56.192 33.671 1.00 49.69 335 ASP A O 1
ATOM 2729 N N . SER A 1 336 ? -27.356 -55.664 31.532 1.00 46.50 336 SER A N 1
ATOM 2730 C CA . SER A 1 336 ? -28.525 -56.206 30.795 1.00 46.50 336 SER A CA 1
ATOM 2731 C C . SER A 1 336 ? -29.717 -55.234 30.690 1.00 46.50 336 SER A C 1
ATOM 2733 O O . SER A 1 336 ? -30.319 -54.864 31.686 1.00 46.50 336 SER A O 1
ATOM 2735 N N . GLY A 1 337 ? -30.161 -54.755 29.523 1.00 50.72 337 GLY A N 1
ATOM 2736 C CA . GLY A 1 337 ? -30.209 -55.390 28.201 1.00 50.72 337 GLY A CA 1
ATOM 2737 C C . GLY A 1 337 ? -31.665 -55.764 27.857 1.00 50.72 337 GLY A C 1
ATOM 2738 O O . GLY A 1 337 ? -32.404 -56.130 28.763 1.00 50.72 337 GLY A O 1
ATOM 2739 N N . ILE A 1 338 ? -32.026 -55.719 26.560 1.00 45.28 338 ILE A N 1
ATOM 2740 C CA . ILE A 1 338 ? -33.351 -55.942 25.901 1.00 45.28 338 ILE A CA 1
ATOM 2741 C C . ILE A 1 338 ? -34.017 -54.598 25.530 1.00 45.28 338 ILE A C 1
ATOM 2743 O O . ILE A 1 338 ? -34.484 -53.876 26.40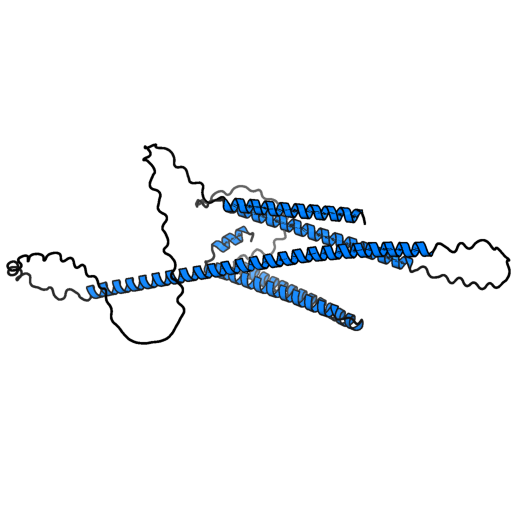1 1.00 45.28 338 ILE A O 1
ATOM 2747 N N . GLY A 1 339 ? -33.937 -54.111 24.281 1.00 42.69 339 GLY A N 1
ATOM 2748 C CA . GLY A 1 339 ? -34.578 -54.644 23.054 1.00 42.69 339 GLY A CA 1
ATOM 2749 C C . GLY A 1 339 ? -35.868 -53.827 22.820 1.00 42.69 339 GLY A C 1
ATOM 2750 O O . GLY A 1 339 ? -36.573 -53.556 23.778 1.00 42.69 339 GLY A O 1
ATOM 2751 N N . ASP A 1 340 ? -36.274 -53.288 21.672 1.00 41.81 340 ASP A N 1
ATOM 2752 C CA . ASP A 1 340 ? -36.022 -53.500 20.250 1.00 41.81 340 ASP A CA 1
ATOM 2753 C C . ASP A 1 340 ? -36.484 -52.236 19.486 1.00 41.81 340 ASP A C 1
ATOM 2755 O O . ASP A 1 340 ? -37.343 -51.499 19.969 1.00 41.81 340 ASP A O 1
ATOM 2759 N N . GLY A 1 341 ? -36.036 -52.049 18.236 1.00 41.62 341 GLY A N 1
ATOM 2760 C CA . GLY A 1 341 ? -36.942 -51.484 17.222 1.00 41.62 341 GLY A CA 1
ATOM 2761 C C . GLY A 1 341 ? -36.485 -50.274 16.398 1.00 41.62 341 GLY A C 1
ATOM 2762 O O . GLY A 1 341 ? -36.924 -49.160 16.629 1.00 41.62 341 GLY A O 1
ATOM 2763 N N . ARG A 1 342 ? -35.754 -50.569 15.312 1.00 46.44 342 ARG A N 1
ATOM 2764 C CA . ARG A 1 342 ? -35.902 -50.009 13.945 1.00 46.44 342 ARG A CA 1
ATOM 2765 C C . ARG A 1 342 ? -35.809 -48.482 13.741 1.00 46.44 342 ARG A C 1
ATOM 2767 O O . ARG A 1 342 ? -36.766 -47.749 13.947 1.00 46.44 342 ARG A O 1
ATOM 2774 N N . GLY A 1 343 ? -34.745 -48.050 13.056 1.00 39.97 343 GLY A N 1
ATOM 2775 C CA . GLY A 1 343 ? -34.751 -46.759 12.356 1.00 39.97 343 GLY A CA 1
ATOM 2776 C C . GLY A 1 343 ? -33.445 -46.397 11.652 1.00 39.97 343 GLY A C 1
ATOM 2777 O O . GLY A 1 343 ? -32.625 -45.678 12.198 1.00 39.97 343 GLY A O 1
ATOM 2778 N N . ARG A 1 344 ? -33.272 -46.912 10.431 1.00 49.56 344 ARG A N 1
ATOM 2779 C CA . ARG A 1 344 ? -32.262 -46.552 9.415 1.00 49.56 344 ARG A CA 1
ATOM 2780 C C . ARG A 1 344 ? -31.812 -45.078 9.417 1.00 49.56 344 ARG A C 1
ATOM 2782 O O . ARG A 1 344 ? -32.646 -44.191 9.294 1.00 49.56 344 ARG A O 1
ATOM 2789 N N . GLY A 1 345 ? -30.499 -44.857 9.311 1.00 40.28 345 GLY A N 1
ATOM 2790 C CA . GLY A 1 345 ? -29.933 -43.604 8.798 1.00 40.28 345 GLY A CA 1
ATOM 2791 C C . GLY A 1 345 ? -28.448 -43.442 9.114 1.00 40.28 345 GLY A C 1
ATOM 2792 O O . GLY A 1 345 ? -28.099 -42.890 10.148 1.00 40.28 345 GLY A O 1
ATOM 2793 N N . GLY A 1 346 ? -27.570 -43.959 8.250 1.00 51.62 346 GLY A N 1
ATOM 2794 C CA . GLY A 1 346 ? -26.120 -43.906 8.440 1.00 51.62 346 GLY A CA 1
ATOM 2795 C C . GLY A 1 346 ? -25.544 -42.489 8.390 1.00 51.62 346 GLY A C 1
ATOM 2796 O O . GLY A 1 346 ? -25.772 -41.750 7.437 1.00 51.62 346 GLY A O 1
ATOM 2797 N N . ALA A 1 347 ? -24.721 -42.167 9.384 1.00 43.59 347 ALA A N 1
ATOM 2798 C CA . ALA A 1 347 ? -23.707 -41.126 9.320 1.00 43.59 347 ALA A CA 1
ATOM 2799 C C . ALA A 1 347 ? -22.419 -41.709 9.912 1.00 43.59 347 ALA A C 1
ATOM 2801 O O . ALA A 1 347 ? -22.421 -42.268 11.009 1.00 43.59 347 ALA A O 1
ATOM 2802 N N . ALA A 1 348 ? -21.345 -41.641 9.129 1.00 48.59 348 ALA A N 1
ATOM 2803 C CA . ALA A 1 348 ? -20.022 -42.140 9.461 1.00 48.59 348 ALA A CA 1
ATOM 2804 C C . ALA A 1 348 ? -19.530 -41.543 10.790 1.00 48.59 348 ALA A C 1
ATOM 2806 O O . ALA A 1 348 ? -19.339 -40.333 10.902 1.00 48.59 348 ALA A O 1
ATOM 2807 N N . GLN A 1 349 ? -19.338 -42.400 11.793 1.00 42.25 349 GLN A N 1
ATOM 2808 C CA . GLN A 1 349 ? -18.698 -42.035 13.050 1.00 42.25 349 GLN A CA 1
ATOM 2809 C C . GLN A 1 349 ? -17.184 -42.148 12.882 1.00 42.25 349 GLN A C 1
ATOM 2811 O O . GLN A 1 349 ? -16.648 -43.210 12.563 1.00 42.25 349 GLN A O 1
ATOM 2816 N N . SER A 1 350 ? -16.505 -41.025 13.088 1.00 52.66 350 SER A N 1
ATOM 2817 C CA . SER A 1 350 ? -15.062 -40.950 13.287 1.00 52.66 350 SER A CA 1
ATOM 2818 C C . SER A 1 350 ? -14.632 -41.850 14.456 1.00 52.66 350 SER A C 1
ATOM 2820 O O . SER A 1 350 ? -15.351 -41.913 15.456 1.00 52.66 350 SER A O 1
ATOM 2822 N N . PRO A 1 351 ? -13.466 -42.518 14.384 1.00 66.31 351 PRO A N 1
ATOM 2823 C CA . PRO A 1 351 ? -12.963 -43.301 15.506 1.00 66.31 351 PRO A CA 1
ATOM 2824 C C . PRO A 1 351 ? -12.651 -42.394 16.714 1.00 66.31 351 PRO A C 1
ATOM 2826 O O . PRO A 1 351 ? -12.214 -41.253 16.526 1.00 66.31 351 PRO A O 1
ATOM 2829 N N . PRO A 1 352 ? -12.859 -42.877 17.953 1.00 66.75 352 PRO A N 1
ATOM 2830 C CA . PRO A 1 352 ? -12.566 -42.109 19.157 1.00 66.75 352 PRO A CA 1
ATOM 2831 C C . PRO A 1 352 ? -11.055 -41.846 19.295 1.00 66.75 352 PRO A C 1
ATOM 2833 O O . PRO A 1 352 ? -10.241 -42.687 18.898 1.00 66.75 352 PRO A O 1
ATOM 2836 N N . PRO A 1 353 ? -10.649 -40.697 19.868 1.00 67.31 353 PRO A N 1
ATOM 2837 C CA . PRO A 1 353 ? -9.241 -40.410 20.109 1.00 67.31 353 PRO A CA 1
ATOM 2838 C C . PRO A 1 353 ? -8.653 -41.389 21.143 1.00 67.31 353 PRO A C 1
ATOM 2840 O O . PRO A 1 353 ? -9.342 -41.767 22.095 1.00 67.31 353 PRO A O 1
ATOM 2843 N N . PRO A 1 354 ? -7.379 -41.799 20.994 1.00 70.00 354 PRO A N 1
ATOM 2844 C CA . PRO A 1 354 ? -6.735 -42.694 21.946 1.00 70.00 354 PRO A CA 1
ATOM 2845 C C . PRO A 1 354 ? -6.539 -42.011 23.313 1.00 70.00 354 PRO A C 1
ATOM 2847 O O . PRO A 1 354 ? -6.374 -40.789 23.381 1.00 70.00 354 PRO A O 1
ATOM 2850 N N . PRO A 1 355 ? -6.508 -42.786 24.413 1.00 57.62 355 PRO A N 1
ATOM 2851 C CA . PRO A 1 355 ? -6.333 -42.243 25.752 1.00 57.62 355 PRO A CA 1
ATOM 2852 C C . PRO A 1 355 ? -4.961 -41.577 25.902 1.00 57.62 355 PRO A C 1
ATOM 2854 O O . PRO A 1 355 ? -3.913 -42.168 25.628 1.00 57.62 355 PRO A O 1
ATOM 2857 N N . VAL A 1 356 ? -4.980 -40.332 26.380 1.00 56.75 356 VAL A N 1
ATOM 2858 C CA . VAL A 1 356 ? -3.796 -39.543 26.725 1.00 56.75 356 VAL A CA 1
ATOM 2859 C C . VAL A 1 356 ? -3.042 -40.257 27.849 1.00 56.75 356 VAL A C 1
ATOM 2861 O O . VAL A 1 356 ? -3.450 -40.240 29.010 1.00 56.75 356 VAL A O 1
ATOM 2864 N N . ARG A 1 357 ? -1.919 -40.899 27.506 1.00 46.66 357 ARG A N 1
ATOM 2865 C CA . ARG A 1 357 ? -0.957 -41.416 28.484 1.00 46.66 357 ARG A CA 1
ATOM 2866 C C . ARG A 1 357 ? -0.360 -40.239 29.253 1.00 46.66 357 ARG A C 1
ATOM 2868 O O . ARG A 1 357 ? 0.428 -39.474 28.703 1.00 46.66 357 ARG A O 1
ATOM 2875 N N . GLN A 1 358 ? -0.711 -40.111 30.529 1.00 53.56 358 GLN A N 1
ATOM 2876 C CA . GLN A 1 358 ? 0.001 -39.215 31.434 1.00 53.56 358 GLN A CA 1
ATOM 2877 C C . GLN A 1 358 ? 1.453 -39.701 31.603 1.00 53.56 358 GLN A C 1
ATOM 2879 O O . GLN A 1 358 ? 1.671 -40.897 31.831 1.00 53.56 358 GLN A O 1
ATOM 2884 N N . PRO A 1 359 ? 2.460 -38.816 31.503 1.00 53.09 359 PRO A N 1
ATOM 2885 C CA . PRO A 1 359 ? 3.840 -39.195 31.747 1.00 53.09 359 PRO A CA 1
ATOM 2886 C C . PRO A 1 359 ? 4.020 -39.534 33.230 1.00 53.09 359 PRO A C 1
ATOM 2888 O O . PRO A 1 359 ? 3.832 -38.696 34.115 1.00 53.09 359 PRO A O 1
ATOM 2891 N N . ARG A 1 360 ? 4.396 -40.789 33.495 1.00 45.50 360 ARG A N 1
ATOM 2892 C CA . ARG A 1 360 ? 4.859 -41.247 34.806 1.00 45.50 360 ARG A CA 1
ATOM 2893 C C . ARG A 1 360 ? 6.036 -40.372 35.240 1.00 45.50 360 ARG A C 1
ATOM 2895 O O . ARG A 1 360 ? 7.074 -40.358 34.583 1.00 45.50 360 ARG A O 1
ATOM 2902 N N . ARG A 1 361 ? 5.871 -39.656 36.354 1.00 47.97 361 ARG A N 1
ATOM 2903 C CA . ARG A 1 361 ? 6.976 -38.994 37.056 1.00 47.97 361 ARG A CA 1
ATOM 2904 C C . ARG A 1 361 ? 7.988 -40.060 37.503 1.00 47.97 361 ARG A C 1
ATOM 2906 O O . ARG A 1 361 ? 7.564 -41.036 38.125 1.00 47.97 361 ARG A O 1
ATOM 2913 N N . PRO A 1 362 ? 9.293 -39.898 37.237 1.00 48.78 362 PRO A N 1
ATOM 2914 C CA . PRO A 1 362 ? 10.298 -40.764 37.831 1.00 48.78 362 PRO A CA 1
ATOM 2915 C C . PRO A 1 362 ? 10.381 -40.479 39.335 1.00 48.78 362 PRO A C 1
ATOM 2917 O O . PRO A 1 362 ? 10.648 -39.357 39.766 1.00 48.78 362 PRO A O 1
ATOM 2920 N N . ALA A 1 363 ? 10.112 -41.511 40.131 1.00 51.75 363 ALA A N 1
ATOM 2921 C CA . ALA A 1 363 ? 10.436 -41.543 41.546 1.00 51.75 363 ALA A CA 1
ATOM 2922 C C . ALA A 1 363 ? 11.960 -41.645 41.696 1.00 51.75 363 ALA A C 1
ATOM 2924 O O . ALA A 1 363 ? 12.575 -42.543 41.126 1.00 51.75 363 ALA A O 1
ATOM 2925 N N . GLY A 1 364 ? 12.558 -40.733 42.463 1.00 54.06 364 GLY A N 1
ATOM 2926 C CA . GLY A 1 364 ? 13.960 -40.838 42.864 1.00 54.06 364 GLY A CA 1
ATOM 2927 C C . GLY A 1 364 ? 14.688 -39.501 42.902 1.00 54.06 364 GLY A C 1
ATOM 2928 O O . GLY A 1 364 ? 15.343 -39.108 41.944 1.00 54.06 364 GLY A O 1
ATOM 2929 N N . SER A 1 365 ? 14.633 -38.811 44.039 1.00 44.16 365 SER A N 1
ATOM 2930 C CA . SER A 1 365 ? 15.688 -37.875 44.443 1.00 44.16 365 SER A CA 1
ATOM 2931 C C . SER A 1 365 ? 15.814 -37.900 45.971 1.00 44.16 365 SER A C 1
ATOM 2933 O O . SER A 1 365 ? 14.786 -37.893 46.650 1.00 44.16 365 SER A O 1
ATOM 2935 N N . PRO A 1 366 ? 17.038 -37.995 46.521 1.00 62.12 366 PRO A N 1
ATOM 2936 C CA . PRO A 1 366 ? 17.271 -38.200 47.948 1.00 62.12 366 PRO A CA 1
ATOM 2937 C C . PRO A 1 366 ? 17.110 -36.894 48.749 1.00 62.12 366 PRO A C 1
ATOM 2939 O O . PRO A 1 366 ? 17.153 -35.805 48.168 1.00 62.12 366 PRO A O 1
ATOM 2942 N N . PRO A 1 367 ? 16.958 -36.967 50.087 1.00 56.31 367 PRO A N 1
ATOM 2943 C CA . PRO A 1 367 ? 16.771 -35.786 50.920 1.00 56.31 367 PRO A CA 1
ATOM 2944 C C . PRO A 1 367 ? 18.057 -34.949 50.967 1.00 56.31 367 PRO A C 1
ATOM 2946 O O . PRO A 1 367 ? 19.104 -35.406 51.430 1.00 56.31 367 PRO A O 1
ATOM 2949 N N . ARG A 1 368 ? 17.986 -33.696 50.502 1.00 43.12 368 ARG A N 1
ATOM 2950 C CA . ARG A 1 368 ? 19.065 -32.717 50.675 1.00 43.12 368 ARG A CA 1
ATOM 2951 C C . ARG A 1 368 ? 18.963 -32.069 52.056 1.00 43.12 368 ARG A C 1
ATOM 2953 O O . ARG A 1 368 ? 17.983 -31.406 52.380 1.00 43.12 368 ARG A O 1
ATOM 2960 N N . ARG A 1 369 ? 20.024 -32.284 52.837 1.00 44.47 369 ARG A N 1
ATOM 2961 C CA . ARG A 1 369 ? 20.398 -31.573 54.065 1.00 44.47 369 ARG A CA 1
ATOM 2962 C C . ARG A 1 369 ? 20.259 -30.057 53.909 1.00 44.47 369 ARG A C 1
ATOM 2964 O O . ARG A 1 369 ? 20.632 -29.500 52.878 1.00 44.47 369 ARG A O 1
ATOM 2971 N N . GLY A 1 370 ? 19.783 -29.424 54.980 1.00 49.34 370 GLY A N 1
ATOM 2972 C CA . GLY A 1 370 ? 19.658 -27.980 55.110 1.00 49.34 370 GLY A CA 1
ATOM 2973 C C . GLY A 1 370 ? 20.986 -27.254 54.904 1.00 49.34 370 GLY A C 1
ATOM 2974 O O . GLY A 1 370 ? 22.002 -27.591 55.508 1.00 49.34 370 GLY A O 1
ATOM 2975 N N . GLY A 1 371 ? 20.936 -26.242 54.048 1.00 37.78 371 GLY A N 1
ATOM 2976 C CA . GLY A 1 371 ? 21.968 -25.237 53.866 1.00 37.78 371 GLY A CA 1
ATOM 2977 C C . GLY A 1 371 ? 21.269 -23.920 53.567 1.00 37.78 371 GLY A C 1
ATOM 2978 O O . GLY A 1 371 ? 20.604 -23.786 52.544 1.00 37.78 371 GLY A O 1
ATOM 2979 N N . VAL A 1 372 ? 21.366 -22.985 54.505 1.00 49.19 372 VAL A N 1
ATOM 2980 C CA . VAL A 1 372 ? 20.903 -21.605 54.369 1.00 49.19 372 VAL A CA 1
ATOM 2981 C C . VAL A 1 372 ? 21.816 -20.930 53.343 1.00 49.19 372 VAL A C 1
ATOM 2983 O O . VAL A 1 372 ? 23.008 -20.781 53.592 1.00 49.19 372 VAL A O 1
ATOM 2986 N N . GLY A 1 373 ? 21.290 -20.579 52.171 1.00 44.06 373 GLY A N 1
ATOM 2987 C CA . GLY A 1 373 ? 22.078 -19.937 51.120 1.00 44.06 373 GLY A CA 1
ATOM 2988 C C . GLY A 1 373 ? 21.234 -19.547 49.911 1.00 44.06 373 GLY A C 1
ATOM 2989 O O . GLY A 1 373 ? 20.700 -20.416 49.234 1.00 44.06 373 GLY A O 1
ATOM 2990 N N . ALA A 1 374 ? 21.111 -18.232 49.717 1.00 48.25 374 ALA A N 1
ATOM 2991 C CA . ALA A 1 374 ? 20.671 -17.465 48.547 1.00 48.25 374 ALA A CA 1
ATOM 2992 C C . ALA A 1 374 ? 19.986 -18.214 47.380 1.00 48.25 374 ALA A C 1
ATOM 2994 O O . ALA A 1 374 ? 20.573 -19.055 46.702 1.00 48.25 374 ALA A O 1
ATOM 2995 N N . ALA A 1 375 ? 18.752 -17.798 47.085 1.00 39.97 375 ALA A N 1
ATOM 2996 C CA . ALA A 1 375 ? 17.961 -18.245 45.945 1.00 39.97 375 ALA A CA 1
ATOM 2997 C C . ALA A 1 375 ? 18.660 -17.966 44.594 1.00 39.97 375 ALA A C 1
ATOM 2999 O O . ALA A 1 375 ? 18.963 -16.805 44.307 1.00 39.97 375 ALA A O 1
ATOM 3000 N N . PRO A 1 376 ? 18.854 -18.975 43.722 1.00 46.91 376 PRO A N 1
ATOM 3001 C CA . PRO A 1 376 ? 19.190 -18.740 42.329 1.00 46.91 376 PRO A CA 1
ATOM 3002 C C . PRO A 1 376 ? 17.901 -18.478 41.542 1.00 46.91 376 PRO A C 1
ATOM 3004 O O . PRO A 1 376 ? 16.999 -19.315 41.470 1.00 46.91 376 PRO A O 1
ATOM 3007 N N . THR A 1 377 ? 17.814 -17.296 40.946 1.00 45.56 377 THR A N 1
ATOM 3008 C CA . THR A 1 377 ? 16.809 -16.959 39.943 1.00 45.56 377 THR A CA 1
ATOM 3009 C C . THR A 1 377 ? 17.035 -17.812 38.692 1.00 45.56 377 THR A C 1
ATOM 3011 O O . THR A 1 377 ? 18.131 -17.904 38.145 1.00 45.56 377 THR A O 1
ATOM 3014 N N . SER A 1 378 ? 15.981 -18.485 38.247 1.00 42.09 378 SER A N 1
ATOM 3015 C CA . SER A 1 378 ? 15.952 -19.321 37.045 1.00 42.09 378 SER A CA 1
ATOM 3016 C C . SER A 1 378 ? 16.173 -18.498 35.760 1.00 42.09 378 SER A C 1
ATOM 3018 O O . SER A 1 378 ? 15.407 -17.559 35.528 1.00 42.09 378 SER A O 1
ATOM 3020 N N . PRO A 1 379 ? 17.126 -18.856 34.873 1.00 49.25 379 PRO A N 1
ATOM 3021 C CA . PRO A 1 379 ? 17.343 -18.176 33.601 1.00 49.25 379 PRO A CA 1
ATOM 3022 C C . PRO A 1 379 ? 16.565 -18.890 32.489 1.00 49.25 379 PRO A C 1
ATOM 3024 O O . PRO A 1 379 ? 17.125 -19.656 31.711 1.00 49.25 379 PRO A O 1
ATOM 3027 N N . THR A 1 380 ? 15.255 -18.673 32.398 1.00 51.59 380 THR A N 1
ATOM 3028 C CA . THR A 1 380 ? 14.468 -19.286 31.313 1.00 51.59 380 THR A CA 1
ATOM 3029 C C . THR A 1 380 ? 13.284 -18.401 30.949 1.00 51.59 380 THR A C 1
ATOM 3031 O O . THR A 1 380 ? 12.245 -18.516 31.581 1.00 51.59 380 THR A O 1
ATOM 3034 N N . SER A 1 381 ? 13.462 -17.508 29.960 1.00 47.88 381 SER A N 1
ATOM 3035 C CA . SER A 1 381 ? 12.407 -17.058 29.012 1.00 47.88 381 SER A CA 1
ATOM 3036 C C . SER A 1 381 ? 12.779 -15.851 28.119 1.00 47.88 381 SER A C 1
ATOM 3038 O O . SER A 1 381 ? 11.927 -15.398 27.360 1.00 47.88 381 SER A O 1
ATOM 3040 N N . LEU A 1 382 ? 14.003 -15.299 28.162 1.00 48.78 382 LEU A N 1
ATOM 3041 C CA . LEU A 1 382 ? 14.318 -14.015 27.490 1.00 48.78 382 LEU A CA 1
ATOM 3042 C C . LEU A 1 382 ? 15.270 -14.082 26.277 1.00 48.78 382 LEU A C 1
ATOM 3044 O O . LEU A 1 382 ? 15.655 -13.039 25.754 1.00 48.78 382 LEU A O 1
ATOM 3048 N N . THR A 1 383 ? 15.652 -15.263 25.785 1.00 55.19 383 THR A N 1
ATOM 3049 C CA . THR A 1 383 ? 16.667 -15.385 24.713 1.00 55.19 383 THR A CA 1
ATOM 3050 C C . THR A 1 383 ? 16.112 -15.373 23.284 1.00 55.19 383 THR A C 1
ATOM 3052 O O . THR A 1 383 ? 16.830 -14.987 22.366 1.00 55.19 383 THR A O 1
ATOM 3055 N N . LEU A 1 384 ? 14.836 -15.707 23.074 1.00 60.81 384 LEU A N 1
ATOM 3056 C CA . LEU A 1 384 ? 14.215 -15.752 21.737 1.00 60.81 384 LEU A CA 1
ATOM 3057 C C . LEU A 1 384 ? 14.175 -14.397 20.994 1.00 60.81 384 LEU A C 1
ATOM 3059 O O . LEU A 1 384 ? 14.503 -14.374 19.809 1.00 60.81 384 LEU A O 1
ATOM 3063 N N . PRO A 1 385 ? 13.849 -13.258 21.639 1.00 70.81 385 PRO A N 1
ATOM 3064 C CA . PRO A 1 385 ? 13.827 -11.965 20.950 1.00 70.81 385 PRO A CA 1
ATOM 3065 C C . PRO A 1 385 ? 15.220 -11.479 20.531 1.00 70.81 385 PRO A C 1
ATOM 3067 O O . PRO A 1 385 ? 15.352 -10.836 19.496 1.00 70.81 385 PRO A O 1
ATOM 3070 N N . LYS A 1 386 ? 16.258 -11.793 21.321 1.00 70.81 386 LYS A N 1
ATOM 3071 C CA . LYS A 1 386 ? 17.647 -11.423 21.006 1.00 70.81 386 LYS A CA 1
ATOM 3072 C C . LYS A 1 386 ? 18.189 -12.244 19.840 1.00 70.81 386 LYS A C 1
ATOM 3074 O O . LYS A 1 386 ? 18.725 -11.662 18.909 1.00 70.81 386 LYS A O 1
ATOM 3079 N N . LEU A 1 387 ? 17.944 -13.556 19.837 1.00 71.25 387 LEU A N 1
ATOM 3080 C CA . LEU A 1 387 ? 18.355 -14.426 18.732 1.00 71.25 387 LEU A CA 1
ATOM 3081 C C . LEU A 1 387 ? 17.704 -14.018 17.400 1.00 71.25 387 LEU A C 1
ATOM 3083 O O . LEU A 1 387 ? 18.392 -13.953 16.388 1.00 71.25 387 LEU A O 1
ATOM 3087 N N . LEU A 1 388 ? 16.417 -13.649 17.408 1.00 76.06 388 LEU A N 1
ATOM 3088 C CA . LEU A 1 388 ? 15.736 -13.137 16.211 1.00 76.06 388 LEU A CA 1
ATOM 3089 C C . LEU A 1 388 ? 16.270 -11.769 15.756 1.00 76.06 388 LEU A C 1
ATOM 3091 O O . LEU A 1 388 ? 16.361 -11.517 14.557 1.00 76.06 388 LEU A O 1
ATOM 3095 N N . ALA A 1 389 ? 16.630 -10.881 16.689 1.00 76.50 389 ALA A N 1
ATOM 3096 C CA . ALA A 1 389 ? 17.219 -9.583 16.356 1.00 76.50 389 ALA A CA 1
ATOM 3097 C C . ALA A 1 389 ? 18.631 -9.723 15.759 1.00 76.50 389 ALA A C 1
ATOM 3099 O O . ALA A 1 389 ? 18.965 -9.026 14.795 1.00 76.50 389 ALA A O 1
ATOM 3100 N N . ASP A 1 390 ? 19.435 -10.648 16.284 1.00 82.81 390 ASP A N 1
ATOM 3101 C CA . ASP A 1 390 ? 20.776 -10.943 15.775 1.00 82.81 390 ASP A CA 1
ATOM 3102 C C . ASP A 1 390 ? 20.711 -11.585 14.379 1.00 82.81 390 ASP A C 1
ATOM 3104 O O . ASP A 1 390 ? 21.482 -11.219 13.490 1.00 82.81 390 ASP A O 1
ATOM 3108 N N . GLU A 1 391 ? 19.740 -12.471 14.142 1.00 88.06 391 GLU A N 1
ATOM 3109 C CA . GLU A 1 391 ? 19.526 -13.116 12.843 1.00 88.06 391 GLU A CA 1
ATOM 3110 C C . GLU A 1 391 ? 19.030 -12.128 11.773 1.00 88.06 391 GLU A C 1
ATOM 3112 O O . GLU A 1 391 ? 19.555 -12.111 10.657 1.00 88.06 391 GLU A O 1
ATOM 3117 N N . LEU A 1 392 ? 18.110 -11.220 12.125 1.00 86.56 392 LEU A N 1
ATOM 3118 C CA . LEU A 1 392 ? 17.687 -10.112 11.255 1.00 86.56 392 LEU A CA 1
ATOM 3119 C C . LEU A 1 392 ? 18.850 -9.173 10.918 1.00 86.56 392 LEU A C 1
ATOM 3121 O O . LEU A 1 392 ? 19.026 -8.787 9.763 1.00 86.56 392 LEU A O 1
ATOM 3125 N N . THR A 1 393 ? 19.680 -8.835 11.905 1.00 89.69 393 THR A N 1
ATOM 3126 C CA . THR A 1 393 ? 20.858 -7.980 11.690 1.00 89.69 393 THR A CA 1
ATOM 3127 C C . THR A 1 393 ? 21.880 -8.665 10.779 1.00 89.69 393 THR A C 1
ATOM 3129 O O . THR A 1 393 ? 22.469 -8.024 9.906 1.00 89.69 393 THR A O 1
ATOM 3132 N N . ALA A 1 394 ? 22.071 -9.978 10.931 1.00 87.69 394 ALA A N 1
ATOM 3133 C CA . ALA A 1 394 ? 22.925 -10.768 10.052 1.00 87.69 394 ALA A CA 1
ATOM 3134 C C . ALA A 1 394 ? 22.366 -10.854 8.620 1.00 87.69 394 ALA A C 1
ATOM 3136 O O . ALA A 1 394 ? 23.140 -10.751 7.667 1.00 87.69 394 ALA A O 1
ATOM 3137 N N . ALA A 1 395 ? 21.048 -10.995 8.453 1.00 86.88 395 ALA A N 1
ATOM 3138 C CA . ALA A 1 395 ? 20.395 -11.019 7.145 1.00 86.88 395 ALA A CA 1
ATOM 3139 C C . ALA A 1 395 ? 20.564 -9.688 6.394 1.00 86.88 395 ALA A C 1
ATOM 3141 O O . ALA A 1 395 ? 20.982 -9.693 5.236 1.00 86.88 395 ALA A O 1
ATOM 3142 N N . VAL A 1 396 ? 20.358 -8.554 7.074 1.00 90.62 396 VAL A N 1
ATOM 3143 C CA . VAL A 1 396 ? 20.568 -7.216 6.491 1.00 90.62 396 VAL A CA 1
ATOM 3144 C C . VAL A 1 396 ? 22.021 -7.031 6.047 1.00 90.62 396 VAL A C 1
ATOM 3146 O O . VAL A 1 396 ? 22.270 -6.596 4.927 1.00 90.62 396 VAL A O 1
ATOM 3149 N N . ARG A 1 397 ? 23.000 -7.453 6.861 1.00 91.06 397 ARG A N 1
ATOM 3150 C CA . ARG A 1 397 ? 24.423 -7.387 6.474 1.00 91.06 397 ARG A CA 1
ATOM 3151 C C . ARG A 1 397 ? 24.754 -8.238 5.246 1.00 91.06 397 ARG A C 1
ATOM 3153 O O . ARG A 1 397 ? 25.579 -7.832 4.434 1.00 91.06 397 ARG A O 1
ATOM 3160 N N . ARG A 1 398 ? 24.137 -9.417 5.092 1.00 91.31 398 ARG A N 1
ATOM 3161 C CA . ARG A 1 398 ? 24.324 -10.251 3.889 1.00 91.31 398 ARG A CA 1
ATOM 3162 C C . ARG A 1 398 ? 23.772 -9.557 2.646 1.00 91.31 398 ARG A C 1
ATOM 3164 O O . ARG A 1 398 ? 24.441 -9.564 1.618 1.00 91.31 398 ARG A O 1
ATOM 3171 N N . GLN A 1 399 ? 22.603 -8.930 2.762 1.00 90.88 399 GLN A N 1
ATOM 3172 C CA . GLN A 1 399 ? 21.988 -8.180 1.670 1.00 90.88 399 GLN A CA 1
ATOM 3173 C C . GLN A 1 399 ? 22.829 -6.956 1.276 1.00 90.88 399 GLN A C 1
ATOM 3175 O O . GLN A 1 399 ? 23.085 -6.748 0.092 1.00 90.88 399 GLN A O 1
ATOM 3180 N N . ASP A 1 400 ? 23.341 -6.199 2.251 1.00 91.56 400 ASP A N 1
ATOM 3181 C CA . ASP A 1 400 ? 24.235 -5.062 1.999 1.00 91.56 400 ASP A CA 1
ATOM 3182 C C . ASP A 1 400 ? 25.523 -5.498 1.280 1.00 91.56 400 ASP A C 1
ATOM 3184 O O . ASP A 1 400 ? 25.958 -4.841 0.334 1.00 91.56 400 ASP A O 1
ATOM 3188 N N . ASN A 1 401 ? 26.101 -6.644 1.659 1.00 91.00 401 ASN A N 1
ATOM 3189 C CA . ASN A 1 401 ? 27.288 -7.191 0.994 1.00 91.00 401 ASN A CA 1
ATOM 3190 C C . ASN A 1 401 ? 27.000 -7.650 -0.447 1.00 91.00 401 ASN A C 1
ATOM 3192 O O . ASN A 1 401 ? 27.820 -7.418 -1.335 1.00 91.00 401 ASN A O 1
ATOM 3196 N N . GLN A 1 402 ? 25.839 -8.261 -0.709 1.00 91.25 402 GLN A N 1
ATOM 3197 C CA . GLN A 1 402 ? 25.420 -8.630 -2.070 1.00 91.25 402 GLN A CA 1
ATOM 3198 C C . GLN A 1 402 ? 25.193 -7.391 -2.950 1.00 91.25 402 GLN A C 1
ATOM 3200 O O . GLN A 1 402 ? 25.603 -7.355 -4.111 1.00 91.25 402 GLN A O 1
ATOM 3205 N N . LEU A 1 403 ? 24.594 -6.338 -2.391 1.00 88.44 403 LEU A N 1
ATOM 3206 C CA . LEU A 1 403 ? 24.406 -5.068 -3.092 1.00 88.44 403 LEU A CA 1
ATOM 3207 C C . LEU A 1 403 ? 25.734 -4.342 -3.347 1.00 88.44 403 LEU A C 1
ATOM 3209 O O . LEU A 1 403 ? 25.916 -3.751 -4.409 1.00 88.44 403 LEU A O 1
ATOM 3213 N N . ALA A 1 404 ? 26.683 -4.406 -2.412 1.00 91.62 404 ALA A N 1
ATOM 3214 C CA . ALA A 1 404 ? 28.023 -3.866 -2.619 1.00 91.62 404 ALA A CA 1
ATOM 3215 C C . ALA A 1 404 ? 28.769 -4.607 -3.743 1.00 91.62 404 ALA A C 1
ATOM 3217 O O . ALA A 1 404 ? 29.397 -3.958 -4.579 1.00 91.62 404 ALA A O 1
ATOM 3218 N N . ALA A 1 405 ? 28.652 -5.938 -3.805 1.00 92.00 405 ALA A N 1
ATOM 3219 C CA . ALA A 1 405 ? 29.251 -6.747 -4.866 1.00 92.00 405 ALA A CA 1
ATOM 3220 C C . ALA A 1 405 ? 28.658 -6.421 -6.248 1.00 92.00 405 ALA A C 1
ATOM 3222 O O . ALA A 1 405 ? 29.403 -6.171 -7.190 1.00 92.00 405 ALA A O 1
ATOM 3223 N N . THR A 1 406 ? 27.329 -6.329 -6.363 1.00 90.12 406 THR A N 1
ATOM 3224 C CA . THR A 1 406 ? 26.670 -5.968 -7.635 1.00 90.12 406 THR A CA 1
ATOM 3225 C C . THR A 1 406 ? 27.025 -4.555 -8.103 1.00 90.12 406 THR A C 1
ATOM 3227 O O . THR A 1 406 ? 27.268 -4.343 -9.289 1.00 90.12 406 THR A O 1
ATOM 3230 N N . LEU A 1 407 ? 27.129 -3.585 -7.187 1.00 92.12 407 LEU A N 1
ATOM 3231 C CA . LEU A 1 407 ? 27.596 -2.235 -7.519 1.00 92.12 407 LEU A CA 1
ATOM 3232 C C . LEU A 1 407 ? 29.064 -2.205 -7.961 1.00 92.12 407 LEU A C 1
ATOM 3234 O O . LEU A 1 407 ? 29.413 -1.385 -8.808 1.00 92.12 407 LEU A O 1
ATOM 3238 N N . ALA A 1 408 ? 29.922 -3.063 -7.402 1.00 91.38 408 ALA A N 1
ATOM 3239 C CA . ALA A 1 408 ? 31.304 -3.194 -7.854 1.00 91.38 408 ALA A CA 1
ATOM 3240 C C . ALA A 1 408 ? 31.367 -3.744 -9.289 1.00 91.38 408 ALA A C 1
ATOM 3242 O O . ALA A 1 408 ? 32.009 -3.129 -10.135 1.00 91.38 408 ALA A O 1
ATOM 3243 N N . SER A 1 409 ? 30.609 -4.803 -9.597 1.00 89.50 409 SER A N 1
ATOM 3244 C CA . SER A 1 409 ? 30.531 -5.362 -10.956 1.00 89.50 409 SER A CA 1
ATOM 3245 C C . SER A 1 409 ? 29.973 -4.366 -11.980 1.00 89.50 409 SER A C 1
ATOM 3247 O O . SER A 1 409 ? 30.479 -4.277 -13.094 1.00 89.50 409 SER A O 1
ATOM 3249 N N . LEU A 1 410 ? 28.971 -3.558 -11.609 1.00 89.31 410 LEU A N 1
ATOM 3250 C CA . LEU A 1 410 ? 28.443 -2.500 -12.483 1.00 89.31 410 LEU A CA 1
ATOM 3251 C C . LEU A 1 410 ? 29.461 -1.381 -12.741 1.00 89.31 410 LEU A C 1
ATOM 3253 O O . LEU A 1 410 ? 29.486 -0.813 -13.832 1.00 89.31 410 LEU A O 1
ATOM 3257 N N . LYS A 1 411 ? 30.305 -1.053 -11.755 1.00 92.88 411 LYS A N 1
ATOM 3258 C CA . LYS A 1 411 ? 31.401 -0.095 -11.952 1.00 92.88 411 LYS A CA 1
ATOM 3259 C C . LYS A 1 411 ? 32.452 -0.642 -12.908 1.00 92.88 411 LYS A C 1
ATOM 3261 O O . LYS A 1 411 ? 32.878 0.110 -13.773 1.00 92.88 411 LYS A O 1
ATOM 3266 N N . GLU A 1 412 ? 32.824 -1.915 -12.779 1.00 89.69 412 GLU A N 1
ATOM 3267 C CA . GLU A 1 412 ? 33.764 -2.568 -13.699 1.00 89.69 412 GLU A CA 1
ATOM 3268 C C . GLU A 1 412 ? 33.237 -2.557 -15.138 1.00 89.69 412 GLU A C 1
ATOM 3270 O O . GLU A 1 412 ? 33.952 -2.101 -16.028 1.00 89.69 412 GLU A O 1
ATOM 3275 N N . LEU A 1 413 ? 31.968 -2.929 -15.347 1.00 85.38 413 LEU A N 1
ATOM 3276 C CA . LEU A 1 413 ? 31.285 -2.836 -16.645 1.00 85.38 413 LEU A CA 1
ATOM 3277 C C . LEU A 1 413 ? 31.321 -1.419 -17.233 1.00 85.38 413 LEU A C 1
ATOM 3279 O O . LEU A 1 413 ? 31.642 -1.258 -18.406 1.00 85.38 413 LEU A O 1
ATOM 3283 N N . ARG A 1 414 ? 31.069 -0.386 -16.416 1.00 90.56 414 ARG A N 1
ATOM 3284 C CA . ARG A 1 414 ? 31.153 1.020 -16.851 1.00 90.56 414 ARG A CA 1
ATOM 3285 C C . ARG A 1 414 ? 32.564 1.434 -17.281 1.00 90.56 414 ARG A C 1
ATOM 3287 O O . ARG A 1 414 ? 32.684 2.346 -18.077 1.00 90.56 414 ARG A O 1
ATOM 3294 N N . THR A 1 415 ? 33.616 0.842 -16.720 1.00 86.31 415 THR A N 1
ATOM 3295 C CA . THR A 1 415 ? 35.005 1.105 -17.152 1.00 86.31 415 THR A CA 1
ATOM 3296 C C . THR A 1 415 ? 35.394 0.373 -18.434 1.00 86.31 415 THR A C 1
ATOM 3298 O O . THR A 1 415 ? 36.372 0.767 -19.063 1.00 86.31 415 THR A O 1
ATOM 3301 N N . ILE A 1 416 ? 34.707 -0.725 -18.765 1.00 86.44 416 ILE A N 1
ATOM 3302 C CA . ILE A 1 416 ? 34.953 -1.512 -19.982 1.00 86.44 416 ILE A CA 1
ATOM 3303 C C . ILE A 1 416 ? 34.235 -0.887 -21.184 1.00 86.44 416 ILE A C 1
ATOM 3305 O O . ILE A 1 416 ? 34.787 -0.900 -22.284 1.00 86.44 416 ILE A O 1
ATOM 3309 N N . MET A 1 417 ? 33.021 -0.369 -20.968 1.00 75.75 417 MET A N 1
ATOM 3310 C CA . MET A 1 417 ? 32.283 0.457 -21.932 1.00 75.75 417 MET A CA 1
ATOM 3311 C C . MET A 1 417 ? 32.930 1.828 -22.099 1.00 75.75 417 MET A C 1
ATOM 3313 O O . MET A 1 417 ? 32.971 2.299 -23.258 1.00 75.75 417 MET A O 1
#

pLDDT: mean 73.5, std 19.5, range [36.38, 97.31]

Secondary structure (DSSP, 8-state):
--HHHHHHHHHHS-HHHHHHHHHHHHHHHHHHHHHHHHHHHHHHHHHHHHTT--SHHHHHHHHHHHHHHHHHHHHHHHHHHHHHHHHHHHHHHHHHHHHHHTT-TT-S----PPP-PPP---------------THHHHHHHHHHHHHHHHHHHHHHHHHHHHHHHHHHHHHHHHHHHHHHHHT--------------------------SHHHHHHHHHHHHHHHHHHHHHHHHHHHHHHHHHHHHHHHHHHHHHHHHHHHHHHHHHHHHHHHHHHHHHHHHHHHHHHHHHHHHHHHHS-S-S----TTSTTSSTTS-PPPPPP-----------------------PPPPPPP--PPPPPP--PPP------PPPP--SSSHHHHHHHHHHHHHHHHHHHHHHHHHHHHHHHHH-